Protein 3RD7 (pdb70)

Nearest PDB structures (foldseek):
  3rd7-assembly1_A  TM=1.004E+00  e=1.062E-60  Mycobacterium avium 104
  4r4u-assembly2_C  TM=9.262E-01  e=4.189E-31  Yersinia pestis
  4r9z-assembly1_B  TM=9.454E-01  e=1.439E-30  Mycobacterium avium subsp. paratuberculosis K-10
  4qfw-assembly3_C  TM=9.097E-01  e=1.084E-29  Yersinia pestis
  1c8u-assembly1_B  TM=8.919E-01  e=3.733E-30  Escherichia coli

Radius of gyration: 22.67 Å; Cα contacts (8 Å, |Δi|>4): 1359; chains: 2; bounding box: 50×52×74 Å

InterPro domains:
  IPR003703 Acyl-CoA thioesterase [PTHR11066] (6-282)
  IPR025652 Acyl-CoA thioesterase 2, C-terminal domain [PF02551] (177-278)
  IPR029069 HotDog domain superfamily [SSF54637] (4-111)
  IPR029069 HotDog domain superfamily [SSF54637] (115-279)
  IPR042171 Acyl-CoA thioesterase, double hotdog domain [G3DSA:2.40.160.210] (1-284)
  IPR049449 Acyl-CoA thioesterase-like, N-terminal HotDog domain [PF13622] (33-108)

Organism: Mycobacterium avium (strain 104) (NCBI:txid243243)

Secondary structure (DSSP, 8-state):
---SHHHHHHHT-PEEEETTEEEE-----TT-BPPHHHHHHHHHHHHHHTSTTPEEEEEEEEE-SPPBTTS-EEEEEEEEEE-SSEEEEEEEEEETTEEEEEEEEEEE-------EEPPPP----GGGS-BHHHHHGGGGGG---SEEEEESS--HHHHTTSSS---SEEEEEEEESS---S-HHHHHHHHHHHHHHSTTHHHHHHTT-BTTBSS-EEE-EEEEEE-S---TTS-EEEEEEEEEEETTEEEEEEEEEETTS-EEEEEEEEEEE--/---SHHHHHHHT-PEEEETTEEEE-----SS-BPPHHHHHHHHHHHHHHTSTT-EEEEEEEEE-S--BTTS-EEEEEEEEE-SSSEEEEEEEEEETTEEEEEEEEEEE-------EEPPPP----GGGS-BHHHHHGGGGGG---SEEEEESS--HHHHHTSSS---SEEEEEEEESS---S-HHHHHHHHHHHHHHSTTHHHHHHTT-BTTBSS-EEE-EEEEEE-S---TTS-EEEEEEEEEEETTEEEEEEEEEETTS-EEEEEEEEEEE---

B-factor: mean 23.35, std 9.63, range [7.41, 57.63]

CATH classification: 2.40.160.210

Solvent-accessible surface area: 21550 Å² total; per-residue (Å²): 106,49,30,42,5,128,41,0,40,67,5,7,114,7,130,92,89,99,135,35,9,2,33,2,88,23,48,63,39,133,91,62,63,10,82,14,1,9,8,0,0,0,0,0,14,0,0,3,95,30,7,111,80,56,67,9,0,0,0,0,0,6,30,8,96,122,6,50,1,149,61,64,0,66,0,49,8,63,77,25,85,98,11,64,37,18,0,6,10,37,0,24,0,16,12,99,74,70,45,8,2,8,0,4,1,0,0,8,71,83,23,112,48,56,94,81,43,52,215,43,45,147,35,57,32,3,101,80,19,122,21,48,83,112,41,40,60,105,29,68,112,109,143,178,53,16,6,43,23,59,9,41,32,34,3,5,42,32,0,48,92,80,111,106,55,35,100,12,127,3,31,0,8,2,94,10,69,47,88,23,71,155,57,83,34,22,26,16,0,0,2,0,8,2,0,9,56,4,0,10,22,2,0,16,10,18,10,78,1,6,76,114,6,115,56,103,26,35,36,8,0,0,0,0,1,15,18,38,81,6,60,15,126,49,10,1,0,0,35,0,84,2,4,0,0,21,9,44,11,0,0,0,22,0,11,1,2,7,103,90,17,73,1,2,0,15,0,5,0,0,0,30,0,58,99,109,51,24,44,6,66,44,0,39,74,6,9,114,7,110,96,93,84,126,32,12,2,20,0,72,22,49,65,53,133,82,61,49,18,87,13,2,9,8,0,0,0,0,0,14,0,0,3,98,32,6,113,77,51,65,10,0,0,0,0,0,4,37,14,88,93,10,46,2,138,90,67,0,63,0,51,8,53,78,25,79,89,38,60,44,7,1,4,10,50,0,25,0,15,18,118,70,79,44,8,1,10,1,7,1,0,0,8,60,117,21,142,49,56,95,78,45,53,92,53,44,153,36,57,27,2,109,79,15,123,16,45,82,102,43,42,62,106,25,64,113,106,129,176,53,18,7,41,22,60,11,42,29,32,2,5,47,36,0,47,94,85,107,78,60,41,91,12,101,5,35,0,12,2,86,11,75,45,92,22,70,154,57,80,37,22,26,17,0,0,2,0,9,3,0,8,56,5,0,10,19,4,0,14,12,21,8,92,0,5,73,113,7,114,26,112,42,64,35,14,0,0,0,0,1,15,20,32,81,7,58,14,114,44,23,1,0,1,32,0,85,3,3,0,0,22,7,50,11,0,0,0,24,0,14,1,2,7,111,94,16,73,0,2,0,12,0,4,0,0,0,35,0,56,80,120

Structure (mmCIF, N/CA/C/O backbone):
data_3RD7
#
_entry.id   3RD7
#
_cell.length_a   57.750
_cell.length_b   62.800
_cell.length_c   82.220
_cell.angle_alpha   90.00
_cell.angle_beta   99.92
_cell.angle_gamma   90.00
#
_symmetry.space_group_name_H-M   'P 1 21 1'
#
loop_
_entity.id
_entity.type
_entity.pdbx_description
1 polymer 'Acyl-CoA thioesterase'
2 non-polymer 'CHLORIDE ION'
3 water water
#
loop_
_atom_site.group_PDB
_atom_site.id
_atom_site.type_symbol
_atom_site.label_atom_id
_atom_site.label_alt_id
_atom_site.label_comp_id
_atom_site.label_asym_id
_atom_site.label_entity_id
_atom_site.label_seq_id
_atom_site.pdbx_PDB_ins_code
_atom_site.Cartn_x
_atom_site.Cartn_y
_atom_site.Cartn_z
_atom_site.occupancy
_atom_site.B_iso_or_equiv
_atom_site.auth_seq_id
_atom_site.auth_comp_id
_atom_site.auth_asym_id
_atom_site.auth_atom_id
_atom_site.pdbx_PDB_model_num
ATOM 1 N N . MET A 1 3 ? 40.202 28.209 30.853 1.00 38.88 1 MET A N 1
ATOM 2 C CA . MET A 1 3 ? 39.654 27.295 31.901 1.00 37.99 1 MET A CA 1
ATOM 3 C C . MET A 1 3 ? 40.796 26.871 32.804 1.00 36.99 1 MET A C 1
ATOM 4 O O . MET A 1 3 ? 41.945 26.837 32.345 1.00 38.28 1 MET A O 1
ATOM 6 N N . ILE A 1 4 ? 40.508 26.546 34.066 1.00 34.69 2 ILE A N 1
ATOM 7 C CA . ILE A 1 4 ? 41.561 26.054 34.985 1.00 33.35 2 ILE A CA 1
ATOM 8 C C . ILE A 1 4 ? 42.020 24.694 34.479 1.00 32.37 2 ILE A C 1
ATOM 9 O O . ILE A 1 4 ? 41.242 23.738 34.447 1.00 32.88 2 ILE A O 1
ATOM 14 N N . SER A 1 5 ? 43.261 24.608 34.057 1.00 30.52 3 SER A N 1
ATOM 15 C CA . SER A 1 5 ? 43.751 23.352 33.539 1.00 30.13 3 SER A CA 1
ATOM 16 C C . SER A 1 5 ? 45.086 22.929 34.137 1.00 27.89 3 SER A C 1
ATOM 17 O O . SER A 1 5 ? 45.379 21.739 34.130 1.00 27.97 3 SER A O 1
ATOM 20 N N . THR A 1 6 ? 45.905 23.880 34.600 1.00 24.81 4 THR A N 1
ATOM 21 C CA . THR A 1 6 ? 47.212 23.537 35.156 1.00 22.59 4 THR A CA 1
ATOM 22 C C . THR A 1 6 ? 47.260 23.786 36.646 1.00 19.96 4 THR A C 1
ATOM 23 O O . THR A 1 6 ? 46.441 24.509 37.226 1.00 18.39 4 THR A O 1
ATOM 27 N N . LEU A 1 7 ? 48.260 23.202 37.276 1.00 19.33 5 LEU A N 1
ATOM 28 C CA . LEU A 1 7 ? 48.454 23.422 38.711 1.00 17.76 5 LEU A CA 1
ATOM 29 C C . LEU A 1 7 ? 48.789 24.892 38.959 1.00 17.81 5 LEU A C 1
ATOM 30 O O . LEU A 1 7 ? 48.368 25.474 39.988 1.00 15.21 5 LEU A O 1
ATOM 35 N N . GLU A 1 8 ? 49.527 25.492 38.006 1.00 18.13 6 GLU A N 1
ATOM 36 C CA . GLU A 1 8 ? 49.859 26.903 38.094 1.00 18.89 6 GLU A CA 1
ATOM 37 C C . GLU A 1 8 ? 48.585 27.751 38.127 1.00 17.61 6 GLU A C 1
ATOM 38 O O . GLU A 1 8 ? 48.512 28.706 38.890 1.00 16.31 6 GLU A O 1
ATOM 44 N N . ASP A 1 9 ? 47.585 27.383 37.333 1.00 17.17 7 ASP A N 1
ATOM 45 C CA . ASP A 1 9 ? 46.274 28.065 37.364 1.00 17.45 7 ASP A CA 1
ATOM 46 C C . ASP A 1 9 ? 45.639 28.058 38.761 1.00 15.87 7 ASP A C 1
ATOM 47 O O . ASP A 1 9 ? 45.116 29.074 39.210 1.00 15.35 7 ASP A O 1
ATOM 52 N N . VAL A 1 10 ? 45.695 26.923 39.456 1.00 16.30 8 VAL A N 1
ATOM 53 C CA . VAL A 1 10 ? 45.249 26.839 40.854 1.00 15.21 8 VAL A CA 1
ATOM 54 C C . VAL A 1 10 ? 46.066 27.763 41.771 1.00 15.56 8 VAL A C 1
ATOM 55 O O . VAL A 1 10 ? 45.497 28.426 42.621 1.00 15.79 8 VAL A O 1
ATOM 59 N N . LEU A 1 11 ? 47.391 27.800 41.631 1.00 16.08 9 LEU A N 1
ATOM 60 C CA . LEU A 1 11 ? 48.236 28.712 42.421 1.00 16.17 9 LEU A CA 1
ATOM 61 C C . LEU A 1 11 ? 47.915 30.182 42.107 1.00 16.17 9 LEU A C 1
ATOM 62 O O . LEU A 1 11 ? 47.963 31.053 42.982 1.00 16.31 9 LEU A O 1
ATOM 67 N N . SER A 1 12 ? 47.553 30.463 40.868 1.00 15.56 10 SER A N 1
ATOM 68 C CA . SER A 1 12 ? 47.134 31.804 40.514 1.00 16.52 10 SER A CA 1
ATOM 69 C C . SER A 1 12 ? 45.859 32.208 41.247 1.00 15.97 10 SER A C 1
ATOM 70 O O . SER A 1 12 ? 45.686 33.383 41.604 1.00 16.06 10 SER A O 1
ATOM 73 N N . LEU A 1 13 ? 44.959 31.249 41.461 1.00 15.06 11 LEU A N 1
ATOM 74 C CA . LEU A 1 13 ? 43.732 31.540 42.186 1.00 15.62 11 LEU A CA 1
ATOM 75 C C . LEU A 1 13 ? 44.072 32.100 43.573 1.00 15.93 11 LEU A C 1
ATOM 76 O O . LEU A 1 13 ? 43.381 33.001 44.063 1.00 16.41 11 LEU A O 1
ATOM 81 N N . LEU A 1 14 ? 45.153 31.591 44.166 1.00 14.71 12 LEU A N 1
ATOM 82 C CA . LEU A 1 14 ? 45.530 31.950 45.517 1.00 15.60 12 LEU A CA 1
ATOM 83 C C . LEU A 1 14 ? 46.263 33.279 45.610 1.00 15.45 12 LEU A C 1
ATOM 84 O O . LEU A 1 14 ? 46.562 33.747 46.693 1.00 15.37 12 LEU A O 1
ATOM 89 N N . ASP A 1 15 ? 46.541 33.898 44.479 1.00 15.82 13 ASP A N 1
ATOM 90 C CA . ASP A 1 15 ? 47.363 35.089 44.457 1.00 16.11 13 ASP A CA 1
ATOM 91 C C . ASP A 1 15 ? 46.405 36.272 44.503 1.00 16.75 13 ASP A C 1
ATOM 92 O O . ASP A 1 15 ? 46.104 36.860 43.479 1.00 16.49 13 ASP A O 1
ATOM 97 N N . LEU A 1 16 ? 45.928 36.616 45.692 1.00 16.43 14 LEU A N 1
ATOM 98 C CA . LEU A 1 16 ? 44.927 37.648 45.825 1.00 16.13 14 LEU A CA 1
ATOM 99 C C . LEU A 1 16 ? 45.600 39.016 45.791 1.00 17.78 14 LEU A C 1
ATOM 100 O O . LEU A 1 16 ? 46.7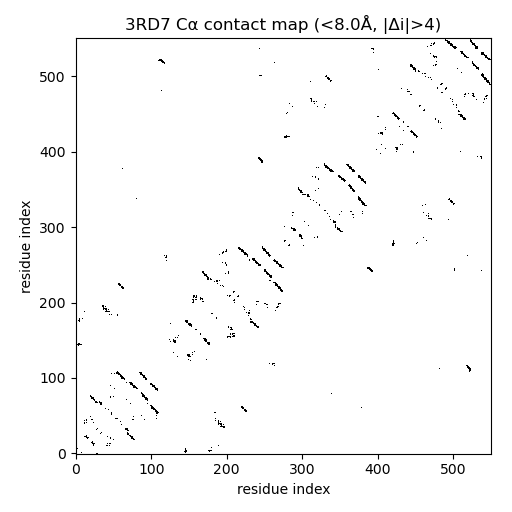29 39.171 46.232 1.00 16.57 14 LEU A O 1
ATOM 105 N N . GLN A 1 17 ? 44.854 39.999 45.311 1.00 19.93 15 GLN A N 1
ATOM 106 C CA . GLN A 1 17 ? 45.267 41.395 45.303 1.00 22.78 15 GLN A CA 1
ATOM 107 C C . GLN A 1 17 ? 44.727 42.076 46.523 1.00 23.76 15 GLN A C 1
ATOM 108 O O . GLN A 1 17 ? 43.509 42.144 46.697 1.00 23.34 15 GLN A O 1
ATOM 114 N N . GLN A 1 18 ? 45.591 42.606 47.381 1.00 25.34 16 GLN A N 1
ATOM 115 C CA . GLN A 1 18 ? 45.082 43.317 48.543 1.00 26.24 16 GLN A CA 1
ATOM 116 C C . GLN A 1 18 ? 44.585 44.691 48.088 1.00 27.88 16 GLN A C 1
ATOM 117 O O . GLN A 1 18 ? 45.307 45.407 47.389 1.00 27.87 16 GLN A O 1
ATOM 123 N N . ILE A 1 19 ? 43.358 45.053 48.457 1.00 28.12 17 ILE A N 1
ATOM 124 C CA . ILE A 1 19 ? 42.817 46.363 48.069 1.00 30.09 17 ILE A CA 1
ATOM 125 C C . ILE A 1 19 ? 42.549 47.327 49.236 1.00 31.31 17 ILE A C 1
ATOM 126 O O . ILE A 1 19 ? 42.182 48.493 49.006 1.00 32.03 17 ILE A O 1
ATOM 131 N N . ASP A 1 20 ? 42.738 46.850 50.469 1.00 31.48 18 ASP A N 1
ATOM 132 C CA . ASP A 1 20 ? 42.523 47.642 51.671 1.00 32.44 18 ASP A CA 1
ATOM 133 C C . ASP A 1 20 ? 43.144 46.802 52.794 1.00 31.84 18 ASP A C 1
ATOM 134 O O . ASP A 1 20 ? 43.509 45.645 52.572 1.00 30.39 18 ASP A O 1
ATOM 139 N N . ASP A 1 21 ? 43.245 47.347 53.998 1.00 32.26 19 ASP A N 1
ATOM 140 C CA . ASP A 1 21 ? 43.893 46.623 55.107 1.00 32.96 19 ASP A CA 1
ATOM 141 C C . ASP A 1 21 ? 43.413 45.198 55.349 1.00 31.08 19 ASP A C 1
ATOM 142 O O . ASP A 1 21 ? 44.217 44.325 55.683 1.00 31.67 19 ASP A O 1
ATOM 147 N N . ALA A 1 22 ? 42.113 44.966 55.171 1.00 28.69 20 ALA A N 1
ATOM 148 C CA . ALA A 1 22 ? 41.527 43.647 55.417 1.00 26.46 20 ALA A CA 1
ATOM 149 C C . ALA A 1 22 ? 40.554 43.220 54.276 1.00 24.73 20 ALA A C 1
ATOM 150 O O . ALA A 1 22 ? 39.593 42.449 54.491 1.00 23.90 20 ALA A O 1
ATOM 152 N N . ALA A 1 23 ? 40.848 43.690 53.064 1.00 22.70 21 ALA A N 1
ATOM 153 C CA . ALA A 1 23 ? 40.045 43.386 51.885 1.00 21.64 21 ALA A CA 1
ATOM 154 C C . ALA A 1 23 ? 40.970 42.971 50.756 1.00 20.54 21 ALA A C 1
ATOM 155 O O . ALA A 1 23 ? 41.990 43.649 50.482 1.00 20.19 21 ALA A O 1
ATOM 157 N N . PHE A 1 24 ? 40.580 41.889 50.086 1.00 18.60 22 PHE A N 1
ATOM 158 C CA . PHE A 1 24 ? 41.323 41.286 49.010 1.00 17.81 22 PHE A CA 1
ATOM 159 C C . PHE A 1 24 ? 40.410 40.920 47.851 1.00 17.89 22 PHE A C 1
ATOM 160 O O . PHE A 1 24 ? 39.216 40.668 48.043 1.00 17.58 22 PHE A O 1
ATOM 168 N N . VAL A 1 25 ? 40.961 40.895 46.648 1.00 17.01 23 VAL A N 1
ATOM 169 C CA . VAL A 1 25 ? 40.197 40.550 45.463 1.00 17.67 23 VAL A CA 1
ATOM 170 C C . VAL A 1 25 ? 40.844 39.360 44.785 1.00 17.80 23 VAL A C 1
ATOM 171 O O . VAL A 1 25 ? 42.069 39.312 44.615 1.00 17.62 23 VAL A O 1
ATOM 175 N N . GLY A 1 26 ? 40.004 38.404 44.419 1.00 16.85 24 GLY A N 1
ATOM 176 C CA . GLY A 1 26 ? 40.416 37.218 43.710 1.00 17.04 24 GLY A CA 1
ATOM 177 C C . GLY A 1 26 ? 39.763 37.219 42.363 1.00 18.32 24 GLY A C 1
ATOM 178 O O . GLY A 1 26 ? 38.713 37.829 42.174 1.00 17.99 24 GLY A O 1
ATOM 179 N N . THR A 1 27 ? 40.380 36.526 41.415 1.00 19.03 25 THR A N 1
ATOM 180 C CA . THR A 1 27 ? 39.747 36.309 40.143 1.00 19.83 25 THR A CA 1
ATOM 181 C C . THR A 1 27 ? 39.995 34.904 39.653 1.00 19.32 25 THR A C 1
ATOM 182 O O . THR A 1 27 ? 40.659 34.095 40.341 1.00 19.63 25 THR A O 1
ATOM 186 N N . GLN A 1 28 ? 39.461 34.608 38.472 1.00 20.26 26 GLN A N 1
ATOM 187 C CA . GLN A 1 28 ? 39.470 33.265 37.905 1.00 21.06 26 GLN A CA 1
ATOM 188 C C . GLN A 1 28 ? 39.038 33.287 36.437 1.00 23.53 26 GLN A C 1
ATOM 189 O O . GLN A 1 28 ? 38.387 34.208 35.995 1.00 23.64 26 GLN A O 1
ATOM 195 N N . PRO A 1 29 ? 39.343 32.232 35.693 1.00 25.99 27 PRO A N 1
ATOM 196 C CA . PRO A 1 29 ? 38.762 32.106 34.344 1.00 27.65 27 PRO A CA 1
ATOM 197 C C . PRO A 1 29 ? 37.280 31.736 34.368 1.00 28.39 27 PRO A C 1
ATOM 198 O O . PRO A 1 29 ? 36.797 31.169 35.350 1.00 25.83 27 PRO A O 1
ATOM 202 N N . ASP A 1 30 ? 36.566 32.058 33.286 1.00 30.50 28 ASP A N 1
ATOM 203 C CA . ASP A 1 30 ? 35.151 31.706 33.174 1.00 32.33 28 ASP A CA 1
ATOM 204 C C . ASP A 1 30 ? 34.989 30.172 33.058 1.00 33.47 28 ASP A C 1
ATOM 205 O O . ASP A 1 30 ? 35.938 29.458 32.740 1.00 34.83 28 ASP A O 1
ATOM 210 N N . THR A 1 31 ? 33.810 29.681 33.433 1.00 34.63 29 THR A N 1
ATOM 211 C CA . THR A 1 31 ? 33.469 28.258 33.461 1.00 34.74 29 THR A CA 1
ATOM 212 C C . THR A 1 31 ? 32.315 28.049 32.453 1.00 36.66 29 THR A C 1
ATOM 213 O O . THR A 1 31 ? 31.746 29.037 31.969 1.00 37.01 29 THR A O 1
ATOM 217 N N . PRO A 1 32 ? 31.958 26.786 32.128 1.00 38.07 30 PRO A N 1
ATOM 218 C CA . PRO A 1 32 ? 30.940 26.613 31.066 1.00 39.74 30 PRO A CA 1
ATOM 219 C C . PRO A 1 32 ? 29.544 27.060 31.477 1.00 39.56 30 PRO A C 1
ATOM 220 O O . PRO A 1 32 ? 28.831 27.645 30.671 1.00 41.68 30 PRO A O 1
ATOM 224 N N . ASN A 1 33 ? 29.159 26.778 32.718 1.00 38.30 31 ASN A N 1
ATOM 225 C CA . ASN A 1 33 ? 27.889 27.277 33.255 1.00 37.64 31 ASN A CA 1
ATOM 226 C C . ASN A 1 33 ? 28.041 28.642 33.968 1.00 36.28 31 ASN A C 1
ATOM 227 O O . ASN A 1 33 ? 27.079 29.128 34.558 1.00 36.09 31 ASN A O 1
ATOM 232 N N . HIS A 1 34 ? 29.245 29.231 33.929 1.00 33.90 32 HIS A N 1
ATOM 233 C CA . HIS A 1 34 ? 29.549 30.524 34.573 1.00 32.93 32 HIS A CA 1
ATOM 234 C C . HIS A 1 34 ? 29.508 30.530 36.108 1.00 29.53 32 HIS A C 1
ATOM 235 O O . HIS A 1 34 ? 29.526 31.589 36.739 1.00 27.69 32 HIS A O 1
ATOM 242 N N . HIS A 1 35 ? 29.474 29.340 36.697 1.00 27.58 33 HIS A N 1
ATOM 243 C CA . HIS A 1 35 ? 29.468 29.211 38.144 1.00 26.93 33 HIS A CA 1
ATOM 244 C C . HIS A 1 35 ? 30.895 29.110 38.691 1.00 24.58 33 HIS A C 1
ATOM 245 O O . HIS A 1 35 ? 31.788 28.546 38.067 1.00 25.19 33 HIS A O 1
ATOM 252 N N . ILE A 1 36 ? 31.096 29.693 39.858 1.00 22.60 34 ILE A N 1
ATOM 253 C CA . ILE A 1 36 ? 32.333 29.548 40.602 1.00 20.92 34 ILE A CA 1
ATOM 254 C C . ILE A 1 36 ? 32.151 28.294 41.411 1.00 19.75 34 ILE A C 1
ATOM 255 O O . ILE A 1 36 ? 31.081 28.089 42.007 1.00 19.61 34 ILE A O 1
ATOM 260 N N . ILE A 1 37 ? 33.160 27.431 41.435 1.00 17.71 35 ILE A N 1
ATOM 261 C CA . ILE A 1 37 ? 33.059 26.252 42.261 1.00 16.76 35 ILE A CA 1
ATOM 262 C C . ILE A 1 37 ? 33.514 26.504 43.702 1.00 16.96 35 ILE A C 1
ATOM 263 O O . ILE A 1 37 ? 34.374 27.369 43.992 1.00 15.17 35 ILE A O 1
ATOM 268 N N . GLY A 1 38 ? 32.959 25.700 44.596 1.00 17.14 36 GLY A N 1
ATOM 269 C CA . GLY A 1 38 ? 33.213 25.839 46.027 1.00 17.33 36 GLY A CA 1
ATOM 270 C C . GLY A 1 38 ? 34.669 25.744 46.377 1.00 17.10 36 GLY A C 1
ATOM 271 O O . GLY A 1 38 ? 35.147 26.500 47.221 1.00 18.50 36 GLY A O 1
ATOM 272 N N . SER A 1 39 ? 35.399 24.849 45.725 1.00 16.66 37 SER A N 1
ATOM 273 C CA . SER A 1 39 ? 36.821 24.726 45.979 1.00 16.22 37 SER A CA 1
ATOM 274 C C . SER A 1 39 ? 37.603 26.051 45.840 1.00 15.31 37 SER A C 1
ATOM 275 O O . SER A 1 39 ? 38.475 26.359 46.673 1.00 14.36 37 SER A O 1
ATOM 278 N N . GLN A 1 40 ? 37.302 26.824 44.804 1.00 12.70 38 GLN A N 1
ATOM 279 C CA . GLN A 1 40 ? 37.978 28.098 44.615 1.00 12.60 38 GLN A CA 1
ATOM 280 C C . GLN A 1 40 ? 37.707 29.043 45.781 1.00 12.91 38 GLN A C 1
ATOM 281 O O . GLN A 1 40 ? 38.622 29.646 46.303 1.00 14.11 38 GLN A O 1
ATOM 287 N N . VAL A 1 41 ? 36.456 29.179 46.194 1.00 13.46 39 VAL A N 1
ATOM 288 C CA . VAL A 1 41 ? 36.083 30.213 47.168 1.00 14.00 39 VAL A CA 1
ATOM 289 C C . VAL A 1 41 ? 36.623 29.782 48.529 1.00 13.63 39 VAL A C 1
ATOM 290 O O . VAL A 1 41 ? 37.101 30.612 49.293 1.00 12.61 39 VAL A O 1
ATOM 294 N N . ALA A 1 42 ? 36.620 28.485 48.807 1.00 13.55 40 ALA A N 1
ATOM 295 C CA . ALA A 1 42 ? 37.237 27.980 50.041 1.00 13.85 40 ALA A CA 1
ATOM 296 C C . ALA A 1 42 ? 38.705 28.354 50.110 1.00 14.72 40 ALA A C 1
ATOM 297 O O . ALA A 1 42 ? 39.155 28.953 51.109 1.00 14.12 40 ALA A O 1
ATOM 299 N N . ALA A 1 43 ? 39.447 28.001 49.063 1.00 14.06 41 ALA A N 1
ATOM 300 C CA . ALA A 1 43 ? 40.882 28.228 49.045 1.00 12.84 41 ALA A CA 1
ATOM 301 C C . ALA A 1 43 ? 41.224 29.723 49.091 1.00 11.74 41 ALA A C 1
ATOM 302 O O . ALA A 1 43 ? 42.161 30.130 49.783 1.00 10.95 41 ALA A O 1
ATOM 304 N N . GLN A 1 44 ? 40.522 30.525 48.302 1.00 10.96 42 GLN A N 1
ATOM 305 C CA . GLN A 1 44 ? 40.784 31.972 48.278 1.00 10.69 42 GLN A CA 1
ATOM 306 C C . GLN A 1 44 ? 40.402 32.600 49.640 1.00 10.91 42 GLN A C 1
ATOM 307 O O . GLN A 1 44 ? 41.127 33.488 50.173 1.00 10.45 42 GLN A O 1
ATOM 313 N N . ALA A 1 45 ? 39.257 32.204 50.196 1.00 10.09 43 ALA A N 1
ATOM 314 C CA . ALA A 1 45 ? 38.839 32.741 51.515 1.00 10.82 43 ALA A CA 1
ATOM 315 C C . ALA A 1 45 ? 39.882 32.445 52.605 1.00 11.26 43 ALA A C 1
ATOM 316 O O . ALA A 1 45 ? 40.142 33.283 53.475 1.00 11.17 43 ALA A O 1
ATOM 318 N N . LEU A 1 46 ? 40.432 31.237 52.566 1.00 10.41 44 LEU A N 1
ATOM 319 C CA . LEU A 1 46 ? 41.446 30.835 53.514 1.00 11.26 44 LEU A CA 1
ATOM 320 C C . LEU A 1 46 ? 42.704 31.634 53.347 1.00 12.18 44 LEU A C 1
ATOM 321 O O . LEU A 1 46 ? 43.305 32.035 54.341 1.00 12.68 44 LEU A O 1
ATOM 326 N N . MET A 1 47 ? 43.085 31.896 52.099 1.00 12.09 45 MET A N 1
ATOM 327 C CA . MET A 1 47 ? 44.258 32.743 51.843 1.00 12.45 45 MET A CA 1
ATOM 328 C C . MET A 1 47 ? 44.054 34.162 52.408 1.00 13.13 45 MET A C 1
ATOM 329 O O . MET A 1 47 ? 44.970 34.724 53.030 1.00 12.15 45 MET A O 1
ATOM 334 N N . ALA A 1 48 ? 42.876 34.745 52.159 1.00 12.30 46 ALA A N 1
ATOM 335 C CA . ALA A 1 48 ? 42.567 36.086 52.647 1.00 13.10 46 ALA A CA 1
ATOM 336 C C . ALA A 1 48 ? 42.673 36.142 54.186 1.00 12.69 46 ALA A C 1
ATOM 337 O O . ALA A 1 48 ? 43.333 37.023 54.734 1.00 13.67 46 ALA A O 1
ATOM 339 N N . ALA A 1 49 ? 42.077 35.165 54.859 1.00 12.78 47 ALA A N 1
ATOM 340 C CA . ALA A 1 49 ? 42.110 35.064 56.300 1.00 13.14 47 ALA A CA 1
ATOM 341 C C . ALA A 1 49 ? 43.530 34.905 56.770 1.00 13.65 47 ALA A C 1
ATOM 342 O O . ALA A 1 49 ? 43.965 35.584 57.708 1.00 13.75 47 ALA A O 1
ATOM 344 N N . GLY A 1 50 ? 44.275 34.022 56.106 1.00 13.86 48 GLY A N 1
ATOM 345 C CA . GLY A 1 50 ? 45.629 33.682 56.552 1.00 14.65 48 GLY A CA 1
ATOM 346 C C . GLY A 1 50 ? 46.564 34.867 56.461 1.00 16.63 48 GLY A C 1
ATOM 347 O O . GLY A 1 50 ? 47.439 35.046 57.327 1.00 16.98 48 GLY A O 1
ATOM 348 N N . ARG A 1 51 ? 46.345 35.710 55.446 1.00 16.45 49 ARG A N 1
ATOM 349 C CA . ARG A 1 51 ? 47.173 36.894 55.267 1.00 17.76 49 ARG A CA 1
ATOM 350 C C . ARG A 1 51 ? 46.950 37.937 56.362 1.00 18.27 49 ARG A C 1
ATOM 351 O O . ARG A 1 51 ? 47.816 38.770 56.598 1.00 17.70 49 ARG A O 1
ATOM 359 N N . THR A 1 52 ? 45.799 37.894 57.020 1.00 17.30 50 THR A N 1
ATOM 360 C CA . THR A 1 52 ? 45.541 38.788 58.144 1.00 17.51 50 THR A CA 1
ATOM 361 C C . THR A 1 52 ? 45.996 38.177 59.471 1.00 18.17 50 THR A C 1
ATOM 362 O O . THR A 1 52 ? 45.781 38.784 60.526 1.00 17.63 50 THR A O 1
ATOM 366 N N . THR A 1 53 ? 46.573 36.981 59.414 1.00 17.67 51 THR A N 1
ATOM 367 C CA . THR A 1 53 ? 47.098 36.268 60.590 1.00 20.04 51 THR A CA 1
ATOM 368 C C . THR A 1 53 ? 48.488 35.717 60.248 1.00 20.54 51 THR A C 1
ATOM 369 O O . THR A 1 53 ? 48.708 34.499 60.220 1.00 18.54 51 THR A O 1
ATOM 373 N N . PRO A 1 54 ? 49.440 36.624 59.976 1.00 22.82 52 PRO A N 1
ATOM 374 C CA . PRO A 1 54 ? 50.641 36.206 59.263 1.00 23.75 52 PRO A CA 1
ATOM 375 C C . PRO A 1 54 ? 51.515 35.209 60.042 1.00 24.68 52 PRO A C 1
ATOM 376 O O . PRO A 1 54 ? 51.742 35.385 61.224 1.00 23.24 52 PRO A O 1
ATOM 380 N N . GLY A 1 55 ? 51.940 34.134 59.374 1.00 25.67 53 GLY A N 1
ATOM 381 C CA . GLY A 1 55 ? 52.751 33.100 60.016 1.00 26.74 53 GLY A CA 1
ATOM 382 C C . GLY A 1 55 ? 52.004 32.004 60.785 1.00 26.29 53 GLY A C 1
ATOM 383 O O . GLY A 1 55 ? 52.605 30.981 61.113 1.00 27.63 53 GLY A O 1
ATOM 384 N N . ARG A 1 56 ? 50.729 32.218 61.120 1.00 24.24 54 ARG A N 1
ATOM 385 C CA . ARG A 1 56 ? 49.955 31.217 61.858 1.00 23.34 54 ARG A CA 1
ATOM 386 C C . ARG A 1 56 ? 49.446 30.155 60.897 1.00 21.58 54 ARG A C 1
ATOM 387 O O . ARG A 1 56 ? 49.232 30.423 59.707 1.00 20.57 54 ARG A O 1
ATOM 395 N N . LEU A 1 57 ? 49.263 28.948 61.404 1.00 20.19 55 LEU A N 1
ATOM 396 C CA . LEU A 1 57 ? 48.866 27.816 60.557 1.00 19.45 55 LEU A CA 1
ATOM 397 C C . LEU A 1 57 ? 47.361 27.592 60.605 1.00 16.44 55 LEU A C 1
ATOM 398 O O . LEU A 1 57 ? 46.770 27.544 61.678 1.00 14.64 55 LEU A O 1
ATOM 403 N N . ALA A 1 58 ? 46.764 27.382 59.433 1.00 14.87 56 ALA A N 1
ATOM 404 C CA . ALA A 1 58 ? 45.355 27.131 59.336 1.00 13.91 56 ALA A CA 1
ATOM 405 C C . ALA A 1 58 ? 45.081 25.856 60.081 1.00 12.96 56 ALA A C 1
ATOM 406 O O . ALA A 1 58 ? 45.797 24.882 59.896 1.00 12.77 56 ALA A O 1
ATOM 408 N N . HIS A 1 59 ? 44.044 25.852 60.909 1.00 12.08 57 HIS A N 1
ATOM 409 C CA . HIS A 1 59 ? 43.657 24.607 61.578 1.00 12.43 57 HIS A CA 1
ATOM 410 C C . HIS A 1 59 ? 42.189 24.238 61.345 1.00 11.75 57 HIS A C 1
ATOM 411 O O . HIS A 1 59 ? 41.866 23.071 61.355 1.00 12.27 57 HIS A O 1
ATOM 418 N N . SER A 1 60 ? 41.303 25.200 61.072 1.00 11.07 58 SER A N 1
ATOM 419 C CA . SER A 1 60 ? 39.941 24.863 60.685 1.00 10.43 58 SER A CA 1
ATOM 420 C C . SER A 1 60 ? 39.258 26.013 59.967 1.00 10.10 58 SER A C 1
ATOM 421 O O . SER A 1 60 ? 39.653 27.171 60.076 1.00 9.47 58 SER A O 1
ATOM 424 N N . MET A 1 61 ? 38.216 25.677 59.241 1.00 10.60 59 MET A N 1
ATOM 425 C CA . MET A 1 61 ? 37.390 26.680 58.592 1.00 11.18 59 MET A CA 1
ATOM 426 C C . MET A 1 61 ? 36.008 26.086 58.334 1.00 10.52 59 MET A C 1
ATOM 427 O O . MET A 1 61 ? 35.886 24.928 57.910 1.00 11.22 59 MET A O 1
ATOM 432 N N . HIS A 1 62 ? 34.988 26.889 58.614 1.00 10.79 60 HIS A N 1
ATOM 433 C CA . HIS A 1 62 ? 33.592 26.535 58.429 1.00 11.09 60 HIS A CA 1
ATOM 434 C C . HIS A 1 62 ? 32.986 27.555 57.472 1.00 13.02 60 HIS A C 1
ATOM 435 O O . HIS A 1 62 ? 33.221 28.769 57.590 1.00 13.57 60 HIS A O 1
ATOM 442 N N . MET A 1 63 ? 32.195 27.093 56.522 1.00 12.74 61 MET A N 1
ATOM 443 C CA . MET A 1 63 ? 31.600 28.051 55.599 1.00 13.17 61 MET A CA 1
ATOM 444 C C . MET A 1 63 ? 30.230 27.691 55.128 1.00 12.60 61 MET A C 1
ATOM 445 O O . MET A 1 63 ? 29.905 26.518 55.053 1.00 11.05 61 MET A O 1
ATOM 450 N N . TYR A 1 64 ? 29.437 28.718 54.792 1.00 13.49 62 TYR A N 1
ATOM 451 C CA . TYR A 1 64 ? 28.138 28.547 54.176 1.00 14.29 62 TYR A CA 1
ATOM 452 C C . TYR A 1 64 ? 28.122 29.271 52.850 1.00 14.50 62 TYR A C 1
ATOM 453 O O . TYR A 1 64 ? 28.527 30.429 52.784 1.00 15.13 62 TYR A O 1
ATOM 462 N N . PHE A 1 65 ? 27.657 28.595 51.827 1.00 13.94 63 PHE A N 1
ATOM 463 C CA . PHE A 1 65 ? 27.457 29.189 50.519 1.00 15.17 63 PHE A CA 1
ATOM 464 C C . PHE A 1 65 ? 26.017 29.682 50.427 1.00 16.32 63 PHE A C 1
ATOM 465 O O . PHE A 1 65 ? 25.080 28.882 50.530 1.00 17.18 63 PHE A O 1
ATOM 473 N N . LEU A 1 66 ? 25.846 30.987 50.225 1.00 15.89 64 LEU A N 1
ATOM 474 C CA . LEU A 1 66 ? 24.537 31.627 50.246 1.00 16.03 64 LEU A CA 1
ATOM 475 C C . LEU A 1 66 ? 24.042 31.845 48.845 1.00 15.92 64 LEU A C 1
ATOM 476 O O . LEU A 1 66 ? 22.879 31.562 48.553 1.00 16.03 64 LEU A O 1
ATOM 481 N N . ARG A 1 67 ? 24.914 32.399 48.013 1.00 15.44 65 ARG A N 1
ATOM 482 C CA . ARG A 1 67 ? 24.583 32.714 46.660 1.00 17.05 65 ARG A CA 1
ATOM 483 C C . ARG A 1 67 ? 25.793 32.362 45.792 1.00 17.77 65 ARG A C 1
ATOM 484 O O . ARG A 1 67 ? 26.937 32.579 46.175 1.00 18.03 65 ARG A O 1
ATOM 492 N N . ARG A 1 68 ? 25.534 31.814 44.624 1.00 18.76 66 ARG A N 1
ATOM 493 C CA . ARG A 1 68 ? 26.618 31.227 43.846 1.00 20.15 66 ARG A CA 1
ATOM 494 C C . ARG A 1 68 ? 27.327 32.293 43.010 1.00 19.50 66 ARG A C 1
ATOM 495 O O . ARG A 1 68 ? 26.694 33.120 42.380 1.00 19.20 66 ARG A O 1
ATOM 503 N N . GLY A 1 69 ? 28.655 32.293 43.044 1.00 19.32 67 GLY A N 1
ATOM 504 C CA . GLY A 1 69 ? 29.437 33.315 42.360 1.00 19.84 67 GLY A CA 1
ATOM 505 C C . GLY A 1 69 ? 29.400 33.182 40.850 1.00 21.57 67 GLY A C 1
ATOM 506 O O . GLY A 1 69 ? 29.245 32.062 40.323 1.00 22.12 67 GLY A O 1
ATOM 507 N N . ASP A 1 70 ? 29.520 34.325 40.173 1.00 21.94 68 ASP A N 1
ATOM 508 C CA . ASP A 1 70 ? 29.623 34.421 38.708 1.00 22.91 68 ASP A CA 1
ATOM 509 C C . ASP A 1 70 ? 31.111 34.489 38.281 1.00 21.93 68 ASP A C 1
ATOM 510 O O . ASP A 1 70 ? 31.832 35.436 38.579 1.00 20.32 68 ASP A O 1
ATOM 515 N N . ALA A 1 71 ? 31.522 33.466 37.543 1.00 22.45 69 ALA A N 1
ATOM 516 C CA . ALA A 1 71 ? 32.909 33.250 37.135 1.00 22.93 69 ALA A CA 1
ATOM 517 C C . ALA A 1 71 ? 33.405 34.270 36.140 1.00 24.25 69 ALA A C 1
ATOM 518 O O . ALA A 1 71 ? 34.561 34.233 35.780 1.00 24.61 69 ALA A O 1
ATOM 520 N N . ARG A 1 72 ? 32.542 35.180 35.701 1.00 25.41 70 ARG A N 1
ATOM 521 C CA . ARG A 1 72 ? 32.967 36.262 34.809 1.00 27.34 70 ARG A CA 1
ATOM 522 C C . ARG A 1 72 ? 33.413 37.527 35.522 1.00 27.03 70 ARG A C 1
ATOM 523 O O . ARG A 1 72 ? 33.979 38.396 34.860 1.00 27.86 70 ARG A O 1
ATOM 531 N N . GLN A 1 73 ? 33.175 37.636 36.838 1.00 24.50 71 GLN A N 1
ATOM 532 C CA A GLN A 1 73 ? 33.524 38.826 37.635 0.50 24.33 71 GLN A CA 1
ATOM 533 C CA B GLN A 1 73 ? 33.599 38.824 37.584 0.50 24.40 71 GLN A CA 1
ATOM 534 C C . GLN A 1 73 ? 34.504 38.438 38.764 1.00 22.88 71 GLN A C 1
ATOM 535 O O . GLN A 1 73 ? 34.470 37.319 39.249 1.00 21.77 71 GLN A O 1
ATOM 546 N N . PRO A 1 74 ? 35.333 39.378 39.226 1.00 22.39 72 PRO A N 1
ATOM 547 C CA . PRO A 1 74 ? 36.143 39.089 40.394 1.00 20.77 72 PRO A CA 1
ATOM 548 C C . PRO A 1 74 ? 35.320 38.890 41.669 1.00 19.12 72 PRO A C 1
ATOM 549 O O . PRO A 1 74 ? 34.141 39.157 41.684 1.00 17.88 72 PRO A O 1
ATOM 553 N N . ILE A 1 75 ? 35.973 38.430 42.729 1.00 17.53 73 ILE A N 1
ATOM 554 C CA . ILE A 1 75 ? 35.324 38.233 44.016 1.00 16.54 73 ILE A CA 1
ATOM 555 C C . ILE A 1 75 ? 36.102 39.003 45.102 1.00 16.15 73 ILE A C 1
ATOM 556 O O . ILE A 1 75 ? 37.319 38.919 45.176 1.00 16.63 73 ILE A O 1
ATOM 561 N N . GLN A 1 76 ? 35.400 39.758 45.933 1.00 15.38 74 GLN A N 1
ATOM 562 C CA . GLN A 1 76 ? 36.038 40.510 47.000 1.00 15.68 74 GLN A CA 1
ATOM 563 C C . GLN A 1 76 ? 35.862 39.755 48.290 1.00 14.51 74 GLN A C 1
ATOM 564 O O . GLN A 1 76 ? 34.754 39.270 48.605 1.00 13.90 74 GLN A O 1
ATOM 570 N N . TYR A 1 77 ? 36.958 39.645 49.025 1.00 14.03 75 TYR A N 1
ATOM 571 C CA . TYR A 1 77 ? 37.012 38.937 50.305 1.00 13.66 75 TYR A CA 1
ATOM 572 C C . TYR A 1 77 ? 37.300 39.957 51.381 1.00 14.98 75 TYR A C 1
ATOM 573 O O . TYR A 1 77 ? 38.356 40.609 51.345 1.00 15.98 75 TYR A O 1
ATOM 582 N N . ASP A 1 78 ? 36.360 40.122 52.312 1.00 15.32 76 ASP A N 1
ATOM 583 C CA . ASP A 1 78 ? 36.529 41.062 53.410 1.00 15.33 76 ASP A CA 1
ATOM 584 C C . ASP A 1 78 ? 36.689 40.264 54.686 1.00 14.37 76 ASP A C 1
ATOM 585 O O . ASP A 1 78 ? 35.819 39.442 55.007 1.00 13.68 76 ASP A O 1
ATOM 590 N N . VAL A 1 79 ? 37.774 40.539 55.422 1.00 13.99 77 VAL A N 1
ATOM 591 C CA . VAL A 1 79 ? 38.140 39.780 56.615 1.00 14.30 77 VAL A CA 1
ATOM 592 C C . VAL A 1 79 ? 37.903 40.613 57.869 1.00 16.14 77 VAL A C 1
ATOM 593 O O . VAL A 1 79 ? 38.286 41.789 57.916 1.00 16.34 77 VAL A O 1
ATOM 597 N N . THR A 1 80 ? 37.271 40.003 58.868 1.00 16.80 78 THR A N 1
ATOM 598 C CA . THR A 1 80 ? 37.099 40.617 60.183 1.00 18.75 78 THR A CA 1
ATOM 599 C C . THR A 1 80 ? 37.772 39.780 61.265 1.00 19.05 78 THR A C 1
ATOM 600 O O . THR A 1 80 ? 37.447 38.622 61.439 1.00 18.21 78 THR A O 1
ATOM 604 N N . PRO A 1 81 ? 38.706 40.376 62.016 1.00 21.57 79 PRO A N 1
A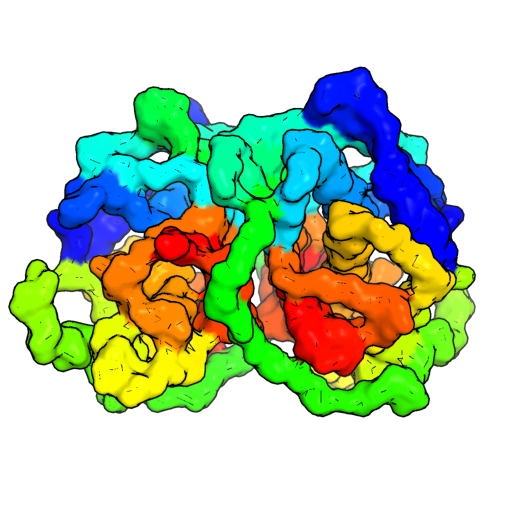TOM 605 C CA . PRO A 1 81 ? 39.300 39.714 63.175 1.00 22.10 79 PRO A CA 1
ATOM 606 C C . PRO A 1 81 ? 38.271 39.462 64.259 1.00 22.37 79 PRO A C 1
ATOM 607 O O . PRO A 1 81 ? 37.545 40.367 64.606 1.00 25.06 79 PRO A O 1
ATOM 611 N N . LEU A 1 82 ? 38.166 38.242 64.756 1.00 20.66 80 LEU A N 1
ATOM 612 C CA . LEU A 1 82 ? 37.246 37.946 65.834 1.00 20.34 80 LEU A CA 1
ATOM 613 C C . LEU A 1 82 ? 38.009 37.845 67.161 1.00 20.84 80 LEU A C 1
ATOM 614 O O . LEU A 1 82 ? 37.575 38.392 68.155 1.00 20.76 80 LEU A O 1
ATOM 619 N N . ARG A 1 83 ? 39.134 37.154 67.164 1.00 19.93 81 ARG A N 1
ATOM 620 C CA . ARG A 1 83 ? 39.973 37.069 68.337 1.00 21.46 81 ARG A CA 1
ATOM 621 C C . ARG A 1 83 ? 41.428 36.812 67.930 1.00 21.55 81 ARG A C 1
ATOM 622 O O . ARG A 1 83 ? 41.701 36.100 66.958 1.00 19.69 81 ARG A O 1
ATOM 630 N N . ASP A 1 84 ? 42.351 37.393 68.680 1.00 21.99 82 ASP A N 1
ATOM 631 C CA . ASP A 1 84 ? 43.781 37.196 68.510 1.00 23.19 82 ASP A CA 1
ATOM 632 C C . ASP A 1 84 ? 44.360 36.706 69.842 1.00 24.97 82 ASP A C 1
ATOM 633 O O . ASP A 1 84 ? 44.636 37.490 70.769 1.00 26.19 82 ASP A O 1
ATOM 638 N N . GLY A 1 85 ? 44.462 35.393 69.964 1.00 25.02 83 GLY A N 1
ATOM 639 C CA . GLY A 1 85 ? 45.051 34.761 71.130 1.00 27.25 83 GLY A CA 1
ATOM 640 C C . GLY A 1 85 ? 46.476 34.336 70.844 1.00 28.68 83 GLY A C 1
ATOM 641 O O . GLY A 1 85 ? 46.915 34.286 69.687 1.00 28.54 83 GLY A O 1
ATOM 642 N N . GLY A 1 86 ? 47.179 33.966 71.906 1.00 31.05 84 GLY A N 1
ATOM 643 C CA . GLY A 1 86 ? 48.562 33.521 71.809 1.00 32.10 84 GLY A CA 1
ATOM 644 C C . GLY A 1 86 ? 48.706 32.213 71.071 1.00 31.95 84 GLY A C 1
ATOM 645 O O . GLY A 1 86 ? 49.768 31.955 70.492 1.00 33.64 84 GLY A O 1
ATOM 646 N N . THR A 1 87 ? 47.674 31.365 71.109 1.00 30.08 85 THR A N 1
ATOM 647 C CA . THR A 1 87 ? 47.776 30.078 70.434 1.00 29.28 85 THR A CA 1
ATOM 648 C C . THR A 1 87 ? 46.785 29.996 69.276 1.00 26.48 85 THR A C 1
ATOM 649 O O . THR A 1 87 ? 47.179 29.590 68.206 1.00 26.28 85 THR A O 1
ATOM 653 N N . ILE A 1 88 ? 45.544 30.429 69.497 1.00 24.85 86 ILE A N 1
ATOM 654 C CA . ILE A 1 88 ? 44.506 30.440 68.461 1.00 23.32 86 ILE A CA 1
ATOM 655 C C . ILE A 1 88 ? 44.029 31.860 68.104 1.00 22.45 86 ILE A C 1
ATOM 656 O O . ILE A 1 88 ? 43.825 32.727 68.994 1.00 22.04 86 ILE A O 1
ATOM 661 N N . SER A 1 89 ? 43.864 32.083 66.798 1.00 20.49 87 SER A N 1
ATOM 662 C CA A SER A 1 89 ? 43.262 33.311 66.304 0.50 20.07 87 SER A CA 1
ATOM 663 C CA B SER A 1 89 ? 43.299 33.328 66.262 0.50 20.13 87 SER A CA 1
ATOM 664 C C . SER A 1 89 ? 42.171 32.995 65.292 1.00 19.11 87 SER A C 1
ATOM 665 O O . SER A 1 89 ? 42.230 31.971 64.613 1.00 17.64 87 SER A O 1
ATOM 670 N N . SER A 1 90 ? 41.177 33.875 65.228 1.00 18.58 88 SER A N 1
ATOM 671 C CA . SER A 1 90 ? 39.927 33.613 64.532 1.00 18.61 88 SER A CA 1
ATOM 672 C C . SER A 1 90 ? 39.555 34.786 63.636 1.00 17.93 88 SER A C 1
ATOM 673 O O . SER A 1 90 ? 39.752 35.963 64.004 1.00 17.87 88 SER A O 1
ATOM 676 N N . ARG A 1 91 ? 39.012 34.461 62.480 1.00 16.16 89 ARG A N 1
ATOM 677 C CA . ARG A 1 91 ? 38.692 35.434 61.441 1.00 16.15 89 ARG A CA 1
ATOM 678 C C . ARG A 1 91 ? 37.328 35.091 60.809 1.00 16.07 89 ARG A C 1
ATOM 679 O O . ARG A 1 91 ? 36.997 33.908 60.616 1.00 15.81 89 ARG A O 1
ATOM 687 N N . ARG A 1 92 ? 36.532 36.109 60.512 1.00 15.24 90 ARG A N 1
ATOM 688 C CA . ARG A 1 92 ? 35.376 35.940 59.621 1.00 15.34 90 ARG A CA 1
ATOM 689 C C . ARG A 1 92 ? 35.827 36.383 58.251 1.00 14.09 90 ARG A C 1
ATOM 690 O O . ARG A 1 92 ? 36.561 37.372 58.141 1.00 15.05 90 ARG A O 1
ATOM 698 N N . VAL A 1 93 ? 35.370 35.689 57.200 1.00 13.64 91 VAL A N 1
ATOM 699 C CA . VAL A 1 93 ? 35.595 36.116 55.823 1.00 13.06 91 VAL A CA 1
ATOM 700 C C . VAL A 1 93 ? 34.275 36.163 55.089 1.00 13.67 91 VAL A C 1
ATOM 701 O O . VAL A 1 93 ? 33.516 35.189 55.088 1.00 12.86 91 VAL A O 1
ATOM 705 N N . THR A 1 94 ? 33.971 37.313 54.521 1.00 13.84 92 THR A N 1
ATOM 706 C CA . THR A 1 94 ? 32.782 37.445 53.687 1.00 15.91 92 THR A CA 1
ATOM 707 C C . THR A 1 94 ? 33.202 37.604 52.246 1.00 14.89 92 THR A C 1
ATOM 708 O O . THR A 1 94 ? 34.033 38.464 51.950 1.00 16.76 92 THR A O 1
ATOM 712 N N . ALA A 1 95 ? 32.588 36.846 51.345 1.00 13.35 93 ALA A N 1
ATOM 713 C CA . ALA A 1 95 ? 32.893 36.931 49.911 1.00 12.73 93 ALA A CA 1
ATOM 714 C C . ALA A 1 95 ? 31.727 37.583 49.196 1.00 13.27 93 ALA A C 1
ATOM 715 O O . ALA A 1 95 ? 30.574 37.194 49.435 1.00 13.73 93 ALA A O 1
ATOM 717 N N A SER A 1 96 ? 32.020 38.557 48.335 0.50 13.41 94 SER A N 1
ATOM 718 N N B SER A 1 96 ? 32.012 38.583 48.361 0.50 12.74 94 SER A N 1
ATOM 719 C CA A SER A 1 96 ? 30.999 39.373 47.697 0.50 14.51 94 SER A CA 1
ATOM 720 C CA B SER A 1 96 ? 30.971 39.353 47.692 0.50 13.20 94 SER A CA 1
ATOM 721 C C A SER A 1 96 ? 31.306 39.624 46.223 0.50 14.51 94 SER A C 1
ATOM 722 C C B SER A 1 96 ? 31.302 39.645 46.232 0.50 13.86 94 SER A C 1
ATOM 723 O O A SER A 1 96 ? 32.470 39.583 45.818 0.50 14.65 94 SER A O 1
ATOM 724 O O B SER A 1 96 ? 32.474 39.658 45.846 0.50 14.01 94 SER A O 1
ATOM 729 N N . GLN A 1 97 ? 30.261 39.883 45.433 1.00 14.82 95 GLN A N 1
ATOM 730 C CA . GLN A 1 97 ? 30.405 40.382 44.039 1.00 16.55 95 GLN A CA 1
ATOM 731 C C . GLN A 1 97 ? 29.353 41.471 43.838 1.00 17.41 95 GLN A C 1
ATOM 732 O O . GLN A 1 97 ? 28.202 41.229 44.061 1.00 17.13 95 GLN A O 1
ATOM 738 N N . SER A 1 98 ? 29.801 42.667 43.490 1.00 19.51 96 SER A N 1
ATOM 739 C CA A SER A 1 98 ? 28.948 43.864 43.371 0.50 20.71 96 SER A CA 1
ATOM 740 C CA B SER A 1 98 ? 28.955 43.861 43.375 0.50 20.68 96 SER A CA 1
ATOM 741 C C . SER A 1 98 ? 27.945 44.013 44.528 1.00 20.66 96 SER A C 1
ATOM 742 O O . SER A 1 98 ? 26.762 44.275 44.326 1.00 20.25 96 SER A O 1
ATOM 747 N N . GLY A 1 99 ? 28.445 43.853 45.745 1.00 18.89 97 GLY A N 1
ATOM 748 C CA . GLY A 1 99 ? 27.680 44.120 46.935 1.00 19.59 97 GLY A CA 1
ATOM 749 C C . GLY A 1 99 ? 26.776 42.959 47.296 1.00 18.89 97 GLY A C 1
ATOM 750 O O . GLY A 1 99 ? 26.065 43.048 48.250 1.00 20.83 97 GLY A O 1
ATOM 751 N N . VAL A 1 100 ? 26.812 41.878 46.530 1.00 17.82 98 VAL A N 1
ATOM 752 C CA . VAL A 1 100 ? 26.022 40.705 46.816 1.00 17.93 98 VAL A CA 1
ATOM 753 C C . VAL A 1 100 ? 26.896 39.710 47.563 1.00 15.99 98 VAL A C 1
ATOM 754 O O . VAL A 1 100 ? 27.905 39.301 47.039 1.00 15.39 98 VAL A O 1
ATOM 758 N N . VAL A 1 101 ? 26.495 39.333 48.774 1.00 15.62 99 VAL A N 1
ATOM 759 C CA . VAL A 1 101 ? 27.267 38.380 49.567 1.00 15.28 99 VAL A CA 1
ATOM 760 C C . VAL A 1 101 ? 27.085 36.949 49.053 1.00 14.77 99 VAL A C 1
ATOM 761 O O . VAL A 1 101 ? 25.954 36.390 49.019 1.00 16.24 99 VAL A O 1
ATOM 765 N N . LEU A 1 102 ? 28.190 36.327 48.698 1.00 13.15 100 LEU A N 1
ATOM 766 C CA . LEU A 1 102 ? 28.162 34.984 48.180 1.00 13.18 100 LEU A CA 1
ATOM 767 C C . LEU A 1 102 ? 28.281 33.943 49.303 1.00 13.40 100 LEU A C 1
ATOM 768 O O . LEU A 1 102 ? 27.690 32.871 49.201 1.00 13.73 100 LEU A O 1
ATOM 773 N N . PHE A 1 103 ? 29.046 34.245 50.353 1.00 11.67 101 PHE A N 1
ATOM 774 C CA . PHE A 1 103 ? 29.585 33.188 51.206 1.00 11.75 101 PHE A CA 1
ATOM 775 C C . PHE A 1 103 ? 30.026 33.877 52.480 1.00 11.62 101 PHE A C 1
ATOM 776 O O . PHE A 1 103 ? 30.482 35.021 52.424 1.00 10.60 101 PHE A O 1
ATOM 784 N N . GLU A 1 104 ? 29.871 33.190 53.615 1.00 11.84 102 GLU A N 1
ATOM 785 C CA . GLU A 1 104 ? 30.455 33.607 54.877 1.00 13.39 102 GLU A CA 1
ATOM 786 C C . GLU A 1 104 ? 31.186 32.444 55.464 1.00 11.42 102 GLU A C 1
ATOM 787 O O . GLU A 1 104 ? 30.677 31.304 55.470 1.00 10.97 102 GLU A O 1
ATOM 793 N N . ALA A 1 105 ? 32.356 32.730 55.992 1.00 10.77 103 ALA A N 1
ATOM 794 C CA . ALA A 1 105 ? 33.177 31.710 56.599 1.00 10.03 103 ALA A CA 1
ATOM 795 C C . ALA A 1 105 ? 33.734 32.175 57.922 1.00 11.66 103 ALA A C 1
ATOM 796 O O . ALA A 1 105 ? 33.859 33.395 58.175 1.00 12.23 103 ALA A O 1
ATOM 798 N N . LEU A 1 106 ? 34.107 31.191 58.737 1.00 12.34 104 LEU A N 1
ATOM 799 C CA . LEU A 1 106 ? 34.803 31.407 59.997 1.00 13.05 104 LEU A CA 1
ATOM 800 C C . LEU A 1 106 ? 36.002 30.486 59.921 1.00 12.53 104 LEU A C 1
ATOM 801 O O . LEU A 1 106 ? 35.857 29.324 59.581 1.00 12.81 104 LEU A O 1
ATOM 806 N N . ALA A 1 107 ? 37.193 31.028 60.168 1.00 13.52 105 ALA A N 1
ATOM 807 C CA . ALA A 1 107 ? 38.464 30.316 60.022 1.00 13.85 105 ALA A CA 1
ATOM 808 C C . ALA A 1 107 ? 39.274 30.531 61.282 1.00 13.71 105 ALA A C 1
ATOM 809 O O . ALA A 1 107 ? 39.183 31.602 61.916 1.00 15.60 105 ALA A O 1
ATOM 811 N N . SER A 1 108 ? 40.058 29.531 61.637 1.00 12.88 106 SER A N 1
ATOM 812 C CA . SER A 1 108 ? 40.830 29.550 62.890 1.00 13.70 106 SER A CA 1
ATOM 813 C C . SER A 1 108 ? 42.241 29.079 62.594 1.00 14.10 106 SER A C 1
ATOM 814 O O . SER A 1 108 ? 42.432 28.162 61.785 1.00 12.93 106 SER A O 1
ATOM 817 N N . PHE A 1 109 ? 43.209 29.718 63.252 1.00 14.34 107 PHE A N 1
ATOM 818 C CA . PHE A 1 109 ? 44.627 29.536 62.960 1.00 15.82 107 PHE A CA 1
ATOM 819 C C . PHE A 1 109 ? 45.333 29.315 64.262 1.00 16.59 107 PHE A C 1
ATOM 820 O O . PHE A 1 109 ? 44.924 29.839 65.280 1.00 16.06 107 PHE A O 1
ATOM 828 N N . THR A 1 110 ? 46.406 28.545 64.230 1.00 18.69 108 THR A N 1
ATOM 829 C CA . THR A 1 110 ? 47.136 28.241 65.451 1.00 20.58 108 THR A CA 1
ATOM 830 C C . THR A 1 110 ? 48.660 28.391 65.291 1.00 22.94 108 THR A C 1
ATOM 831 O O . THR A 1 110 ? 49.180 28.597 64.202 1.00 22.55 108 THR A O 1
ATOM 835 N N . ILE A 1 111 ? 49.369 28.309 66.408 1.00 26.21 109 ILE A N 1
ATOM 836 C CA . ILE A 1 111 ? 50.834 28.217 66.381 1.00 28.45 109 ILE A CA 1
ATOM 837 C C . ILE A 1 111 ? 51.129 26.721 66.420 1.00 28.74 109 ILE A C 1
ATOM 838 O O . ILE A 1 111 ? 50.303 25.940 66.878 1.00 28.94 109 ILE A O 1
ATOM 843 N N . ILE A 1 112 ? 52.274 26.301 65.890 1.00 30.26 110 ILE A N 1
ATOM 844 C CA . ILE A 1 112 ? 52.666 24.896 65.969 1.00 30.32 110 ILE A CA 1
ATOM 845 C C . ILE A 1 112 ? 52.976 24.567 67.434 1.00 31.72 110 ILE A C 1
ATOM 846 O O . ILE A 1 112 ? 53.472 25.423 68.184 1.00 30.70 110 ILE A O 1
ATOM 848 N N . ALA A 1 113 ? 52.662 23.336 67.821 1.00 31.77 111 ALA A N 1
ATOM 849 C CA . ALA A 1 113 ? 52.830 22.874 69.185 1.00 33.51 111 ALA A CA 1
ATOM 850 C C . ALA A 1 113 ? 53.130 21.373 69.162 1.00 34.12 111 ALA A C 1
ATOM 851 O O . ALA A 1 113 ? 52.429 20.621 68.498 1.00 33.75 111 ALA A O 1
ATOM 853 N N . ASP A 1 114 ? 54.182 20.939 69.855 1.00 35.10 112 ASP A N 1
ATOM 854 C CA . ASP A 1 114 ? 54.495 19.502 69.945 1.00 35.46 112 ASP A CA 1
ATOM 855 C C . ASP A 1 114 ? 53.722 18.940 71.127 1.00 35.73 112 ASP A C 1
ATOM 856 O O . ASP A 1 114 ? 53.916 19.365 72.263 1.00 36.14 112 ASP A O 1
ATOM 858 N N . ASP A 1 115 ? 52.848 17.978 70.853 1.00 34.62 113 ASP A N 1
ATOM 859 C CA . ASP A 1 115 ? 52.027 17.366 71.883 1.00 35.01 113 ASP A CA 1
ATOM 860 C C . ASP A 1 115 ? 51.621 15.966 71.398 1.00 33.69 113 ASP A C 1
ATOM 861 O O . ASP A 1 115 ? 52.301 15.381 70.563 1.00 33.30 113 ASP A O 1
ATOM 866 N N . VAL A 1 116 ? 50.526 15.431 71.926 1.00 32.42 114 VAL A N 1
ATOM 867 C CA . VAL A 1 116 ? 50.082 14.109 71.546 1.00 31.40 114 VAL A CA 1
ATOM 868 C C . VAL A 1 116 ? 49.726 14.171 70.059 1.00 29.40 114 VAL A C 1
ATOM 869 O O . VAL A 1 116 ? 49.007 15.083 69.619 1.00 26.98 114 VAL A O 1
ATOM 873 N N . ASP A 1 117 ? 50.301 13.244 69.292 1.00 28.55 115 ASP A N 1
ATOM 874 C CA . ASP A 1 117 ? 50.125 13.187 67.859 1.00 27.36 115 ASP A CA 1
ATOM 875 C C . ASP A 1 117 ? 49.667 11.779 67.514 1.00 26.31 115 ASP A C 1
ATOM 876 O O . ASP A 1 117 ? 50.493 10.868 67.431 1.00 26.55 115 ASP A O 1
ATOM 881 N N . TRP A 1 118 ? 48.357 11.619 67.321 1.00 23.04 116 TRP A N 1
ATOM 882 C CA . TRP A 1 118 ? 47.747 10.334 67.077 1.00 21.55 116 TRP A CA 1
ATOM 883 C C . TRP A 1 118 ? 46.755 10.416 65.918 1.00 18.76 116 TRP A C 1
ATOM 884 O O . TRP A 1 118 ? 46.123 11.436 65.710 1.00 15.22 116 TRP A O 1
ATOM 895 N N . GLN A 1 119 ? 46.640 9.332 65.168 1.00 16.93 117 GLN A N 1
ATOM 896 C CA . GLN A 1 119 ? 45.624 9.234 64.128 1.00 16.17 117 GLN A CA 1
ATOM 897 C C . GLN A 1 119 ? 45.196 7.811 63.872 1.00 16.58 117 GLN A C 1
ATOM 898 O O . GLN A 1 119 ? 45.967 6.876 64.072 1.00 18.05 117 GLN A O 1
ATOM 904 N N . GLN A 1 120 ? 43.985 7.665 63.362 1.00 16.82 118 GLN A N 1
ATOM 905 C CA . GLN A 1 120 ? 43.576 6.416 62.742 1.00 18.33 118 GLN A CA 1
ATOM 906 C C . GLN A 1 120 ? 44.510 6.065 61.583 1.00 19.17 118 GLN A C 1
ATOM 907 O O . GLN A 1 120 ? 45.149 6.936 60.944 1.00 18.20 118 GLN A O 1
ATOM 913 N N . ARG A 1 121 ? 44.577 4.783 61.301 1.00 20.13 119 ARG A N 1
ATOM 914 C CA . ARG A 1 121 ? 45.444 4.300 60.238 1.00 21.91 119 ARG A CA 1
ATOM 915 C C . ARG A 1 121 ? 44.708 4.498 58.911 1.00 20.62 119 ARG A C 1
ATOM 916 O O . ARG A 1 121 ? 43.510 4.302 58.839 1.00 20.41 119 ARG A O 1
ATOM 924 N N . MET A 1 122 ? 45.427 4.890 57.871 1.00 20.57 120 MET A N 1
ATOM 925 C CA . MET A 1 122 ? 44.875 4.964 56.522 1.00 20.84 120 MET A CA 1
ATOM 926 C C . MET A 1 122 ? 44.300 3.610 56.094 1.00 21.27 120 MET A C 1
ATOM 927 O O . MET A 1 122 ? 44.877 2.559 56.395 1.00 20.49 120 MET A O 1
ATOM 932 N N . PRO A 1 123 ? 43.164 3.619 55.388 1.00 21.16 121 PRO A N 1
ATOM 933 C CA . PRO A 1 123 ? 42.653 2.325 54.960 1.00 22.00 121 PRO A CA 1
ATOM 934 C C . PRO A 1 123 ? 43.584 1.593 53.999 1.00 22.32 121 PRO A C 1
ATOM 935 O O . PRO A 1 123 ? 44.333 2.211 53.215 1.00 19.63 121 PRO A O 1
ATOM 939 N N . ASP A 1 124 ? 43.502 0.283 54.086 1.00 23.06 122 ASP A N 1
ATOM 940 C CA A ASP A 1 124 ? 44.267 -0.620 53.240 0.50 24.29 122 ASP A CA 1
ATOM 941 C CA B ASP A 1 124 ? 44.286 -0.590 53.235 0.50 24.44 122 ASP A CA 1
ATOM 942 C C . ASP A 1 124 ? 43.568 -0.677 51.894 1.00 23.68 122 ASP A C 1
ATOM 943 O O . ASP A 1 124 ? 42.555 -1.345 51.771 1.00 25.51 122 ASP A O 1
ATOM 952 N N . VAL A 1 125 ? 44.048 0.087 50.907 1.00 21.73 123 VAL A N 1
ATOM 953 C CA . VAL A 1 125 ? 43.457 0.078 49.552 1.00 20.52 123 VAL A CA 1
ATOM 954 C C . VAL A 1 125 ? 44.524 -0.174 48.482 1.00 20.00 123 VAL A C 1
ATOM 955 O O . VAL A 1 125 ? 45.701 0.020 48.757 1.00 19.42 123 VAL A O 1
ATOM 959 N N . ALA A 1 126 ? 44.093 -0.574 47.279 1.00 19.78 124 ALA A N 1
ATOM 960 C CA . ALA A 1 126 ? 44.962 -0.697 46.097 1.00 20.79 124 ALA A CA 1
ATOM 961 C C . ALA A 1 126 ? 45.679 0.639 45.863 1.00 20.53 124 ALA A C 1
ATOM 962 O O . ALA A 1 126 ? 45.068 1.679 46.059 1.00 20.11 124 ALA A O 1
ATOM 964 N N . GLY A 1 127 ? 46.947 0.567 45.434 1.00 21.71 125 GLY A N 1
ATOM 965 C CA . GLY A 1 127 ? 47.906 1.707 45.466 1.00 22.89 125 GLY A CA 1
ATOM 966 C C . GLY A 1 127 ? 47.600 2.423 44.197 1.00 22.85 125 GLY A C 1
ATOM 967 O O . GLY A 1 127 ? 46.846 1.893 43.382 1.00 24.96 125 GLY A O 1
ATOM 968 N N . PRO A 1 128 ? 48.168 3.610 44.002 1.00 21.94 126 PRO A N 1
ATOM 969 C CA . PRO A 1 128 ? 47.746 4.379 42.841 1.00 21.31 126 PRO A CA 1
ATOM 970 C C . PRO A 1 128 ? 48.037 3.714 41.513 1.00 21.28 126 PRO A C 1
ATOM 971 O O . PRO A 1 128 ? 47.271 3.878 40.549 1.00 20.64 126 PRO A O 1
ATOM 975 N N . SER A 1 129 ? 49.114 2.923 41.468 1.00 22.33 127 SER A N 1
ATOM 976 C CA . SER A 1 129 ? 49.513 2.268 40.252 1.00 23.52 127 SER A CA 1
ATOM 977 C C . SER A 1 129 ? 48.487 1.244 39.803 1.00 25.39 127 SER A C 1
ATOM 978 O O . SER A 1 129 ? 48.403 0.937 38.614 1.00 26.24 127 SER A O 1
ATOM 981 N N . ALA A 1 130 ? 47.691 0.700 40.722 1.00 26.27 128 ALA A N 1
ATOM 982 C CA . ALA A 1 130 ? 46.718 -0.353 40.319 1.00 28.76 128 ALA A CA 1
ATOM 983 C C . ALA A 1 130 ? 45.484 0.217 39.570 1.00 29.03 128 ALA A C 1
ATOM 984 O O . ALA A 1 130 ? 44.732 -0.514 38.906 1.00 30.26 128 ALA A O 1
ATOM 986 N N . VAL A 1 131 ? 45.355 1.538 39.584 1.00 27.78 129 VAL A N 1
ATOM 987 C CA . VAL A 1 131 ? 44.052 2.185 39.479 1.00 26.59 129 VAL A CA 1
ATOM 988 C C . VAL A 1 131 ? 43.905 3.008 38.204 1.00 26.08 129 VAL A C 1
ATOM 989 O O . VAL A 1 131 ? 44.827 3.707 37.770 1.00 25.27 129 VAL A O 1
ATOM 993 N N . HIS A 1 132 ? 42.704 2.934 37.632 1.00 25.50 130 HIS A N 1
ATOM 994 C CA . HIS A 1 132 ? 42.372 3.630 36.404 1.00 25.46 130 HIS A CA 1
ATOM 995 C C . HIS A 1 132 ? 42.270 5.142 36.616 1.00 23.61 130 HIS A C 1
ATOM 996 O O . HIS A 1 132 ? 41.749 5.589 37.654 1.00 22.34 130 HIS A O 1
ATOM 1003 N N . GLY A 1 133 ? 42.724 5.891 35.615 1.00 22.84 131 GLY A N 1
ATOM 1004 C CA . GLY A 1 133 ? 42.628 7.340 35.575 1.00 22.91 131 GLY A CA 1
ATOM 1005 C C . GLY A 1 133 ? 41.240 7.814 35.178 1.00 23.28 131 GLY A C 1
ATOM 1006 O O . GLY A 1 133 ? 40.527 7.126 34.428 1.00 24.11 131 GLY A O 1
ATOM 1007 N N . LEU A 1 134 ? 40.869 8.997 35.657 1.00 22.51 132 LEU A N 1
ATOM 1008 C CA . LEU A 1 134 ? 39.545 9.564 35.411 1.00 22.28 132 LEU A CA 1
ATOM 1009 C C . LEU A 1 134 ? 39.229 9.735 33.915 1.00 23.77 132 LEU A C 1
ATOM 1010 O O . LEU A 1 134 ? 38.099 9.399 33.459 1.00 24.40 132 LEU A O 1
ATOM 1015 N N . GLU A 1 135 ? 40.200 10.267 33.166 1.00 23.71 133 GLU A N 1
ATOM 1016 C CA . GLU A 1 135 ? 40.063 10.505 31.731 1.00 25.01 133 GLU A CA 1
ATOM 1017 C C . GLU A 1 135 ? 39.732 9.243 30.946 1.00 26.36 133 GLU A C 1
ATOM 1018 O O . GLU A 1 135 ? 38.872 9.277 30.078 1.00 27.98 133 GLU A O 1
ATOM 1020 N N . ASP A 1 136 ? 40.406 8.131 31.252 1.00 26.55 134 ASP A N 1
ATOM 1021 C CA . ASP A 1 136 ? 40.153 6.866 30.569 1.00 27.03 134 ASP A CA 1
ATOM 1022 C C . ASP A 1 136 ? 38.780 6.334 30.988 1.00 25.40 134 ASP A C 1
ATOM 1023 O O . ASP A 1 136 ? 38.058 5.763 30.174 1.00 25.06 134 ASP A O 1
ATOM 1028 N N . LEU A 1 137 ? 38.446 6.491 32.262 1.00 22.72 135 LEU A N 1
ATOM 1029 C CA . LEU A 1 137 ? 37.112 6.110 32.737 1.00 22.69 135 LEU A CA 1
ATOM 1030 C C . LEU A 1 137 ? 35.951 6.895 32.068 1.00 22.31 135 LEU A C 1
ATOM 1031 O O . LEU A 1 137 ? 34.893 6.318 31.830 1.00 22.81 135 LEU A O 1
ATOM 1036 N N . LEU A 1 138 ? 36.148 8.168 31.767 1.00 21.88 136 LEU A N 1
ATOM 1037 C CA . LEU A 1 138 ? 35.094 8.980 31.149 1.00 22.47 136 LEU A CA 1
ATOM 1038 C C . LEU A 1 138 ? 35.071 8.918 29.613 1.00 24.37 136 LEU A C 1
ATOM 1039 O O . LEU A 1 138 ? 34.139 9.431 28.988 1.00 24.11 136 LEU A O 1
ATOM 1044 N N . ALA A 1 139 ? 36.069 8.253 29.012 1.00 25.47 137 ALA A N 1
ATOM 1045 C CA . ALA A 1 139 ? 36.246 8.218 27.553 1.00 26.94 137 ALA A CA 1
ATOM 1046 C C . ALA A 1 139 ? 34.985 7.918 26.754 1.00 27.59 137 ALA A C 1
ATOM 1047 O O . ALA A 1 139 ? 34.728 8.572 25.730 1.00 28.21 137 ALA A O 1
ATOM 1049 N N . PRO A 1 140 ? 34.205 6.917 27.187 1.00 27.54 138 PRO A N 1
ATOM 1050 C CA . PRO A 1 140 ? 32.978 6.655 26.438 1.00 28.55 138 PRO A CA 1
ATOM 1051 C C . PRO A 1 140 ? 32.014 7.853 26.368 1.00 28.59 138 PRO A C 1
ATOM 1052 O O . PRO A 1 140 ? 31.155 7.884 25.505 1.00 30.14 138 PRO A O 1
ATOM 1056 N N . TYR A 1 141 ? 32.153 8.831 27.250 1.00 27.70 139 TYR A N 1
ATOM 1057 C CA . TYR A 1 141 ? 31.177 9.896 27.324 1.00 28.18 139 TYR A CA 1
ATOM 1058 C C . TYR A 1 141 ? 31.725 11.188 26.741 1.00 30.33 139 TYR A C 1
ATOM 1059 O O . TYR A 1 141 ? 31.162 12.260 26.960 1.00 30.11 139 TYR A O 1
ATOM 1068 N N . ALA A 1 142 ? 32.809 11.073 25.975 1.00 32.68 140 ALA A N 1
ATOM 1069 C CA . ALA A 1 142 ? 33.556 12.255 25.530 1.00 35.04 140 ALA A CA 1
ATOM 1070 C C . ALA A 1 142 ? 32.648 13.223 24.777 1.00 36.29 140 ALA A C 1
ATOM 1071 O O . ALA A 1 142 ? 32.684 14.417 25.047 1.00 36.53 140 ALA A O 1
ATOM 1073 N N . GLU A 1 143 ? 31.780 12.693 23.916 1.00 38.46 141 GLU A N 1
ATOM 1074 C CA . GLU A 1 143 ? 30.890 13.524 23.112 1.00 40.00 141 GLU A CA 1
ATOM 1075 C C . GLU A 1 143 ? 29.965 14.404 23.954 1.00 40.34 141 GLU A C 1
ATOM 1076 O O . GLU A 1 143 ? 29.583 15.479 23.497 1.00 41.79 141 GLU A O 1
ATOM 1078 N N . GLU A 1 144 ? 29.652 13.994 25.187 1.00 39.09 142 GLU A N 1
ATOM 1079 C CA . GLU A 1 144 ? 28.769 14.767 26.070 1.00 38.75 142 GLU A CA 1
ATOM 1080 C C . GLU A 1 144 ? 29.430 16.030 26.625 1.00 39.44 142 GLU A C 1
ATOM 1081 O O . GLU A 1 144 ? 28.754 16.939 27.105 1.00 38.66 142 GLU A O 1
ATOM 1087 N N . PHE A 1 145 ? 30.753 16.067 26.592 1.00 40.56 143 PHE A N 1
ATOM 1088 C CA . PHE A 1 145 ? 31.482 17.213 27.091 1.00 41.61 143 PHE A CA 1
ATOM 1089 C C . PHE A 1 145 ? 31.892 18.127 25.931 1.00 42.90 143 PHE A C 1
ATOM 1090 O O . PHE A 1 145 ? 32.534 19.159 26.161 1.00 44.67 143 PHE A O 1
ATOM 1098 N N . GLN A 1 152 ? 43.550 18.942 29.869 1.00 31.30 150 GLN A N 1
ATOM 1099 C CA . GLN A 1 152 ? 44.526 19.122 30.933 1.00 30.25 150 GLN A CA 1
ATOM 1100 C C . GLN A 1 152 ? 43.820 19.513 32.256 1.00 28.19 150 GLN A C 1
ATOM 1101 O O . GLN A 1 152 ? 42.873 20.304 32.254 1.00 28.21 150 GLN A O 1
ATOM 1107 N N . ARG A 1 153 ? 44.261 18.924 33.375 1.00 25.18 151 ARG A N 1
ATOM 1108 C CA . ARG A 1 153 ? 43.685 19.179 34.694 1.00 22.88 151 ARG A CA 1
ATOM 1109 C C . ARG A 1 153 ? 44.850 19.469 35.673 1.00 20.44 151 ARG A C 1
ATOM 1110 O O . ARG A 1 153 ? 45.989 19.111 35.398 1.00 19.11 151 ARG A O 1
ATOM 1112 N N . PRO A 1 154 ? 44.574 20.167 36.775 1.00 18.44 152 PRO A N 1
ATOM 1113 C CA . PRO A 1 154 ? 45.660 20.478 37.738 1.00 17.83 152 PRO A CA 1
ATOM 1114 C C . PRO A 1 154 ? 46.163 19.271 38.559 1.00 16.32 152 PRO A C 1
ATOM 1115 O O . PRO A 1 154 ? 47.315 19.255 38.984 1.00 17.39 152 PRO A O 1
ATOM 1119 N N . PHE A 1 155 ? 45.303 18.280 38.757 1.00 15.28 153 PHE A N 1
ATOM 1120 C CA . PHE A 1 155 ? 45.638 17.040 39.462 1.00 14.26 153 PHE A CA 1
ATOM 1121 C C . PHE A 1 155 ? 45.302 15.819 38.589 1.00 14.48 153 PHE A C 1
ATOM 1122 O O . PHE A 1 155 ? 44.243 15.750 37.992 1.00 14.51 153 PHE A O 1
ATOM 1130 N N . THR A 1 156 ? 46.191 14.851 38.575 1.00 13.89 154 THR A N 1
ATOM 1131 C CA . THR A 1 156 ? 45.862 13.554 38.080 1.00 13.64 154 THR A CA 1
ATOM 1132 C C . THR A 1 156 ? 44.954 12.911 39.111 1.00 13.31 154 THR A C 1
ATOM 1133 O O . THR A 1 156 ? 45.214 13.027 40.320 1.00 12.69 154 THR A O 1
ATOM 1137 N N . MET A 1 157 ? 43.913 12.225 38.660 1.00 12.84 155 MET A N 1
ATOM 1138 C CA . MET A 1 157 ? 43.007 11.526 39.545 1.00 13.96 155 MET A CA 1
ATOM 1139 C C . MET A 1 157 ? 42.755 10.100 39.079 1.00 13.66 155 MET A C 1
ATOM 1140 O O . MET A 1 157 ? 42.427 9.881 37.899 1.00 14.60 155 MET A O 1
ATOM 1145 N N . ARG A 1 158 ? 42.961 9.142 39.990 1.00 12.75 156 ARG A N 1
ATOM 1146 C CA . ARG A 1 158 ? 42.721 7.720 39.739 1.00 12.90 156 ARG A CA 1
ATOM 1147 C C . ARG A 1 158 ? 41.669 7.228 40.689 1.00 12.39 156 ARG A C 1
ATOM 1148 O O . ARG A 1 158 ? 41.870 7.284 41.892 1.00 12.00 156 ARG A O 1
ATOM 1156 N N . TYR A 1 159 ? 40.562 6.752 40.131 1.00 13.45 157 TYR A N 1
ATOM 1157 C CA . TYR A 1 159 ? 39.371 6.422 40.910 1.00 13.40 157 TYR A CA 1
ATOM 1158 C C . TYR A 1 159 ? 39.310 4.950 41.222 1.00 13.65 157 TYR A C 1
ATOM 1159 O O . TYR A 1 159 ? 39.269 4.117 40.304 1.00 13.14 157 TYR A O 1
ATOM 1168 N N . LEU A 1 160 ? 39.252 4.611 42.502 1.00 12.96 158 LEU A N 1
ATOM 1169 C CA . LEU A 1 160 ? 39.101 3.205 42.913 1.00 15.08 158 LEU A CA 1
ATOM 1170 C C . LEU A 1 160 ? 37.634 2.759 42.738 1.00 15.64 158 LEU A C 1
ATOM 1171 O O . LEU A 1 160 ? 37.334 1.569 42.689 1.00 14.74 158 LEU A O 1
ATOM 1176 N N . ASP A 1 161 ? 36.728 3.729 42.719 1.00 15.54 159 ASP A N 1
ATOM 1177 C CA . ASP A 1 161 ? 35.291 3.462 42.554 1.00 17.34 159 ASP A CA 1
ATOM 1178 C C . ASP A 1 161 ? 34.797 4.249 41.339 1.00 17.05 159 ASP A C 1
ATOM 1179 O O . ASP A 1 161 ? 35.366 5.284 40.987 1.00 15.80 159 ASP A O 1
ATOM 1184 N N . ALA A 1 162 ? 33.743 3.762 40.701 1.00 16.09 160 ALA A N 1
ATOM 1185 C CA . ALA A 1 162 ? 33.238 4.433 39.521 1.00 17.00 160 ALA A CA 1
ATOM 1186 C C . ALA A 1 162 ? 32.887 5.898 39.746 1.00 16.14 160 ALA A C 1
ATOM 1187 O O . ALA A 1 162 ? 32.196 6.240 40.716 1.00 17.53 160 ALA A O 1
ATOM 1189 N N . PRO A 1 163 ? 33.371 6.783 38.875 1.00 15.61 161 PRO A N 1
ATOM 1190 C CA . PRO A 1 163 ? 32.920 8.156 38.951 1.00 16.15 161 PRO A CA 1
ATOM 1191 C C . PRO A 1 163 ? 31.430 8.275 38.633 1.00 15.81 161 PRO A C 1
ATOM 1192 O O . PRO A 1 163 ? 30.875 7.372 38.009 1.00 15.60 161 PRO A O 1
ATOM 1196 N N . PRO A 1 164 ? 30.804 9.390 39.030 1.00 15.43 162 PRO A N 1
ATOM 1197 C CA . PRO A 1 164 ? 29.346 9.513 38.834 1.00 15.45 162 PRO A CA 1
ATOM 1198 C C . PRO A 1 164 ? 28.816 9.205 37.435 1.00 15.88 162 PRO A C 1
ATOM 1199 O O . PRO A 1 164 ? 27.839 8.494 37.327 1.00 15.09 162 PRO A O 1
ATOM 1203 N N . ARG A 1 165 ? 29.468 9.672 36.378 1.00 17.23 163 ARG A N 1
ATOM 1204 C CA . ARG A 1 165 ? 28.953 9.387 35.023 1.00 17.11 163 ARG A CA 1
ATOM 1205 C C . ARG A 1 165 ? 29.019 7.908 34.676 1.00 17.41 163 ARG A C 1
ATOM 1206 O O . ARG A 1 165 ? 28.161 7.390 33.978 1.00 17.31 163 ARG A O 1
ATOM 1214 N N . VAL A 1 166 ? 30.043 7.223 35.177 1.00 17.20 164 VAL A N 1
ATOM 1215 C CA . VAL A 1 166 ? 30.206 5.812 34.917 1.00 16.35 164 VAL A CA 1
ATOM 1216 C C . VAL A 1 166 ? 29.171 5.052 35.751 1.00 15.45 164 VAL A C 1
ATOM 1217 O O . VAL A 1 166 ? 28.505 4.148 35.250 1.00 15.02 164 VAL A O 1
ATOM 1221 N N . ALA A 1 167 ? 29.052 5.440 37.020 1.00 14.42 165 ALA A N 1
ATOM 1222 C CA . ALA A 1 167 ? 28.090 4.852 37.937 1.00 14.59 165 ALA A CA 1
ATOM 1223 C C . ALA A 1 167 ? 26.634 4.932 37.374 1.00 15.64 165 ALA A C 1
ATOM 1224 O O . ALA A 1 167 ? 25.808 4.069 37.637 1.00 16.20 165 ALA A O 1
ATOM 1226 N N . LEU A 1 168 ? 26.315 6.026 36.684 1.00 15.93 166 LEU A N 1
ATOM 1227 C CA . LEU A 1 168 ? 24.956 6.222 36.115 1.00 16.64 166 LEU A CA 1
ATOM 1228 C C . LEU A 1 168 ? 24.551 5.122 35.125 1.00 17.54 166 LEU A C 1
ATOM 1229 O O . LEU A 1 168 ? 23.365 4.827 34.976 1.00 18.01 166 LEU A O 1
ATOM 1234 N N . ASP A 1 169 ? 25.525 4.438 34.514 1.00 17.19 167 ASP A N 1
ATOM 1235 C CA . ASP A 1 169 ? 25.231 3.342 33.603 1.00 17.77 167 ASP A CA 1
ATOM 1236 C C . ASP A 1 169 ? 25.320 1.962 34.240 1.00 19.28 167 ASP A C 1
ATOM 1237 O O . ASP A 1 169 ? 25.104 0.937 33.570 1.00 17.80 167 ASP A O 1
ATOM 1242 N N . LEU A 1 170 ? 25.611 1.921 35.530 1.00 20.10 168 LEU A N 1
ATOM 1243 C CA . LEU A 1 170 ? 25.489 0.673 36.268 1.00 22.75 168 LEU A CA 1
ATOM 1244 C C . LEU A 1 170 ? 23.988 0.427 36.512 1.00 24.53 168 LEU A C 1
ATOM 1245 O O . LEU A 1 170 ? 23.183 1.368 36.610 1.00 25.00 168 LEU A O 1
ATOM 1250 N N . SER A 1 171 ? 23.587 -0.824 36.560 1.00 26.63 169 SER A N 1
ATOM 1251 C CA . SER A 1 171 ? 22.167 -1.122 36.755 1.00 28.86 169 SER A CA 1
ATOM 1252 C C . SER A 1 171 ? 21.550 -0.326 37.951 1.00 29.52 169 SER A C 1
ATOM 1253 O O . SER A 1 171 ? 20.489 0.305 37.808 1.00 29.91 169 SER A O 1
ATOM 1256 N N . ASP A 1 172 ? 22.247 -0.329 39.095 1.00 28.77 170 ASP A N 1
ATOM 1257 C CA . ASP A 1 172 ? 21.789 0.301 40.333 1.00 29.37 170 ASP A CA 1
ATOM 1258 C C . ASP A 1 172 ? 22.888 1.238 40.852 1.00 29.28 170 ASP A C 1
ATOM 1259 O O . ASP A 1 172 ? 24.078 0.983 40.620 1.00 28.37 170 ASP A O 1
ATOM 1264 N N . PRO A 1 173 ? 22.499 2.299 41.574 1.00 29.68 171 PRO A N 1
ATOM 1265 C CA . PRO A 1 173 ? 23.519 3.192 42.121 1.00 30.13 171 PRO A CA 1
ATOM 1266 C C . PRO A 1 173 ? 24.416 2.451 43.147 1.00 30.82 171 PRO A C 1
ATOM 1267 O O . PRO A 1 173 ? 23.910 1.701 43.974 1.00 32.32 171 PRO A O 1
ATOM 1271 N N . PRO A 1 174 ? 25.748 2.616 43.071 1.00 31.11 172 PRO A N 1
ATOM 1272 C CA . PRO A 1 174 ? 26.624 1.855 44.004 1.00 31.38 172 PRO A CA 1
ATOM 1273 C C . PRO A 1 174 ? 26.541 2.394 45.425 1.00 30.38 172 PRO A C 1
ATOM 1274 O O . PRO A 1 174 ? 25.896 3.424 45.635 1.00 29.98 172 PRO A O 1
ATOM 1278 N N . PRO A 1 175 ? 27.208 1.725 46.390 1.00 30.85 173 PRO A N 1
ATOM 1279 C CA . PRO A 1 175 ? 27.245 2.316 47.741 1.00 30.21 173 PRO A CA 1
ATOM 1280 C C . PRO A 1 175 ? 27.980 3.692 47.728 1.00 27.11 173 PRO A C 1
ATOM 1281 O O . PRO A 1 175 ? 28.945 3.835 47.003 1.00 26.29 173 PRO A O 1
ATOM 1285 N N . PRO A 1 176 ? 27.513 4.686 48.507 1.00 25.51 174 PRO A N 1
ATOM 1286 C CA . PRO A 1 176 ? 28.103 6.021 48.563 1.00 23.03 174 PRO A CA 1
ATOM 1287 C C . PRO A 1 176 ? 29.477 6.091 49.256 1.00 20.66 174 PRO A C 1
ATOM 1288 O O . PRO A 1 176 ? 29.607 6.663 50.341 1.00 17.37 174 PRO A O 1
ATOM 1292 N N . ARG A 1 177 ? 30.463 5.496 48.595 1.00 18.90 175 ARG A N 1
ATOM 1293 C CA . ARG A 1 177 ? 31.864 5.508 49.017 1.00 18.98 175 ARG A CA 1
ATOM 1294 C C . ARG A 1 177 ? 32.670 5.768 47.742 1.00 16.77 175 ARG A C 1
ATOM 1295 O O . ARG A 1 177 ? 32.355 5.242 46.667 1.00 16.31 175 ARG A O 1
ATOM 1303 N N . LEU A 1 178 ? 33.679 6.616 47.849 1.00 13.88 176 LEU A N 1
ATOM 1304 C CA . LEU A 1 178 ? 34.501 6.941 46.704 1.00 11.98 176 LEU A CA 1
ATOM 1305 C C . LEU A 1 178 ? 35.907 7.195 47.195 1.00 11.43 176 LEU A C 1
ATOM 1306 O O . LEU A 1 178 ? 36.126 8.081 48.032 1.00 10.23 176 LEU A O 1
ATOM 1311 N N . ARG A 1 179 ? 36.853 6.419 46.684 1.00 12.02 177 ARG A N 1
ATOM 1312 C CA . ARG A 1 179 ? 38.271 6.573 47.033 1.00 12.03 177 ARG A CA 1
ATOM 1313 C C . ARG A 1 179 ? 38.993 7.012 45.780 1.00 11.80 177 ARG A C 1
ATOM 1314 O O . ARG A 1 179 ? 38.857 6.366 44.703 1.00 12.80 177 ARG A O 1
ATOM 1322 N N . ILE A 1 180 ? 39.752 8.105 45.901 1.00 11.50 178 ILE A N 1
ATOM 1323 C CA . ILE A 1 180 ? 40.502 8.654 44.791 1.00 10.85 178 ILE A CA 1
ATOM 1324 C C . ILE A 1 180 ? 41.949 8.921 45.193 1.00 10.91 178 ILE A C 1
ATOM 1325 O O . ILE A 1 180 ? 42.231 9.578 46.218 1.00 9.68 178 ILE A O 1
ATOM 1330 N N . TRP A 1 181 ? 42.864 8.436 44.356 1.00 11.50 179 TRP A N 1
ATOM 1331 C CA . TRP A 1 181 ? 44.278 8.802 44.437 1.00 11.53 179 TRP A CA 1
ATOM 1332 C C . TRP A 1 181 ? 44.503 10.060 43.603 1.00 12.28 179 TRP A C 1
ATOM 1333 O O . TRP A 1 181 ? 44.145 10.097 42.423 1.00 13.31 179 TRP A O 1
ATOM 1344 N N . LEU A 1 182 ? 45.159 11.043 44.192 1.00 11.56 180 LEU A N 1
ATOM 1345 C CA . LEU A 1 182 ? 45.316 12.384 43.606 1.00 13.02 180 LEU A CA 1
ATOM 1346 C C . LEU A 1 182 ? 46.786 12.767 43.580 1.00 12.40 180 LEU A C 1
ATOM 1347 O O . LEU A 1 182 ? 47.506 12.520 44.540 1.00 12.74 180 LEU A O 1
ATOM 1352 N N . ARG A 1 183 ? 47.257 13.349 42.483 1.00 13.12 181 ARG A N 1
ATOM 1353 C CA . ARG A 1 183 ? 48.620 13.871 42.433 1.00 13.50 181 ARG A CA 1
ATOM 1354 C C . ARG A 1 183 ? 48.688 15.195 41.709 1.00 13.55 181 ARG A C 1
ATOM 1355 O O . ARG A 1 183 ? 48.147 15.326 40.600 1.00 13.49 181 ARG A O 1
ATOM 1363 N N . ALA A 1 184 ? 49.348 16.174 42.329 1.00 13.57 182 ALA A N 1
ATOM 1364 C CA . ALA A 1 184 ? 49.511 17.498 41.720 1.00 14.17 182 ALA A CA 1
ATOM 1365 C C . ALA A 1 184 ? 50.341 17.399 40.452 1.00 15.81 182 ALA A C 1
ATOM 1366 O O . ALA A 1 184 ? 51.403 16.758 40.470 1.00 14.96 182 ALA A O 1
ATOM 1368 N N . ASN A 1 185 ? 49.855 18.010 39.351 1.00 16.45 183 ASN A N 1
ATOM 1369 C CA . ASN A 1 185 ? 50.575 18.041 38.068 1.00 17.51 183 ASN A CA 1
ATOM 1370 C C . ASN A 1 185 ? 51.575 19.225 37.985 1.00 19.03 183 ASN A C 1
ATOM 1371 O O . ASN A 1 185 ? 51.532 20.072 37.080 1.00 19.50 183 ASN A O 1
ATOM 1376 N N . GLY A 1 186 ? 52.509 19.231 38.911 1.00 19.68 184 GLY A N 1
ATOM 1377 C CA . GLY A 1 186 ? 53.468 20.321 39.027 1.00 21.17 184 GLY A CA 1
ATOM 1378 C C . GLY A 1 186 ? 53.864 20.461 40.478 1.00 20.79 184 GLY A C 1
ATOM 1379 O O . GLY A 1 186 ? 53.548 19.583 41.270 1.00 20.49 184 GLY A O 1
ATOM 1380 N N . GLU A 1 187 ? 54.528 21.569 40.816 1.00 20.48 185 GLU A N 1
ATOM 1381 C CA . GLU A 1 187 ? 55.113 21.784 42.145 1.00 20.77 185 GLU A CA 1
ATOM 1382 C C . GLU A 1 187 ? 54.264 22.776 42.905 1.00 20.53 185 GLU A C 1
ATOM 1383 O O . GLU A 1 187 ? 54.001 23.866 42.419 1.00 20.82 185 GLU A O 1
ATOM 1385 N N . VAL A 1 188 ? 53.808 22.400 44.086 1.00 20.03 186 VAL A N 1
ATOM 1386 C CA . VAL A 1 188 ? 53.115 23.340 44.946 1.00 19.51 186 VAL A CA 1
ATOM 1387 C C . VAL A 1 188 ? 54.171 24.122 45.714 1.00 20.55 186 VAL A C 1
ATOM 1388 O O . VAL A 1 188 ? 55.122 23.552 46.265 1.00 21.73 186 VAL A O 1
ATOM 1392 N N . THR A 1 189 ? 54.023 25.438 45.714 1.00 20.76 187 THR A N 1
ATOM 1393 C CA . THR A 1 189 ? 54.916 26.341 46.436 1.00 21.46 187 THR A CA 1
ATOM 1394 C C . THR A 1 189 ? 55.201 25.882 47.865 1.00 22.68 187 THR A C 1
ATOM 1395 O O . THR A 1 189 ? 54.293 25.461 48.586 1.00 21.74 187 THR A O 1
ATOM 1399 N N . ASP A 1 190 ? 56.458 26.001 48.291 1.00 24.03 188 ASP A N 1
ATOM 1400 C CA . ASP A 1 190 ? 56.854 25.582 49.630 1.00 25.17 188 ASP A CA 1
ATOM 1401 C C . ASP A 1 190 ? 56.527 26.714 50.620 1.00 24.92 188 ASP A C 1
ATOM 1402 O O . ASP A 1 190 ? 57.423 27.457 51.054 1.00 24.66 188 ASP A O 1
ATOM 1407 N N . ASP A 1 191 ? 55.238 26.853 50.943 1.00 22.91 189 ASP A N 1
ATOM 1408 C CA . ASP A 1 191 ? 54.732 27.900 51.838 1.00 22.93 189 ASP A CA 1
ATOM 1409 C C . ASP A 1 191 ? 53.537 27.308 52.576 1.00 21.75 189 ASP A C 1
ATOM 1410 O O . ASP A 1 191 ? 52.652 26.762 51.919 1.00 19.61 189 ASP A O 1
ATOM 1415 N N . PRO A 1 192 ? 53.530 27.366 53.931 1.00 21.50 190 PRO A N 1
ATOM 1416 C CA . PRO A 1 192 ? 52.517 26.661 54.692 1.00 20.27 190 PRO A CA 1
ATOM 1417 C C . PRO A 1 192 ? 51.085 27.080 54.387 1.00 18.72 190 PRO A C 1
ATOM 1418 O O . PRO A 1 192 ? 50.189 26.234 54.394 1.00 17.19 190 PRO A O 1
ATOM 1422 N N . LEU A 1 193 ? 50.872 28.371 54.135 1.00 18.04 191 LEU A N 1
ATOM 1423 C CA . LEU A 1 193 ? 49.519 28.861 53.857 1.00 16.66 191 LEU A CA 1
ATOM 1424 C C . LEU A 1 193 ? 49.092 28.410 52.459 1.00 15.77 191 LEU A C 1
ATOM 1425 O O . LEU A 1 193 ? 47.971 27.992 52.274 1.00 14.54 191 LEU A O 1
ATOM 1430 N N . VAL A 1 194 ? 49.983 28.491 51.476 1.00 16.29 192 VAL A N 1
ATOM 1431 C CA . VAL A 1 194 ? 49.653 27.974 50.151 1.00 15.58 192 VAL A CA 1
ATOM 1432 C C . VAL A 1 194 ? 49.334 26.467 50.267 1.00 15.30 192 VAL A C 1
ATOM 1433 O O . VAL A 1 194 ? 48.362 25.983 49.686 1.00 14.31 192 VAL A O 1
ATOM 1437 N N . ASN A 1 195 ? 50.136 25.727 51.027 1.00 15.65 193 ASN A N 1
ATOM 1438 C CA . ASN A 1 195 ? 49.883 24.300 51.206 1.00 15.99 193 ASN A CA 1
ATOM 1439 C C . ASN A 1 195 ? 48.448 24.050 51.702 1.00 14.83 193 ASN A C 1
ATOM 1440 O O . ASN A 1 195 ? 47.682 23.264 51.105 1.00 13.49 193 ASN A O 1
ATOM 1445 N N . SER A 1 196 ? 48.051 24.767 52.743 1.00 13.85 194 SER A N 1
ATOM 1446 C CA . SER A 1 196 ? 46.739 24.591 53.317 1.00 12.80 194 SER A CA 1
ATOM 1447 C C . SER A 1 196 ? 45.663 25.030 52.343 1.00 11.56 194 SER A C 1
ATOM 1448 O O . SER A 1 196 ? 44.591 24.449 52.318 1.00 11.66 194 SER A O 1
ATOM 1451 N N . CYS A 1 197 ? 45.914 26.076 51.569 1.00 11.47 195 CYS A N 1
ATOM 1452 C CA . CYS A 1 197 ? 44.893 26.534 50.617 1.00 11.74 195 CYS A CA 1
ATOM 1453 C C . CYS A 1 197 ? 44.654 25.524 49.485 1.00 11.10 195 CYS A C 1
ATOM 1454 O O . CYS A 1 197 ? 43.527 25.334 49.045 1.00 11.91 195 CYS A O 1
ATOM 1457 N N . VAL A 1 198 ? 45.725 24.869 49.031 1.00 11.21 196 VAL A N 1
ATOM 1458 C CA . VAL A 1 198 ? 45.609 23.790 48.053 1.00 10.73 196 VAL A CA 1
ATOM 1459 C C . VAL A 1 198 ? 44.873 22.580 48.652 1.00 10.51 196 VAL A C 1
ATOM 1460 O O . VAL A 1 198 ? 44.005 22.009 47.989 1.00 9.27 196 VAL A O 1
ATOM 1464 N N . VAL A 1 199 ? 45.197 22.206 49.892 1.00 10.14 197 VAL A N 1
ATOM 1465 C CA . VAL A 1 199 ? 44.402 21.219 50.607 1.00 10.34 197 VAL A CA 1
ATOM 1466 C C . VAL A 1 199 ? 42.930 21.632 50.633 1.00 10.03 197 VAL A C 1
ATOM 1467 O O . VAL A 1 199 ? 42.034 20.810 50.322 1.00 8.56 197 VAL A O 1
ATOM 1471 N N . ALA A 1 200 ? 42.659 22.894 50.971 1.00 9.83 198 ALA A N 1
ATOM 1472 C CA . ALA A 1 200 ? 41.270 23.375 50.981 1.00 9.50 198 ALA A CA 1
ATOM 1473 C C . ALA A 1 200 ? 40.568 23.177 49.625 1.00 9.20 198 ALA A C 1
ATOM 1474 O O . ALA A 1 200 ? 39.433 22.666 49.558 1.00 9.24 198 ALA A O 1
ATOM 1476 N N . TYR A 1 201 ? 41.265 23.521 48.560 1.00 10.83 199 TYR A N 1
ATOM 1477 C CA . TYR A 1 201 ? 40.772 23.370 47.190 1.00 10.82 199 TYR A CA 1
ATOM 1478 C C . TYR A 1 201 ? 40.411 21.902 46.910 1.00 11.15 199 TYR A C 1
ATOM 1479 O O . TYR A 1 201 ? 39.288 21.585 46.524 1.00 10.27 199 TYR A O 1
ATOM 1488 N N . LEU A 1 202 ? 41.359 21.004 47.179 1.00 11.67 200 LEU A N 1
ATOM 1489 C CA . LEU A 1 202 ? 41.104 19.577 46.998 1.00 11.96 200 LEU A CA 1
ATOM 1490 C C . LEU A 1 202 ? 39.975 19.050 47.893 1.00 11.39 200 LEU A C 1
ATOM 1491 O O . LEU A 1 202 ? 39.184 18.200 47.464 1.00 11.23 200 LEU A O 1
ATOM 1496 N N . SER A 1 203 ? 39.860 19.571 49.107 1.00 10.44 201 SER A N 1
ATOM 1497 C CA . SER A 1 203 ? 38.879 19.028 50.066 1.00 10.94 201 SER A CA 1
ATOM 1498 C C . SER A 1 203 ? 37.452 19.151 49.593 1.00 11.49 201 SER A C 1
ATOM 1499 O O . SER A 1 203 ? 36.607 18.345 50.016 1.00 11.01 201 SER A O 1
ATOM 1502 N N . ALA A 1 204 ? 37.166 20.159 48.765 1.00 10.94 202 ALA A N 1
ATOM 1503 C CA . ALA A 1 204 ? 35.828 20.370 48.260 1.00 11.55 202 ALA A CA 1
ATOM 1504 C C . ALA A 1 204 ? 35.644 20.032 46.805 1.00 11.64 202 ALA A C 1
ATOM 1505 O O . ALA A 1 204 ? 34.535 20.194 46.289 1.00 12.92 202 ALA A O 1
ATOM 1507 N N . LEU A 1 205 ? 36.667 19.499 46.139 1.00 11.24 203 LEU A N 1
ATOM 1508 C CA . LEU A 1 205 ? 36.609 19.361 44.708 1.00 11.43 203 LEU A CA 1
ATOM 1509 C C . LEU A 1 205 ? 35.741 18.180 44.240 1.00 11.87 203 LEU A C 1
ATOM 1510 O O . LEU A 1 205 ? 34.807 18.380 43.495 1.00 12.04 203 LEU A O 1
ATOM 1515 N N . THR A 1 206 ? 36.039 16.973 44.709 1.00 10.49 204 THR A N 1
ATOM 1516 C CA . THR A 1 206 ? 35.277 15.770 44.363 1.00 9.79 204 THR A CA 1
ATOM 1517 C C . THR A 1 206 ? 34.345 15.288 45.462 1.00 9.57 204 THR A C 1
ATOM 1518 O O . THR A 1 206 ? 33.681 14.247 45.305 1.00 9.39 204 THR A O 1
ATOM 1522 N N . LEU A 1 207 ? 34.301 15.996 46.591 1.00 9.22 205 LEU A N 1
ATOM 1523 C CA . LEU A 1 207 ? 33.716 15.448 47.820 1.00 9.01 205 LEU A CA 1
ATOM 1524 C C . LEU A 1 207 ? 32.229 15.081 47.691 1.00 9.28 205 LEU A C 1
ATOM 1525 O O . LEU A 1 207 ? 31.799 14.073 48.245 1.00 9.70 205 LEU A O 1
ATOM 1530 N N . LEU A 1 208 ? 31.447 15.836 46.915 1.00 9.71 206 LEU A N 1
ATOM 1531 C CA . LEU A 1 208 ? 30.026 15.505 46.752 1.00 10.33 206 LEU A CA 1
ATOM 1532 C C . LEU A 1 208 ? 29.775 14.367 45.743 1.00 10.49 206 LEU A C 1
ATOM 1533 O O . LEU A 1 208 ? 28.649 13.889 45.625 1.00 11.21 206 LEU A O 1
ATOM 1538 N N . GLU A 1 209 ? 30.807 13.902 45.058 1.00 9.84 207 GLU A N 1
ATOM 1539 C CA . GLU A 1 209 ? 30.580 12.911 44.029 1.00 10.36 207 GLU A CA 1
ATOM 1540 C C . GLU A 1 209 ? 29.958 11.598 44.550 1.00 10.69 207 GLU A C 1
ATOM 1541 O O . GLU A 1 209 ? 29.099 11.059 43.875 1.00 10.87 207 GLU A O 1
ATOM 1547 N N . CYS A 1 210 ? 30.368 11.114 45.732 1.00 11.09 208 CYS A N 1
ATOM 1548 C CA . CYS A 1 210 ? 29.795 9.864 46.279 1.00 12.09 208 CYS A CA 1
ATOM 1549 C C . CYS A 1 210 ? 28.304 10.051 46.537 1.00 12.96 208 CYS A C 1
ATOM 1550 O O . CYS A 1 210 ? 27.543 9.109 46.351 1.00 15.37 208 CYS A O 1
ATOM 1553 N N . VAL A 1 211 ? 27.869 11.267 46.869 1.00 12.04 209 VAL A N 1
ATOM 1554 C CA . VAL A 1 211 ? 26.415 11.535 47.045 1.00 12.07 209 VAL A CA 1
ATOM 1555 C C . VAL A 1 211 ? 25.696 11.570 45.694 1.00 13.13 209 VAL A C 1
ATOM 1556 O O . VAL A 1 211 ? 24.623 10.976 45.524 1.00 14.02 209 VAL A O 1
ATOM 1560 N N . MET A 1 212 ? 26.310 12.226 44.718 1.00 14.07 210 MET A N 1
ATOM 1561 C CA . MET A 1 212 ? 25.737 12.307 43.374 1.00 15.17 210 MET A CA 1
ATOM 1562 C C . MET A 1 212 ? 25.414 10.921 42.816 1.00 16.17 210 MET A C 1
ATOM 1563 O O . MET A 1 212 ? 24.342 10.652 42.239 1.00 17.14 210 MET A O 1
ATOM 1568 N N . THR A 1 213 ? 26.354 10.016 42.986 1.00 17.11 211 THR A N 1
ATOM 1569 C CA . THR A 1 213 ? 26.167 8.650 42.559 1.00 17.64 211 THR A CA 1
ATOM 1570 C C . THR A 1 213 ? 24.948 7.985 43.188 1.00 18.27 211 THR A C 1
ATOM 1571 O O . THR A 1 213 ? 24.153 7.367 42.494 1.00 17.75 211 THR A O 1
ATOM 1575 N N . THR A 1 214 ? 24.747 8.157 44.491 1.00 19.04 212 THR A N 1
ATOM 1576 C CA . THR A 1 214 ? 23.554 7.627 45.159 1.00 19.75 212 THR A CA 1
ATOM 1577 C C . THR A 1 214 ? 22.290 8.346 44.696 1.00 19.33 212 THR A C 1
ATOM 1578 O O . THR A 1 214 ? 21.248 7.729 44.562 1.00 19.65 212 THR A O 1
ATOM 1582 N N . MET A 1 215 ? 22.414 9.629 44.373 1.00 17.61 213 MET A N 1
ATOM 1583 C CA . MET A 1 215 ? 21.305 10.429 43.839 1.00 17.93 213 MET A CA 1
ATOM 1584 C C . MET A 1 215 ? 21.088 10.217 42.341 1.00 18.23 213 MET A C 1
ATOM 1585 O O . MET A 1 215 ? 20.261 10.905 41.757 1.00 17.65 213 MET A O 1
ATOM 1590 N N . ARG A 1 216 ? 21.839 9.309 41.713 1.00 17.61 214 ARG A N 1
ATOM 1591 C CA . ARG A 1 216 ? 21.733 9.060 40.253 1.00 18.87 214 ARG A CA 1
ATOM 1592 C C . ARG A 1 216 ? 21.907 10.337 39.392 1.00 17.53 214 ARG A C 1
ATOM 1593 O O . ARG A 1 216 ? 21.098 10.656 38.506 1.00 16.89 214 ARG A O 1
ATOM 1601 N N . THR A 1 217 ? 22.974 11.068 39.670 1.00 16.28 215 THR A N 1
ATOM 1602 C CA . THR A 1 217 ? 23.288 12.258 38.908 1.00 15.90 215 THR A CA 1
ATOM 1603 C C . THR A 1 217 ? 24.811 12.421 38.866 1.00 14.66 215 THR A C 1
ATOM 1604 O O . THR A 1 217 ? 25.540 11.591 39.391 1.00 14.25 215 THR A O 1
ATOM 1608 N N . THR A 1 218 ? 25.258 13.488 38.228 1.00 14.76 216 THR A N 1
ATOM 1609 C CA . THR A 1 218 ? 26.646 13.778 38.011 1.00 16.09 216 THR A CA 1
ATOM 1610 C C . THR A 1 218 ? 26.845 15.272 38.213 1.00 16.95 216 THR A C 1
ATOM 1611 O O . THR A 1 218 ? 25.888 16.020 38.333 1.00 16.90 216 THR A O 1
ATOM 1615 N N . PRO A 1 219 ? 28.100 15.728 38.179 1.00 18.98 217 PRO A N 1
ATOM 1616 C CA . PRO A 1 219 ? 28.297 17.185 38.332 1.00 19.68 217 PRO A CA 1
ATOM 1617 C C . PRO A 1 219 ? 27.561 18.058 37.301 1.00 21.02 217 PRO A C 1
ATOM 1618 O O . PRO A 1 219 ? 27.158 19.185 37.629 1.00 22.38 217 PRO A O 1
ATOM 1622 N N . VAL A 1 220 ? 27.282 17.530 36.100 1.00 21.34 218 VAL A N 1
ATOM 1623 C CA . VAL A 1 220 ? 26.575 18.303 35.085 1.00 22.42 218 VAL A CA 1
ATOM 1624 C C . VAL A 1 220 ? 25.135 17.827 34.853 1.00 22.82 218 VAL A C 1
ATOM 1625 O O . VAL A 1 220 ? 24.497 18.214 33.889 1.00 24.28 218 VAL A O 1
ATOM 1629 N N . GLY A 1 221 ? 24.615 16.979 35.742 1.00 21.72 219 GLY A N 1
ATOM 1630 C CA . GLY A 1 221 ? 23.216 16.618 35.693 1.00 21.40 219 GLY A CA 1
ATOM 1631 C C . GLY A 1 221 ? 22.988 15.123 35.507 1.00 21.06 219 GLY A C 1
ATOM 1632 O O . GLY A 1 221 ? 23.931 14.345 35.526 1.00 19.29 219 GLY A O 1
ATOM 1633 N N . PRO A 1 222 ? 21.734 14.727 35.319 1.00 22.47 220 PRO A N 1
ATOM 1634 C CA . PRO A 1 222 ? 20.635 15.636 35.011 1.00 23.81 220 PRO A CA 1
ATOM 1635 C C . PRO A 1 222 ? 20.095 16.439 36.174 1.00 24.55 220 PRO A C 1
ATOM 1636 O O . PRO A 1 222 ? 19.474 17.475 35.967 1.00 26.16 220 PRO A O 1
ATOM 1640 N N . ARG A 1 223 ? 20.292 15.967 37.391 1.00 22.67 221 ARG A N 1
ATOM 1641 C CA . ARG A 1 223 ? 19.846 16.698 38.532 1.00 22.68 221 ARG A CA 1
ATOM 1642 C C . ARG A 1 223 ? 21.018 17.539 39.033 1.00 20.82 221 ARG A C 1
ATOM 1643 O O . ARG A 1 223 ? 22.093 17.010 39.359 1.00 20.00 221 ARG A O 1
ATOM 1651 N N . LEU A 1 224 ? 20.814 18.844 39.095 1.00 20.05 222 LEU A N 1
ATOM 1652 C CA . LEU A 1 224 ? 21.888 19.754 39.480 1.00 21.21 222 LEU A CA 1
ATOM 1653 C C . LEU A 1 224 ? 21.886 19.962 41.007 1.00 19.71 222 LEU A C 1
ATOM 1654 O O . LEU A 1 224 ? 20.873 19.729 41.661 1.00 20.30 222 LEU A O 1
ATOM 1659 N N . SER A 1 225 ? 23.039 20.333 41.537 1.00 18.93 223 SER A N 1
ATOM 1660 C CA . SER A 1 225 ? 23.235 20.528 42.961 1.00 17.96 223 SER A CA 1
ATOM 1661 C C . SER A 1 225 ? 23.980 21.811 43.239 1.00 16.73 223 SER A C 1
ATOM 1662 O O . SER A 1 225 ? 24.598 22.382 42.355 1.00 15.45 223 SER A O 1
ATOM 1665 N N . ALA A 1 226 ? 23.913 22.242 44.493 1.00 16.03 224 ALA A N 1
ATOM 1666 C CA . ALA A 1 226 ? 24.709 23.370 44.993 1.00 15.13 224 ALA A CA 1
ATOM 1667 C C . ALA A 1 226 ? 25.150 23.032 46.401 1.00 14.48 224 ALA A C 1
ATOM 1668 O O . ALA A 1 226 ? 24.366 22.466 47.186 1.00 14.64 224 ALA A O 1
ATOM 1670 N N . LEU A 1 227 ? 26.380 23.383 46.742 1.00 13.33 225 LEU A N 1
ATOM 1671 C CA . LEU A 1 227 ? 26.860 23.180 48.096 1.00 12.13 225 LEU A CA 1
ATOM 1672 C C . LEU A 1 227 ? 26.145 24.133 49.018 1.00 10.70 225 LEU A C 1
ATOM 1673 O O . LEU A 1 227 ? 25.870 25.269 48.666 1.00 11.68 225 LEU A O 1
ATOM 1678 N N . VAL A 1 228 ? 25.824 23.679 50.212 1.00 10.35 226 VAL A N 1
ATOM 1679 C CA . VAL A 1 228 ? 25.241 24.544 51.200 1.00 10.42 226 VAL A CA 1
ATOM 1680 C C . VAL A 1 228 ? 26.328 24.979 52.174 1.00 11.01 226 VAL A C 1
ATOM 1681 O O . VAL A 1 228 ? 26.397 26.135 52.549 1.00 10.55 226 VAL A O 1
ATOM 1685 N N . ASP A 1 229 ? 27.198 24.054 52.555 1.00 11.39 227 ASP A N 1
ATOM 1686 C CA . ASP A 1 229 ? 28.280 24.392 53.429 1.00 11.77 227 ASP A CA 1
ATOM 1687 C C . ASP A 1 229 ? 29.529 23.601 53.058 1.00 12.02 227 ASP A C 1
ATOM 1688 O O . ASP A 1 229 ? 29.505 22.836 52.105 1.00 12.11 227 ASP A O 1
ATOM 1693 N N . HIS A 1 230 ? 30.615 23.881 53.759 1.00 11.14 228 HIS A N 1
ATOM 1694 C CA . HIS A 1 230 ? 31.831 23.078 53.676 1.00 10.62 228 HIS A CA 1
ATOM 1695 C C . HIS A 1 230 ? 32.618 23.322 54.975 1.00 10.96 228 HIS A C 1
ATOM 1696 O O . HIS A 1 230 ? 32.562 24.407 55.516 1.00 12.28 228 HIS A O 1
ATOM 1703 N N . THR A 1 231 ? 33.299 22.302 55.490 1.00 9.89 229 THR A N 1
ATOM 1704 C CA . THR A 1 231 ? 34.048 22.416 56.727 1.00 11.18 229 THR A CA 1
ATOM 1705 C C . THR A 1 231 ? 35.332 21.634 56.582 1.00 9.80 229 THR A C 1
ATOM 1706 O O . THR A 1 231 ? 35.328 20.589 55.946 1.00 8.60 229 THR A O 1
ATOM 1710 N N . ILE A 1 232 ? 36.425 22.132 57.151 1.00 9.83 230 ILE A N 1
ATOM 1711 C CA . ILE A 1 232 ? 37.703 21.470 57.030 1.00 9.36 230 ILE A CA 1
ATOM 1712 C C . ILE A 1 232 ? 38.441 21.596 58.340 1.00 9.47 230 ILE A C 1
ATOM 1713 O O . ILE A 1 232 ? 38.437 22.671 58.945 1.00 10.41 230 ILE A O 1
ATOM 1718 N N . TRP A 1 233 ? 39.096 20.523 58.761 1.00 9.08 231 TRP A N 1
ATOM 1719 C CA . TRP A 1 233 ? 40.011 20.546 59.910 1.00 10.20 231 TRP A CA 1
ATOM 1720 C C . TRP A 1 233 ? 41.334 20.065 59.373 1.00 10.38 231 TRP A C 1
ATOM 1721 O O . TRP A 1 233 ? 41.391 18.958 58.855 1.00 10.05 231 TRP A O 1
ATOM 1732 N N . PHE A 1 234 ? 42.366 20.918 59.485 1.00 10.23 232 PHE A N 1
ATOM 1733 C CA . PHE A 1 234 ? 43.723 20.661 58.969 1.00 10.63 232 PHE A CA 1
ATOM 1734 C C . PHE A 1 234 ? 44.611 20.192 60.103 1.00 10.98 232 PHE A C 1
ATOM 1735 O O . PHE A 1 234 ? 44.814 20.911 61.098 1.00 11.57 232 PHE A O 1
ATOM 1743 N N . HIS A 1 235 ? 45.138 18.984 59.992 1.00 10.82 233 HIS A N 1
ATOM 1744 C CA . HIS A 1 235 ? 45.994 18.468 61.053 1.00 11.88 233 HIS A CA 1
ATOM 1745 C C . HIS A 1 235 ? 47.457 18.323 60.718 1.00 12.48 233 HIS A C 1
ATOM 1746 O O . HIS A 1 235 ? 48.302 18.518 61.596 1.00 13.36 233 HIS A O 1
ATOM 1753 N N . ARG A 1 236 ? 47.752 17.870 59.511 1.00 12.58 234 ARG A N 1
ATOM 1754 C CA . ARG A 1 236 ? 49.150 17.645 59.098 1.00 12.84 234 ARG A CA 1
ATOM 1755 C C . ARG A 1 236 ? 49.356 18.114 57.665 1.00 12.87 234 ARG A C 1
ATOM 1756 O O . ARG A 1 236 ? 48.443 18.054 56.846 1.00 13.37 234 ARG A O 1
ATOM 1764 N N . ALA A 1 237 ? 50.569 18.574 57.375 1.00 13.65 235 ALA A N 1
ATOM 1765 C CA . ALA A 1 237 ? 50.908 19.116 56.082 1.00 14.01 235 ALA A CA 1
ATOM 1766 C C . ALA A 1 237 ? 50.761 18.083 54.965 1.00 13.68 235 ALA A C 1
ATOM 1767 O O . ALA A 1 237 ? 51.162 16.950 55.092 1.00 15.17 235 ALA A O 1
ATOM 1769 N N . ALA A 1 238 ? 50.159 18.489 53.857 1.00 12.28 236 ALA A N 1
ATOM 1770 C CA . ALA A 1 238 ? 50.108 17.676 52.664 1.00 12.43 236 ALA A CA 1
ATOM 1771 C C . ALA A 1 238 ? 51.495 17.635 52.045 1.00 12.98 236 ALA A C 1
ATOM 1772 O O . ALA A 1 238 ? 52.161 18.670 51.970 1.00 12.90 236 ALA A O 1
ATOM 1774 N N . ASP A 1 239 ? 51.908 16.451 51.587 1.00 14.36 237 ASP A N 1
ATOM 1775 C CA . ASP A 1 239 ? 53.129 16.285 50.796 1.00 15.43 237 ASP A CA 1
ATOM 1776 C C . ASP A 1 239 ? 52.768 16.199 49.307 1.00 14.88 237 ASP A C 1
ATOM 1777 O O . ASP A 1 239 ? 52.491 15.132 48.773 1.00 15.22 237 ASP A O 1
ATOM 1782 N N . PHE A 1 240 ? 52.811 17.336 48.625 1.00 14.33 238 PHE A N 1
ATOM 1783 C CA . PHE A 1 240 ? 52.395 17.351 47.216 1.00 14.70 238 PHE A CA 1
ATOM 1784 C C . PHE A 1 240 ? 53.426 16.800 46.237 1.00 16.06 238 PHE A C 1
ATOM 1785 O O . PHE A 1 240 ? 53.169 16.787 45.056 1.00 16.75 238 PHE A O 1
ATOM 1793 N N . THR A 1 241 ? 54.558 16.316 46.742 1.00 17.38 239 THR A N 1
ATOM 1794 C CA . THR A 1 241 ? 55.561 15.646 45.901 1.00 18.32 239 THR A CA 1
ATOM 1795 C C . THR A 1 241 ? 55.193 14.199 45.640 1.00 18.28 239 THR A C 1
ATOM 1796 O O . THR A 1 241 ? 55.863 13.532 44.870 1.00 17.96 239 THR A O 1
ATOM 1800 N N . ASP A 1 242 ? 54.104 13.704 46.242 1.00 17.44 240 ASP A N 1
ATOM 1801 C CA . ASP A 1 242 ? 53.668 12.330 45.973 1.00 16.64 240 ASP A CA 1
ATOM 1802 C C . ASP A 1 242 ? 52.143 12.277 45.976 1.00 15.61 240 ASP A C 1
ATOM 1803 O O . ASP A 1 242 ? 51.485 13.315 46.168 1.00 14.81 240 ASP A O 1
ATOM 1808 N N . TRP A 1 243 ? 51.592 11.097 45.701 1.00 14.28 241 TRP A N 1
ATOM 1809 C CA . TRP A 1 243 ? 50.152 10.886 45.724 1.00 13.58 241 TRP A CA 1
ATOM 1810 C C . TRP A 1 243 ? 49.530 11.128 47.097 1.00 13.29 241 TRP A C 1
ATOM 1811 O O . TRP A 1 243 ? 50.193 10.984 48.132 1.00 13.55 241 TRP A O 1
ATOM 1822 N N . LEU A 1 244 ? 48.237 11.482 47.076 1.00 11.54 242 LEU A N 1
ATOM 1823 C CA . LEU A 1 244 ? 47.423 11.556 48.256 1.00 10.79 242 LEU A CA 1
ATOM 1824 C C . LEU A 1 244 ? 46.189 10.724 48.006 1.00 10.09 242 LEU A C 1
ATOM 1825 O O . LEU A 1 244 ? 45.701 10.635 46.868 1.00 10.78 242 LEU A O 1
ATOM 1830 N N . LEU A 1 245 ? 45.657 10.152 49.061 1.00 9.70 243 LEU A N 1
ATOM 1831 C CA . LEU A 1 245 ? 44.412 9.391 49.009 1.00 9.62 243 LEU A CA 1
ATOM 1832 C C . LEU A 1 245 ? 43.293 10.201 49.653 1.00 10.11 243 LEU A C 1
ATOM 1833 O O . LEU A 1 245 ? 43.421 10.662 50.768 1.00 9.52 243 LEU A O 1
ATOM 1838 N N . PHE A 1 246 ? 42.175 10.327 48.948 1.00 10.53 244 PHE A N 1
ATOM 1839 C CA . PHE A 1 246 ? 40.996 11.010 49.456 1.00 10.13 244 PHE A CA 1
ATOM 1840 C C . PHE A 1 246 ? 39.904 9.963 49.606 1.00 10.25 244 PHE A C 1
ATOM 1841 O O . PHE A 1 246 ? 39.417 9.435 48.605 1.00 10.63 244 PHE A O 1
ATOM 1849 N N . ASP A 1 247 ? 39.597 9.646 50.868 1.00 9.69 245 ASP A N 1
ATOM 1850 C CA . ASP A 1 247 ? 38.647 8.596 51.264 1.00 9.52 245 ASP A CA 1
ATOM 1851 C C . ASP A 1 247 ? 37.327 9.272 51.652 1.00 9.09 245 ASP A C 1
ATOM 1852 O O . ASP A 1 247 ? 37.258 9.951 52.662 1.00 10.64 245 ASP A O 1
ATOM 1857 N N . GLN A 1 248 ? 36.318 9.138 50.792 1.00 8.47 246 GLN A N 1
ATOM 1858 C CA . GLN A 1 248 ? 35.071 9.900 50.876 1.00 8.83 246 GLN A CA 1
ATOM 1859 C C . GLN A 1 248 ? 33.908 8.968 51.020 1.00 8.62 246 GLN A C 1
ATOM 1860 O O . GLN A 1 248 ? 33.896 7.902 50.403 1.00 8.08 246 GLN A O 1
ATOM 1866 N N . PHE A 1 249 ? 32.930 9.367 51.820 1.00 9.30 247 PHE A N 1
ATOM 1867 C CA . PHE A 1 249 ? 31.711 8.608 51.948 1.00 10.41 247 PHE A CA 1
ATOM 1868 C C . PHE A 1 249 ? 30.539 9.497 52.369 1.00 11.09 247 PHE A C 1
ATOM 1869 O O . PHE A 1 249 ? 30.735 10.597 52.906 1.00 10.78 247 PHE A O 1
ATOM 1877 N N . SER A 1 250 ? 29.327 8.980 52.181 1.00 10.90 248 SER A N 1
ATOM 1878 C CA . SER A 1 250 ? 28.119 9.636 52.709 1.00 12.00 248 SER A CA 1
ATOM 1879 C C . SER A 1 250 ? 27.470 8.832 53.830 1.00 12.83 248 SER A C 1
ATOM 1880 O O . SER A 1 250 ? 27.047 7.707 53.570 1.00 13.35 248 SER A O 1
ATOM 1883 N N . PRO A 1 251 ? 27.314 9.422 55.021 1.00 13.66 249 PRO A N 1
ATOM 1884 C CA . PRO A 1 251 ? 26.545 8.707 56.057 1.00 15.36 249 PRO A CA 1
ATOM 1885 C C . PRO A 1 251 ? 25.040 8.828 55.954 1.00 14.82 249 PRO A C 1
ATOM 1886 O O . PRO A 1 251 ? 24.323 8.028 56.559 1.00 16.71 249 PRO A O 1
ATOM 1890 N N . SER A 1 252 ? 24.557 9.832 55.233 1.00 14.32 250 SER A N 1
ATOM 1891 C CA . SER A 1 252 ? 23.134 10.118 55.194 1.00 1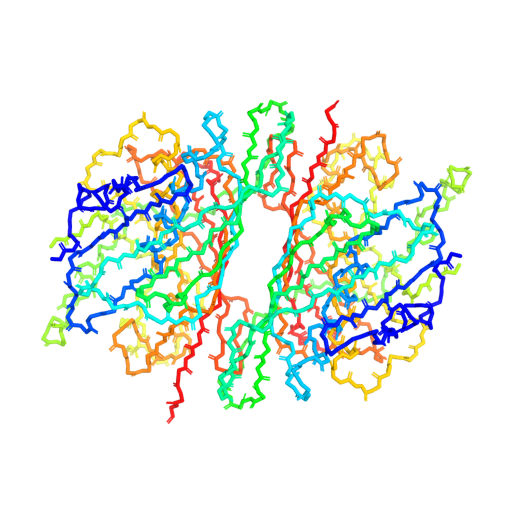3.67 250 SER A CA 1
ATOM 1892 C C . SER A 1 252 ? 22.796 11.146 54.129 1.00 13.11 250 SER A C 1
ATOM 1893 O O . SER A 1 252 ? 23.544 12.109 53.923 1.00 11.54 250 SER A O 1
ATOM 1896 N N . ILE A 1 253 ? 21.648 10.905 53.493 1.00 13.63 251 ILE A N 1
ATOM 1897 C CA . ILE A 1 253 ? 21.033 11.716 52.461 1.00 14.08 251 ILE A CA 1
ATOM 1898 C C . ILE A 1 253 ? 19.551 11.753 52.809 1.00 15.19 251 ILE A C 1
ATOM 1899 O O . ILE A 1 253 ? 18.940 10.709 53.059 1.00 15.06 251 ILE A O 1
ATOM 1904 N N . VAL A 1 254 ? 18.981 12.949 52.899 1.00 15.09 252 VAL A N 1
ATOM 1905 C CA . VAL A 1 254 ? 17.576 13.084 53.184 1.00 16.72 252 VAL A CA 1
ATOM 1906 C C . VAL A 1 254 ? 17.092 14.448 52.734 1.00 16.98 252 VAL A C 1
ATOM 1907 O O . VAL A 1 254 ? 17.834 15.421 52.737 1.00 17.53 252 VAL A O 1
ATOM 1911 N N . GLY A 1 255 ? 15.837 14.530 52.341 1.00 18.80 253 GLY A N 1
ATOM 1912 C CA . GLY A 1 255 ? 15.204 15.844 52.160 1.00 19.75 253 GLY A CA 1
ATOM 1913 C C . GLY A 1 255 ? 15.865 16.790 51.158 1.00 19.04 253 GLY A C 1
ATOM 1914 O O . GLY A 1 255 ? 15.827 18.008 51.365 1.00 19.61 253 GLY A O 1
ATOM 1915 N N . ARG A 1 256 ? 16.411 16.212 50.082 1.00 17.55 254 ARG A N 1
ATOM 1916 C CA . ARG A 1 256 ? 17.165 16.890 49.004 1.00 17.78 254 ARG A CA 1
ATOM 1917 C C . ARG A 1 256 ? 18.610 17.192 49.329 1.00 15.86 254 ARG A C 1
ATOM 1918 O O . ARG A 1 256 ? 19.313 17.692 48.471 1.00 15.27 254 ARG A O 1
ATOM 1926 N N . ARG A 1 257 ? 19.045 16.866 50.540 1.00 16.20 255 ARG A N 1
ATOM 1927 C CA . ARG A 1 257 ? 20.389 17.166 51.025 1.00 15.52 255 ARG A CA 1
ATOM 1928 C C . ARG A 1 257 ? 21.180 15.885 51.131 1.00 15.04 255 ARG A C 1
ATOM 1929 O O . ARG A 1 257 ? 20.633 14.851 51.501 1.00 17.08 255 ARG A O 1
ATOM 1937 N N . GLY A 1 258 ? 22.451 15.933 50.778 1.00 12.79 256 GLY A N 1
ATOM 1938 C CA . GLY A 1 258 ? 23.320 14.805 50.949 1.00 12.65 256 GLY A CA 1
ATOM 1939 C C . GLY A 1 258 ? 24.571 15.249 51.691 1.00 11.81 256 GLY A C 1
ATOM 1940 O O . GLY A 1 258 ? 25.194 16.248 51.294 1.00 12.70 256 GLY A O 1
ATOM 1941 N N . LEU A 1 259 ? 24.927 14.540 52.767 1.00 11.07 257 LEU A N 1
ATOM 1942 C CA . LEU A 1 259 ? 26.145 14.860 53.530 1.00 10.83 257 LEU A CA 1
ATOM 1943 C C . LEU A 1 259 ? 27.336 13.993 53.062 1.00 10.38 257 LEU A C 1
ATOM 1944 O O . LEU A 1 259 ? 27.235 12.773 52.955 1.00 10.87 257 LEU A O 1
ATOM 1949 N N . ALA A 1 260 ? 28.476 14.618 52.798 1.00 9.87 258 ALA A N 1
ATOM 1950 C CA . ALA A 1 260 ? 29.647 13.862 52.394 1.00 10.13 258 ALA A CA 1
ATOM 1951 C C . ALA A 1 260 ? 30.804 14.254 53.282 1.00 10.41 258 ALA A C 1
ATOM 1952 O O . ALA A 1 260 ? 30.977 15.437 53.550 1.00 9.67 258 ALA A O 1
ATOM 1954 N N . THR A 1 261 ? 31.591 13.248 53.685 1.00 10.22 259 THR A N 1
ATOM 1955 C CA A THR A 1 261 ? 32.760 13.423 54.513 0.50 10.59 259 THR A CA 1
ATOM 1956 C CA B THR A 1 261 ? 32.769 13.478 54.497 0.50 10.73 259 THR A CA 1
ATOM 1957 C C . THR A 1 261 ? 33.968 12.788 53.821 1.00 11.13 259 THR A C 1
ATOM 1958 O O . THR A 1 261 ? 33.839 11.728 53.165 1.00 10.95 259 THR A O 1
ATOM 1965 N N . GLY A 1 262 ? 35.114 13.433 53.919 1.00 9.74 260 GLY A N 1
ATOM 1966 C CA . GLY A 1 262 ? 36.307 12.922 53.286 1.00 11.16 260 GLY A CA 1
ATOM 1967 C C . GLY A 1 262 ? 37.505 13.059 54.184 1.00 11.50 260 GLY A C 1
ATOM 1968 O O . GLY A 1 262 ? 37.610 14.039 54.945 1.00 12.50 260 GLY A O 1
ATOM 1969 N N . THR A 1 263 ? 38.421 12.088 54.089 1.00 11.82 261 THR A N 1
ATOM 1970 C CA . THR A 1 263 ? 39.671 12.125 54.846 1.00 11.23 261 THR A CA 1
ATOM 1971 C C . THR A 1 263 ? 40.792 12.042 53.822 1.00 11.59 261 THR A C 1
ATOM 1972 O O . THR A 1 263 ? 40.773 11.162 52.951 1.00 10.94 261 THR A O 1
ATOM 1976 N N . LEU A 1 264 ? 41.717 12.989 53.890 1.00 10.93 262 LEU A N 1
ATOM 1977 C CA . LEU A 1 264 ? 42.811 13.101 52.935 1.00 11.08 262 LEU A CA 1
ATOM 1978 C C . LEU A 1 264 ? 44.080 12.634 53.614 1.00 11.41 262 LEU A C 1
ATOM 1979 O O . LEU A 1 264 ? 44.422 13.107 54.719 1.00 10.50 262 LEU A O 1
ATOM 1984 N N . TYR A 1 265 ? 44.774 11.704 52.966 1.00 11.06 263 TYR A N 1
ATOM 1985 C CA . TYR A 1 265 ? 46.045 11.209 53.482 1.00 11.54 263 TYR A CA 1
ATOM 1986 C C . TYR A 1 265 ? 47.177 11.369 52.487 1.00 12.14 263 TYR A C 1
ATOM 1987 O O . TYR A 1 265 ? 46.985 11.224 51.278 1.00 12.73 263 TYR A O 1
ATOM 1996 N N . ASN A 1 266 ? 48.369 11.612 53.008 1.00 12.89 264 ASN A N 1
ATOM 1997 C CA . ASN A 1 266 ? 49.580 11.482 52.214 1.00 13.54 264 ASN A CA 1
ATOM 1998 C C . ASN A 1 266 ? 49.766 9.994 51.945 1.00 14.28 264 ASN A C 1
ATOM 1999 O O . ASN A 1 266 ? 49.357 9.152 52.762 1.00 12.82 264 ASN A O 1
ATOM 2004 N N . ARG A 1 267 ? 50.372 9.656 50.816 1.00 15.26 265 ARG A N 1
ATOM 2005 C CA . ARG A 1 267 ? 50.641 8.237 50.499 1.00 16.64 265 ARG A CA 1
ATOM 2006 C C . ARG A 1 267 ? 51.444 7.550 51.613 1.00 17.99 265 ARG A C 1
ATOM 2007 O O . ARG A 1 267 ? 51.275 6.366 51.843 1.00 18.58 265 ARG A O 1
ATOM 2015 N N . SER A 1 268 ? 52.332 8.292 52.263 1.00 18.68 266 SER A N 1
ATOM 2016 C CA . SER A 1 268 ? 53.129 7.786 53.357 1.00 21.37 266 SER A CA 1
ATOM 2017 C C . SER A 1 268 ? 52.303 7.500 54.615 1.00 21.31 266 SER A C 1
ATOM 2018 O O . SER A 1 268 ? 52.817 6.923 55.560 1.00 21.26 266 SER A O 1
ATOM 2021 N N . GLY A 1 269 ? 51.016 7.882 54.625 1.00 19.05 267 GLY A N 1
ATOM 2022 C CA . GLY A 1 269 ? 50.096 7.452 55.675 1.00 18.64 267 GLY A CA 1
ATOM 2023 C C . GLY A 1 269 ? 49.551 8.530 56.606 1.00 17.65 267 GLY A C 1
ATOM 2024 O O . GLY A 1 269 ? 48.585 8.278 57.338 1.00 16.69 267 GLY A O 1
ATOM 2025 N N . GLU A 1 270 ? 50.144 9.711 56.585 1.00 17.03 268 GLU A N 1
ATOM 2026 C CA . GLU A 1 270 ? 49.749 10.780 57.480 1.00 17.46 268 GLU A CA 1
ATOM 2027 C C . GLU A 1 270 ? 48.356 11.296 57.120 1.00 14.90 268 GLU A C 1
ATOM 2028 O O . GLU A 1 270 ? 48.043 11.527 55.955 1.00 15.18 268 GLU A O 1
ATOM 2034 N N . LEU A 1 271 ? 47.545 11.505 58.137 1.00 14.12 269 LEU A N 1
ATOM 2035 C CA . LEU A 1 271 ? 46.227 12.082 57.932 1.00 13.29 269 LEU A CA 1
ATOM 2036 C C . LEU A 1 271 ? 46.380 13.577 57.849 1.00 12.73 269 LEU A C 1
ATOM 2037 O O . LEU A 1 271 ? 46.756 14.217 58.830 1.00 14.06 269 LEU A O 1
ATOM 2042 N N . VAL A 1 272 ? 46.071 14.131 56.683 1.00 12.09 270 VAL A N 1
ATOM 2043 C CA . VAL A 1 272 ? 46.266 15.559 56.379 1.00 11.32 270 VAL A CA 1
ATOM 2044 C C . VAL A 1 272 ? 45.089 16.410 56.870 1.00 12.04 270 VAL A C 1
ATOM 2045 O O . VAL A 1 272 ? 45.274 17.349 57.642 1.00 11.99 270 VAL A O 1
ATOM 2049 N N . CYS A 1 273 ? 43.881 16.075 56.421 1.00 11.38 271 CYS A N 1
ATOM 2050 C CA . CYS A 1 273 ? 42.712 16.806 56.815 1.00 11.38 271 CYS A CA 1
ATOM 2051 C C . CYS A 1 273 ? 41.476 15.921 56.778 1.00 11.39 271 CYS A C 1
ATOM 2052 O O . CYS A 1 273 ? 41.505 14.800 56.232 1.00 9.73 271 CYS A O 1
ATOM 2055 N N . ILE A 1 274 ? 40.454 16.391 57.496 1.00 11.47 272 ILE A N 1
ATOM 2056 C CA . ILE A 1 274 ? 39.109 15.881 57.398 1.00 12.63 272 ILE A CA 1
ATOM 2057 C C . ILE A 1 274 ? 38.236 16.985 56.886 1.00 11.08 272 ILE A C 1
ATOM 2058 O O . ILE A 1 274 ? 38.418 18.113 57.279 1.00 11.68 272 ILE A O 1
ATOM 2063 N N . ALA A 1 275 ? 37.311 16.677 55.990 1.00 10.67 273 ALA A N 1
ATOM 2064 C CA . ALA A 1 275 ? 36.326 17.668 55.535 1.00 10.54 273 ALA A CA 1
ATOM 2065 C C . ALA A 1 275 ? 34.937 17.080 55.418 1.00 10.07 273 ALA A C 1
ATOM 2066 O O . ALA A 1 275 ? 34.760 15.890 55.120 1.00 10.43 273 ALA A O 1
ATOM 2068 N N . THR A 1 276 ? 33.944 17.930 55.590 1.00 10.25 274 THR A N 1
ATOM 2069 C CA . THR A 1 276 ? 32.545 17.510 55.532 1.00 10.32 274 THR A CA 1
ATOM 2070 C C . THR A 1 276 ? 31.754 18.637 54.845 1.00 10.39 274 THR A C 1
ATOM 2071 O O . THR A 1 276 ? 31.994 19.804 55.088 1.00 10.34 274 THR A O 1
ATOM 2075 N N . GLN A 1 277 ? 30.823 18.265 53.982 1.00 10.09 275 GLN A N 1
ATOM 2076 C CA . GLN A 1 277 ? 29.999 19.269 53.281 1.00 10.17 275 GLN A CA 1
ATOM 2077 C C . GLN A 1 277 ? 28.635 18.690 53.014 1.00 10.16 275 GLN A C 1
ATOM 2078 O O . GLN A 1 277 ? 28.494 17.467 52.845 1.00 9.70 275 GLN A O 1
ATOM 2084 N N . GLU A 1 278 ? 27.641 19.565 52.964 1.00 10.01 276 GLU A N 1
ATOM 2085 C CA . GLU A 1 278 ? 26.305 19.207 52.598 1.00 11.45 276 GLU A CA 1
ATOM 2086 C C . GLU A 1 278 ? 25.927 19.877 51.291 1.00 10.49 276 GLU A C 1
ATOM 2087 O O . GLU A 1 278 ? 26.115 21.071 51.127 1.00 9.44 276 GLU A O 1
ATOM 2093 N N . GLY A 1 279 ? 25.416 19.076 50.369 1.00 11.11 277 GLY A N 1
ATOM 2094 C CA . GLY A 1 279 ? 24.960 19.534 49.068 1.00 11.61 277 GLY A CA 1
ATOM 2095 C C . GLY A 1 279 ? 23.449 19.440 49.003 1.00 13.41 277 GLY A C 1
ATOM 2096 O O . GLY A 1 279 ? 22.860 18.576 49.641 1.00 12.74 277 GLY A O 1
ATOM 2097 N N . TYR A 1 280 ? 22.839 20.352 48.246 1.00 13.91 278 TYR A N 1
ATOM 2098 C CA . TYR A 1 280 ? 21.399 20.425 48.057 1.00 16.02 278 TYR A CA 1
ATOM 2099 C C . TYR A 1 280 ? 21.113 20.136 46.597 1.00 16.01 278 TYR A C 1
ATOM 2100 O O . TYR A 1 280 ? 21.721 20.748 45.733 1.00 15.49 278 TYR A O 1
ATOM 2109 N N . PHE A 1 281 ? 20.208 19.196 46.342 1.00 16.28 279 PHE A N 1
ATOM 2110 C CA . PHE A 1 281 ? 19.879 18.728 44.991 1.00 17.94 279 PHE A CA 1
ATOM 2111 C C . PHE A 1 281 ? 18.514 19.290 44.531 1.00 19.95 279 PHE A C 1
ATOM 2112 O O . PHE A 1 281 ? 17.497 19.088 45.165 1.00 19.66 279 PHE A O 1
ATOM 2120 N N . ALA A 1 282 ? 18.519 20.066 43.461 1.00 23.43 280 ALA A N 1
ATOM 2121 C CA . ALA A 1 282 ? 17.300 20.741 43.004 1.00 26.63 280 ALA A CA 1
ATOM 2122 C C . ALA A 1 282 ? 16.234 19.715 42.622 1.00 29.93 280 ALA A C 1
ATOM 2123 O O . ALA A 1 282 ? 16.546 18.748 41.957 1.00 31.45 280 ALA A O 1
ATOM 2125 N N . GLU A 1 283 ? 14.993 19.985 43.033 1.00 32.98 281 GLU A N 1
ATOM 2126 C CA . GLU A 1 283 ? 13.842 19.041 43.032 1.00 35.52 281 GLU A CA 1
ATOM 2127 C C . GLU A 1 283 ? 13.488 18.448 41.679 1.00 36.67 281 GLU A C 1
ATOM 2128 O O . GLU A 1 283 ? 12.860 19.124 40.882 1.00 38.62 281 GLU A O 1
ATOM 2130 N N . MET B 1 3 ? 22.067 24.091 90.004 1.00 48.36 1 MET B N 1
ATOM 2131 C CA . MET B 1 3 ? 22.645 23.210 88.947 1.00 47.56 1 MET B CA 1
ATOM 2132 C C . MET B 1 3 ? 21.581 22.821 87.910 1.00 46.47 1 MET B C 1
ATOM 2133 O O . MET B 1 3 ? 20.373 22.875 88.195 1.00 47.75 1 MET B O 1
ATOM 2135 N N . ILE B 1 4 ? 22.034 22.469 86.706 1.00 44.51 2 ILE B N 1
ATOM 2136 C CA . ILE B 1 4 ? 21.184 21.816 85.690 1.00 43.09 2 ILE B CA 1
ATOM 2137 C C . ILE B 1 4 ? 21.248 20.318 85.967 1.00 42.15 2 ILE B C 1
ATOM 2138 O O . ILE B 1 4 ? 22.273 19.685 85.730 1.00 41.42 2 ILE B O 1
ATOM 2143 N N . SER B 1 5 ? 20.161 19.755 86.473 1.00 41.25 3 SER B N 1
ATOM 2144 C CA . SER B 1 5 ? 20.177 18.364 86.909 1.00 40.68 3 SER B CA 1
ATOM 2145 C C . SER B 1 5 ? 18.969 17.550 86.448 1.00 39.59 3 SER B C 1
ATOM 2146 O O . SER B 1 5 ? 19.045 16.331 86.400 1.00 39.55 3 SER B O 1
ATOM 2149 N N . THR B 1 6 ? 17.862 18.205 86.109 1.00 37.95 4 THR B N 1
ATOM 2150 C CA . THR B 1 6 ? 16.708 17.503 85.571 1.00 36.65 4 THR B CA 1
ATOM 2151 C C . THR B 1 6 ? 16.527 17.820 84.086 1.00 34.65 4 THR B C 1
ATOM 2152 O O . THR B 1 6 ? 17.146 18.743 83.546 1.00 33.13 4 THR B O 1
ATOM 2156 N N . LEU B 1 7 ? 15.666 17.052 83.430 1.00 33.12 5 LEU B N 1
ATOM 2157 C CA . LEU B 1 7 ? 15.351 17.288 82.032 1.00 31.28 5 LEU B CA 1
ATOM 2158 C C . LEU B 1 7 ? 14.554 18.587 81.891 1.00 30.72 5 LEU B C 1
ATOM 2159 O O . LEU B 1 7 ? 14.744 19.340 80.936 1.00 28.65 5 LEU B O 1
ATOM 2164 N N . GLU B 1 8 ? 13.656 18.851 82.838 1.00 30.57 6 GLU B N 1
ATOM 2165 C CA . GLU B 1 8 ? 12.949 20.130 82.853 1.00 30.66 6 GLU B CA 1
ATOM 2166 C C . GLU B 1 8 ? 13.934 21.322 82.905 1.00 29.78 6 GLU B C 1
ATOM 2167 O O . GLU B 1 8 ? 13.695 22.342 82.229 1.00 28.77 6 GLU B O 1
ATOM 2169 N N . ASP B 1 9 ? 15.025 21.192 83.674 1.00 29.49 7 ASP B N 1
ATOM 2170 C CA . ASP B 1 9 ? 16.081 22.235 83.715 1.00 29.93 7 ASP B CA 1
ATOM 2171 C C . ASP B 1 9 ? 16.742 22.471 82.345 1.00 28.82 7 ASP B C 1
ATOM 2172 O O . ASP B 1 9 ? 17.066 23.610 81.979 1.00 28.36 7 ASP B O 1
ATOM 2177 N N . VAL B 1 10 ? 16.982 21.397 81.594 1.00 28.78 8 VAL B N 1
ATOM 2178 C CA . VAL B 1 10 ? 17.510 21.546 80.226 1.00 27.14 8 VAL B CA 1
ATOM 2179 C C . VAL B 1 10 ? 16.481 22.227 79.327 1.00 27.16 8 VAL B C 1
ATOM 2180 O O . VAL B 1 10 ? 16.827 23.134 78.562 1.00 27.06 8 VAL B O 1
ATOM 2184 N N . LEU B 1 11 ? 15.218 21.812 79.388 1.00 27.35 9 LEU B N 1
ATOM 2185 C CA . LEU B 1 11 ? 14.184 22.491 78.601 1.00 27.29 9 LEU B CA 1
ATOM 2186 C C . LEU B 1 11 ? 14.065 23.964 78.971 1.00 27.02 9 LEU B C 1
ATOM 2187 O O . LEU B 1 11 ? 13.804 24.805 78.130 1.00 26.55 9 LEU B O 1
ATOM 2192 N N . SER B 1 12 ? 14.289 24.279 80.233 1.00 27.82 10 SER B N 1
ATOM 2193 C CA . SER B 1 12 ? 14.225 25.670 80.703 1.00 28.29 10 SER B CA 1
ATOM 2194 C C . SER B 1 12 ? 15.343 26.564 80.144 1.00 27.07 10 SER B C 1
ATOM 2195 O O . SER B 1 12 ? 15.123 27.744 79.953 1.00 26.95 10 SER B O 1
ATOM 2198 N N . LEU B 1 13 ? 16.522 25.999 79.871 1.00 26.85 11 LEU B N 1
ATOM 2199 C CA . LEU B 1 13 ? 17.590 26.712 79.143 1.00 26.46 11 LEU B CA 1
ATOM 2200 C C . LEU B 1 13 ? 17.129 27.309 77.818 1.00 26.16 11 LEU B C 1
ATOM 2201 O O . LEU B 1 13 ? 17.642 28.351 77.381 1.00 26.37 11 LEU B O 1
ATOM 2206 N N . LEU B 1 14 ? 16.159 26.645 77.194 1.00 26.08 12 LEU B N 1
ATOM 2207 C CA . LEU B 1 14 ? 15.664 27.005 75.861 1.00 25.74 12 LEU B CA 1
ATOM 2208 C C . LEU B 1 14 ? 14.579 28.067 75.868 1.00 26.73 12 LEU B C 1
ATOM 2209 O O . LEU B 1 14 ? 14.176 28.567 74.822 1.00 25.34 12 LEU B O 1
ATOM 2214 N N . ASP B 1 15 ? 14.082 28.397 77.051 1.00 27.50 13 ASP B N 1
ATOM 2215 C CA . ASP B 1 15 ? 13.113 29.456 77.179 1.00 29.51 13 ASP B CA 1
ATOM 2216 C C . ASP B 1 15 ? 13.910 30.771 77.211 1.00 29.14 13 ASP B C 1
ATOM 2217 O O . ASP B 1 15 ? 14.554 31.096 78.209 1.00 29.86 13 ASP B O 1
ATOM 2222 N N . LEU B 1 16 ? 13.924 31.470 76.079 1.00 27.97 14 LEU B N 1
ATOM 2223 C CA . LEU B 1 16 ? 14.680 32.709 75.918 1.00 27.31 14 LEU B CA 1
ATOM 2224 C C . LEU B 1 16 ? 13.728 33.901 76.053 1.00 28.57 14 LEU B C 1
ATOM 2225 O O . LEU B 1 16 ? 12.596 33.833 75.595 1.00 28.56 14 LEU B O 1
ATOM 2230 N N . GLN B 1 17 ? 14.191 34.981 76.687 1.00 29.35 15 GLN B N 1
ATOM 2231 C CA . GLN B 1 17 ? 13.455 36.255 76.733 1.00 30.22 15 GLN B CA 1
ATOM 2232 C C . GLN B 1 17 ? 13.690 36.965 75.397 1.00 30.24 15 GLN B C 1
ATOM 2233 O O . GLN B 1 17 ? 14.809 37.065 74.950 1.00 28.61 15 GLN B O 1
ATOM 2239 N N . GLN B 1 18 ? 12.666 37.466 74.735 1.00 31.99 16 GLN B N 1
ATOM 2240 C CA . GLN B 1 18 ? 12.934 38.229 73.516 1.00 32.15 16 GLN B CA 1
ATOM 2241 C C . GLN B 1 18 ? 12.967 39.685 73.899 1.00 32.99 16 GLN B C 1
ATOM 2242 O O . GLN B 1 18 ? 12.033 40.180 74.493 1.00 33.71 16 GLN B O 1
ATOM 2248 N N . ILE B 1 19 ? 14.047 40.371 73.565 1.00 32.39 17 ILE B N 1
ATOM 2249 C CA . ILE B 1 19 ? 14.166 41.749 73.972 1.00 34.20 17 ILE B CA 1
ATOM 2250 C C . ILE B 1 19 ? 14.051 42.697 72.799 1.00 35.14 17 ILE B C 1
ATOM 2251 O O . ILE B 1 19 ? 13.860 43.883 73.000 1.00 36.41 17 ILE B O 1
ATOM 2256 N N . ASP B 1 20 ? 14.094 42.163 71.583 1.00 35.25 18 ASP B N 1
ATOM 2257 C CA . ASP B 1 20 ? 13.921 42.952 70.382 1.00 36.97 18 ASP B CA 1
ATOM 2258 C C . ASP B 1 20 ? 13.545 42.006 69.236 1.00 36.39 18 ASP B C 1
ATOM 2259 O O . ASP B 1 20 ? 13.477 40.795 69.426 1.00 35.33 18 ASP B O 1
ATOM 2264 N N . ASP B 1 21 ? 13.316 42.553 68.048 1.00 37.16 19 ASP B N 1
ATOM 2265 C CA . ASP B 1 21 ? 12.905 41.754 66.899 1.00 37.45 19 ASP B CA 1
ATOM 2266 C C . ASP B 1 21 ? 13.842 40.561 66.680 1.00 35.22 19 ASP B C 1
ATOM 2267 O O . ASP B 1 21 ? 13.395 39.425 66.568 1.00 36.01 19 ASP B O 1
ATOM 2272 N N . ALA B 1 22 ? 15.144 40.799 66.692 1.00 32.70 20 ALA B N 1
ATOM 2273 C CA . ALA B 1 22 ? 16.080 39.702 66.469 1.00 29.86 20 ALA B CA 1
ATOM 2274 C C . ALA B 1 22 ? 17.126 39.610 67.586 1.00 28.14 20 ALA B C 1
ATOM 2275 O O . ALA B 1 22 ? 18.307 39.280 67.355 1.00 27.71 20 ALA B O 1
ATOM 2277 N N . ALA B 1 23 ? 16.678 39.851 68.815 1.00 26.59 21 ALA B N 1
ATOM 2278 C CA . ALA B 1 23 ? 17.573 39.866 69.965 1.00 25.23 21 ALA B CA 1
ATOM 2279 C C . ALA B 1 23 ? 16.903 39.138 71.132 1.00 24.51 21 ALA B C 1
ATOM 2280 O O . ALA B 1 23 ? 15.764 39.439 71.511 1.00 24.93 21 ALA B O 1
ATOM 2282 N N . PHE B 1 24 ? 17.618 38.179 71.691 1.00 22.98 22 PHE B N 1
ATOM 2283 C CA . PHE B 1 24 ? 17.083 37.295 72.720 1.00 23.14 22 PHE B CA 1
ATOM 2284 C C . PHE B 1 24 ? 18.073 37.184 73.869 1.00 23.27 22 PHE B C 1
ATOM 2285 O O . PHE B 1 24 ? 19.290 37.347 73.665 1.00 23.05 22 PHE B O 1
ATOM 2293 N N . VAL B 1 25 ? 17.566 36.867 75.059 1.00 22.79 23 VAL B N 1
ATOM 2294 C CA . VAL B 1 25 ? 18.423 36.680 76.214 1.00 23.57 23 VAL B CA 1
ATOM 2295 C C . VAL B 1 25 ? 18.185 35.280 76.807 1.00 23.56 23 VAL B C 1
ATOM 2296 O O . VAL B 1 25 ? 17.032 34.882 77.081 1.00 23.70 23 VAL B O 1
ATOM 2300 N N . GLY B 1 26 ? 19.287 34.559 77.019 1.00 23.16 24 GLY B N 1
ATOM 2301 C CA . GLY B 1 26 ? 19.276 33.247 77.632 1.00 22.85 24 GLY B CA 1
ATOM 2302 C C . GLY B 1 26 ? 19.942 33.368 78.975 1.00 24.53 24 GLY B C 1
ATOM 2303 O O . GLY B 1 26 ? 20.724 34.283 79.229 1.00 24.32 24 GLY B O 1
ATOM 2304 N N . THR B 1 27 ? 19.606 32.450 79.854 1.00 26.06 25 THR B N 1
ATOM 2305 C CA . THR B 1 27 ? 20.206 32.438 81.161 1.00 28.21 25 THR B CA 1
ATOM 2306 C C . THR B 1 27 ? 20.315 31.006 81.656 1.00 28.50 25 THR B C 1
ATOM 2307 O O . THR B 1 27 ? 19.867 30.074 80.983 1.00 27.88 25 THR B O 1
ATOM 2311 N N . GLN B 1 28 ? 20.932 30.859 82.826 1.00 30.67 26 GLN B N 1
ATOM 2312 C CA . GLN B 1 28 ? 21.342 29.574 83.378 1.00 31.09 26 GLN B CA 1
ATOM 2313 C C . GLN B 1 28 ? 21.731 29.738 84.862 1.00 33.82 26 GLN B C 1
ATOM 2314 O O . GLN B 1 28 ? 22.107 30.828 85.287 1.00 34.66 26 GLN B O 1
ATOM 2320 N N . PRO B 1 29 ? 21.677 28.645 85.643 1.00 36.08 27 PRO B N 1
ATOM 2321 C CA . PRO B 1 29 ? 22.238 28.739 86.994 1.00 38.47 27 PRO B CA 1
ATOM 2322 C C . PRO B 1 29 ? 23.758 28.889 86.951 1.00 39.37 27 PRO B C 1
ATOM 2323 O O . PRO B 1 29 ? 24.393 28.410 86.022 1.00 38.22 27 PRO B O 1
ATOM 2327 N N . ASP B 1 30 ? 24.317 29.571 87.944 1.00 42.42 28 ASP B N 1
ATOM 2328 C CA . ASP B 1 30 ? 25.766 29.596 88.161 1.00 44.09 28 ASP B CA 1
ATOM 2329 C C . ASP B 1 30 ? 26.275 28.178 88.385 1.00 45.43 28 ASP B C 1
ATOM 2330 O O . ASP B 1 30 ? 25.583 27.371 88.999 1.00 46.57 28 ASP B O 1
ATOM 2335 N N . THR B 1 31 ? 27.465 27.878 87.856 1.00 46.86 29 THR B N 1
ATOM 2336 C CA . THR B 1 31 ? 28.122 26.576 88.016 1.00 47.87 29 THR B CA 1
ATOM 2337 C C . THR B 1 31 ? 29.199 26.718 89.116 1.00 49.67 29 THR B C 1
ATOM 2338 O O . THR B 1 31 ? 29.228 27.756 89.800 1.00 50.96 29 THR B O 1
ATOM 2342 N N . PRO B 1 32 ? 30.072 25.690 89.323 1.00 50.14 30 PRO B N 1
ATOM 2343 C CA . PRO B 1 32 ? 31.022 25.875 90.450 1.00 50.84 30 PRO B CA 1
ATOM 2344 C C . PRO B 1 32 ? 32.203 26.785 90.079 1.00 50.01 30 PRO B C 1
ATOM 2345 O O . PRO B 1 32 ? 32.562 27.681 90.856 1.00 51.08 30 PRO B O 1
ATOM 2349 N N . ASN B 1 33 ? 32.775 26.538 88.898 1.00 47.50 31 ASN B N 1
ATOM 2350 C CA . ASN B 1 33 ? 33.835 27.354 88.315 1.00 46.23 31 ASN B CA 1
ATOM 2351 C C . ASN B 1 33 ? 33.309 28.482 87.393 1.00 44.37 31 ASN B C 1
ATOM 2352 O O . ASN B 1 33 ? 34.079 29.073 86.641 1.00 43.58 31 ASN B O 1
ATOM 2354 N N . HIS B 1 34 ? 32.005 28.764 87.466 1.00 43.12 32 HIS B N 1
ATOM 2355 C CA . HIS B 1 34 ? 31.333 29.839 86.699 1.00 41.82 32 HIS B CA 1
ATOM 2356 C C . HIS B 1 34 ? 31.430 29.722 85.169 1.00 39.11 32 HIS B C 1
ATOM 2357 O O . HIS B 1 34 ? 31.214 30.699 84.453 1.00 38.03 32 HIS B O 1
ATOM 2364 N N . HIS B 1 35 ? 31.747 28.526 84.684 1.00 37.75 33 HIS B N 1
ATOM 2365 C CA . HIS B 1 35 ? 31.910 28.271 83.262 1.00 36.33 33 HIS B CA 1
ATOM 2366 C C . HIS B 1 35 ? 30.555 27.870 82.665 1.00 34.40 33 HIS B C 1
ATOM 2367 O O . HIS B 1 35 ? 29.779 27.170 83.314 1.00 35.27 33 HIS B O 1
ATOM 2369 N N . ILE B 1 36 ? 30.255 28.358 81.467 1.00 32.34 34 ILE B N 1
ATOM 2370 C CA . ILE B 1 36 ? 29.055 27.940 80.729 1.00 30.40 34 ILE B CA 1
ATOM 2371 C C . ILE B 1 36 ? 29.518 26.927 79.694 1.00 28.74 34 ILE B C 1
ATOM 2372 O O . ILE B 1 36 ? 30.492 27.179 78.985 1.00 26.53 34 ILE B O 1
ATOM 2377 N N . ILE B 1 37 ? 28.815 25.798 79.605 1.00 27.07 35 ILE B N 1
ATOM 2378 C CA . ILE B 1 37 ? 29.232 24.735 78.722 1.00 25.71 35 ILE B CA 1
ATOM 2379 C C . ILE B 1 37 ? 28.711 24.974 77.318 1.00 23.31 35 ILE B C 1
ATOM 2380 O O . ILE B 1 37 ? 27.643 25.562 77.111 1.00 23.56 35 ILE B O 1
ATOM 2385 N N . GLY B 1 38 ? 29.481 24.507 76.346 1.00 21.12 36 GLY B N 1
ATOM 2386 C CA . GLY B 1 38 ? 29.131 24.669 74.943 1.00 19.76 36 GLY B CA 1
ATOM 2387 C C . GLY B 1 38 ? 27.802 24.107 74.530 1.00 18.80 36 GLY B C 1
ATOM 2388 O O . GLY B 1 38 ? 27.140 24.686 73.657 1.00 18.68 36 GLY B O 1
ATOM 2389 N N . SER B 1 39 ? 27.388 22.991 75.136 1.00 18.21 37 SER B N 1
ATOM 2390 C CA . SER B 1 39 ? 26.059 22.404 74.861 1.00 18.30 37 SER B CA 1
ATOM 2391 C C . SER B 1 39 ? 24.929 23.427 75.078 1.00 19.17 37 SER B C 1
ATOM 2392 O O . SER B 1 39 ? 23.982 23.486 74.299 1.00 19.12 37 SER B O 1
ATOM 2395 N N . GLN B 1 40 ? 25.050 24.233 76.131 1.00 19.76 38 GLN B N 1
ATOM 2396 C CA . GLN B 1 40 ? 24.021 25.235 76.458 1.00 20.00 38 GLN B CA 1
ATOM 2397 C C . GLN B 1 40 ? 23.977 26.316 75.412 1.00 19.17 38 GLN B C 1
ATOM 2398 O O . GLN B 1 40 ? 22.914 26.701 74.969 1.00 19.97 38 GLN B O 1
ATOM 2404 N N . VAL B 1 41 ? 25.139 26.831 75.053 1.00 19.65 39 VAL B N 1
ATOM 2405 C CA . VAL B 1 41 ? 25.229 27.947 74.097 1.00 19.25 39 VAL B CA 1
ATOM 2406 C C . VAL B 1 41 ? 24.782 27.505 72.702 1.00 18.20 39 VAL B C 1
ATOM 2407 O O . VAL B 1 41 ? 24.096 28.248 72.023 1.00 18.64 39 VAL B O 1
ATOM 2411 N N . ALA B 1 42 ? 25.164 26.304 72.273 1.00 17.45 40 ALA B N 1
ATOM 2412 C CA . ALA B 1 42 ? 24.689 25.762 70.993 1.00 16.65 40 ALA B CA 1
ATOM 2413 C C . ALA B 1 42 ? 23.172 25.641 70.966 1.00 16.89 40 ALA B C 1
ATOM 2414 O O . ALA B 1 42 ? 22.529 26.041 69.992 1.00 16.92 40 ALA B O 1
ATOM 2416 N N . ALA B 1 43 ? 22.593 25.084 72.018 1.00 17.00 41 ALA B N 1
ATOM 2417 C CA . ALA B 1 43 ? 21.149 24.858 72.068 1.00 16.72 41 ALA B CA 1
ATOM 2418 C C . ALA B 1 43 ? 20.353 26.167 72.135 1.00 17.31 41 ALA B C 1
ATOM 2419 O O . ALA B 1 43 ? 19.313 26.330 71.474 1.00 17.78 41 ALA B O 1
ATOM 2421 N N . GLN B 1 44 ? 20.856 27.130 72.900 1.00 17.37 42 GLN B N 1
ATOM 2422 C CA . GLN B 1 44 ? 20.171 28.414 73.021 1.00 18.06 42 GLN B CA 1
ATOM 2423 C C . GLN B 1 44 ? 20.333 29.214 71.710 1.00 17.71 42 GLN B C 1
ATOM 2424 O O . GLN B 1 44 ? 19.404 29.860 71.280 1.00 17.45 42 GLN B O 1
ATOM 2430 N N . ALA B 1 45 ? 21.527 29.180 71.092 1.00 16.81 43 ALA B N 1
ATOM 2431 C CA . ALA B 1 45 ? 21.715 29.884 69.821 1.00 15.93 43 ALA B CA 1
ATOM 2432 C C . ALA B 1 45 ? 20.776 29.349 68.767 1.00 16.36 43 ALA B C 1
ATOM 2433 O O . ALA B 1 45 ? 20.257 30.132 67.972 1.00 16.16 43 ALA B O 1
ATOM 2435 N N . LEU B 1 46 ? 20.587 28.027 68.726 1.00 16.42 44 LEU B N 1
ATOM 2436 C CA . LEU B 1 46 ? 19.717 27.413 67.712 1.00 17.07 44 LEU B CA 1
ATOM 2437 C C . LEU B 1 46 ? 18.283 27.835 67.911 1.00 17.56 44 LEU B C 1
ATOM 2438 O O . LEU B 1 46 ? 17.583 28.184 66.967 1.00 17.90 44 LEU B O 1
ATOM 2443 N N . MET B 1 47 ? 17.832 27.843 69.154 1.00 18.23 45 MET B N 1
ATOM 2444 C CA . MET B 1 47 ? 16.495 28.342 69.478 1.00 18.47 45 MET B CA 1
ATOM 2445 C C . MET B 1 47 ? 16.307 29.805 69.027 1.00 18.70 45 MET B C 1
ATOM 2446 O O . MET B 1 47 ? 15.311 30.151 68.366 1.00 19.70 45 MET B O 1
ATOM 2451 N N . ALA B 1 48 ? 17.282 30.646 69.339 1.00 18.16 46 ALA B N 1
ATOM 2452 C CA . ALA B 1 48 ? 17.229 32.043 68.888 1.00 18.65 46 ALA B CA 1
ATOM 2453 C C . ALA B 1 48 ? 17.039 32.079 67.385 1.00 18.44 46 ALA B C 1
ATOM 2454 O O . ALA B 1 48 ? 16.164 32.799 66.882 1.00 19.18 46 ALA B O 1
ATOM 2456 N N . ALA B 1 49 ? 17.874 31.329 66.661 1.00 17.94 47 ALA B N 1
ATOM 2457 C CA . ALA B 1 49 ? 17.833 31.369 65.201 1.00 17.80 47 ALA B CA 1
ATOM 2458 C C . ALA B 1 49 ? 16.515 30.870 64.686 1.00 18.15 47 ALA B C 1
ATOM 2459 O O . ALA B 1 49 ? 15.869 31.510 63.861 1.00 19.54 47 ALA B O 1
ATOM 2461 N N . GLY B 1 50 ? 16.100 29.730 65.207 1.00 19.19 48 GLY B N 1
ATOM 2462 C CA . GLY B 1 50 ? 14.833 29.103 64.828 1.00 19.50 48 GLY B CA 1
ATOM 2463 C C . GLY B 1 50 ? 13.632 29.991 65.008 1.00 20.93 48 GLY B C 1
ATOM 2464 O O . GLY B 1 50 ? 12.740 29.987 64.165 1.00 21.83 48 GLY B O 1
ATOM 2465 N N . ARG B 1 51 ? 13.602 30.778 66.087 1.00 22.01 49 ARG B N 1
ATOM 2466 C CA . ARG B 1 51 ? 12.474 31.685 66.309 1.00 23.83 49 ARG B CA 1
ATOM 2467 C C . ARG B 1 51 ? 12.374 32.779 65.236 1.00 24.32 49 ARG B C 1
ATOM 2468 O O . ARG B 1 51 ? 11.294 33.333 65.020 1.00 25.46 49 ARG B O 1
ATOM 2476 N N . THR B 1 52 ? 13.479 33.090 64.555 1.00 24.05 50 THR B N 1
ATOM 2477 C CA . THR B 1 52 ? 13.442 34.071 63.467 1.00 24.79 50 THR B CA 1
ATOM 2478 C C . THR B 1 52 ? 13.138 33.413 62.115 1.00 25.32 50 THR B C 1
ATOM 2479 O O . THR B 1 52 ? 13.025 34.102 61.119 1.00 26.05 50 THR B O 1
ATOM 2483 N N . THR B 1 53 ? 13.008 32.088 62.086 1.00 26.24 51 THR B N 1
ATOM 2484 C CA . THR B 1 53 ? 12.688 31.357 60.855 1.00 26.37 51 THR B CA 1
ATOM 2485 C C . THR B 1 53 ? 11.514 30.428 61.124 1.00 27.44 51 THR B C 1
ATOM 2486 O O . THR B 1 53 ? 11.641 29.198 61.014 1.00 26.06 51 THR B O 1
ATOM 2490 N N . PRO B 1 54 ? 10.368 30.997 61.528 1.00 29.45 52 PRO B N 1
ATOM 2491 C CA . PRO B 1 54 ? 9.305 30.146 62.051 1.00 30.19 52 PRO B CA 1
ATOM 2492 C C . PRO B 1 54 ? 8.790 29.124 61.024 1.00 30.63 52 PRO B C 1
ATOM 2493 O O . PRO B 1 54 ? 8.616 29.431 59.854 1.00 29.94 52 PRO B O 1
ATOM 2497 N N . GLY B 1 55 ? 8.577 27.896 61.480 1.00 31.74 53 GLY B N 1
ATOM 2498 C CA . GLY B 1 55 ? 8.037 26.851 60.620 1.00 32.75 53 GLY B CA 1
ATOM 2499 C C . GLY B 1 55 ? 9.027 26.228 59.635 1.00 32.21 53 GLY B C 1
ATOM 2500 O O . GLY B 1 55 ? 8.619 25.458 58.759 1.00 33.84 53 GLY B O 1
ATOM 2501 N N . ARG B 1 56 ? 10.306 26.602 59.714 1.00 30.04 54 ARG B N 1
ATOM 2502 C CA . ARG B 1 56 ? 11.346 25.889 58.964 1.00 27.75 54 ARG B CA 1
ATOM 2503 C C . ARG B 1 56 ? 12.100 25.048 59.941 1.00 24.72 54 ARG B C 1
ATOM 2504 O O . ARG B 1 56 ? 12.181 25.383 61.109 1.00 25.48 54 ARG B O 1
ATOM 2512 N N . LEU B 1 57 ? 12.639 23.941 59.453 1.00 22.67 55 LEU B N 1
ATOM 2513 C CA . LEU B 1 57 ? 13.323 22.965 60.309 1.00 21.60 55 LEU B CA 1
ATOM 2514 C C . LEU B 1 57 ? 14.837 23.159 60.256 1.00 18.71 55 LEU B C 1
ATOM 2515 O O . LEU B 1 57 ? 15.408 23.271 59.177 1.00 16.99 55 LEU B O 1
ATOM 2520 N N . ALA B 1 58 ? 15.476 23.144 61.415 1.00 16.85 56 ALA B N 1
ATOM 2521 C CA . ALA B 1 58 ? 16.923 23.197 61.496 1.00 15.83 56 ALA B CA 1
ATOM 2522 C C . ALA B 1 58 ? 17.527 22.053 60.674 1.00 14.93 56 ALA B C 1
ATOM 2523 O O . ALA B 1 58 ? 17.095 20.895 60.811 1.00 14.36 56 ALA B O 1
ATOM 2525 N N . HIS B 1 59 ? 18.528 22.354 59.841 1.00 13.77 57 HIS B N 1
ATOM 2526 C CA . HIS B 1 59 ? 19.290 21.307 59.164 1.00 12.71 57 HIS B CA 1
ATOM 2527 C C . HIS B 1 59 ? 20.799 21.302 59.421 1.00 12.77 57 HIS B C 1
ATOM 2528 O O . HIS B 1 59 ? 21.449 20.220 59.364 1.00 11.98 57 HIS B O 1
ATOM 2535 N N . SER B 1 60 ? 21.363 22.467 59.750 1.00 12.33 58 SER B N 1
ATOM 2536 C CA . SER B 1 60 ? 22.764 22.510 60.122 1.00 11.41 58 SER B CA 1
ATOM 2537 C C . SER B 1 60 ? 23.141 23.737 60.953 1.00 11.76 58 SER B C 1
ATOM 2538 O O . SER B 1 60 ? 22.492 24.804 60.926 1.00 11.25 58 SER B O 1
ATOM 2541 N N . MET B 1 61 ? 24.244 23.588 61.665 1.00 12.23 59 MET B N 1
ATOM 2542 C CA . MET B 1 61 ? 24.783 24.688 62.422 1.00 12.60 59 MET B CA 1
ATOM 2543 C C . MET B 1 61 ? 26.273 24.542 62.641 1.00 12.12 59 MET B C 1
ATOM 2544 O O . MET B 1 61 ? 26.777 23.461 62.953 1.00 11.69 59 MET B O 1
ATOM 2549 N N . HIS B 1 62 ? 26.980 25.652 62.449 1.00 11.70 60 HIS B N 1
ATOM 2550 C CA . HIS B 1 62 ? 28.434 25.713 62.614 1.00 11.62 60 HIS B CA 1
ATOM 2551 C C . HIS B 1 62 ? 28.724 26.802 63.625 1.00 12.79 60 HIS B C 1
ATOM 2552 O O . HIS B 1 62 ? 28.135 27.886 63.552 1.00 13.04 60 HIS B O 1
ATOM 2559 N N . MET B 1 63 ? 29.665 26.567 64.528 1.00 12.65 61 MET B N 1
ATOM 2560 C CA . MET B 1 63 ? 29.988 27.600 65.503 1.00 13.19 61 MET B CA 1
ATOM 2561 C C . MET B 1 63 ? 31.419 27.525 66.001 1.00 12.91 61 MET B C 1
ATOM 2562 O O . MET B 1 63 ? 32.011 26.454 65.975 1.00 11.43 61 MET B O 1
ATOM 2567 N N . TYR B 1 64 ? 31.935 28.682 66.419 1.00 13.59 62 TYR B N 1
ATOM 2568 C CA . TYR B 1 64 ? 33.189 28.839 67.118 1.00 15.43 62 TYR B CA 1
ATOM 2569 C C . TYR B 1 64 ? 32.977 29.455 68.507 1.00 16.97 62 TYR B C 1
ATOM 2570 O O . TYR B 1 64 ? 32.261 30.459 68.646 1.00 16.04 62 TYR B O 1
ATOM 2579 N N . PHE B 1 65 ? 33.620 28.870 69.502 1.00 17.68 63 PHE B N 1
ATOM 2580 C CA . PHE B 1 65 ? 33.574 29.345 70.883 1.00 20.08 63 PHE B CA 1
ATOM 2581 C C . PHE B 1 65 ? 34.776 30.234 71.083 1.00 21.25 63 PHE B C 1
ATOM 2582 O O . PHE B 1 65 ? 35.895 29.730 71.244 1.00 22.89 63 PHE B O 1
ATOM 2590 N N . LEU B 1 66 ? 34.563 31.545 71.027 1.00 20.64 64 LEU B N 1
ATOM 2591 C CA . LEU B 1 66 ? 35.685 32.475 71.067 1.00 21.40 64 LEU B CA 1
ATOM 2592 C C . LEU B 1 66 ? 36.183 32.733 72.479 1.00 22.99 64 LEU B C 1
ATOM 2593 O O . LEU B 1 66 ? 37.379 32.855 72.684 1.00 23.14 64 LEU B O 1
ATOM 2598 N N . ARG B 1 67 ? 35.259 32.864 73.426 1.00 23.64 65 ARG B N 1
ATOM 2599 C CA . ARG B 1 67 ? 35.581 33.179 74.826 1.00 25.13 65 ARG B CA 1
ATOM 2600 C C . ARG B 1 67 ? 34.627 32.408 75.745 1.00 25.92 65 ARG B C 1
ATOM 2601 O O . ARG B 1 67 ? 33.488 32.180 75.384 1.00 25.42 65 ARG B O 1
ATOM 2609 N N . ARG B 1 68 ? 35.106 31.977 76.912 1.00 26.75 66 ARG B N 1
ATOM 2610 C CA . ARG B 1 68 ? 34.305 31.175 77.836 1.00 27.45 66 ARG B CA 1
ATOM 2611 C C . ARG B 1 68 ? 33.291 32.104 78.518 1.00 28.25 66 ARG B C 1
ATOM 2612 O O . ARG B 1 68 ? 33.591 33.250 78.818 1.00 29.90 66 ARG B O 1
ATOM 2614 N N . GLY B 1 69 ? 32.074 31.629 78.705 1.00 28.47 67 GLY B N 1
ATOM 2615 C CA . GLY B 1 69 ? 31.024 32.494 79.266 1.00 29.24 67 GLY B CA 1
ATOM 2616 C C . GLY B 1 69 ? 31.107 32.520 80.773 1.00 29.74 67 GLY B C 1
ATOM 2617 O O . GLY B 1 69 ? 31.637 31.569 81.374 1.00 31.03 67 GLY B O 1
ATOM 2618 N N . ASP B 1 70 ? 30.628 33.611 81.375 1.00 29.73 68 ASP B N 1
ATOM 2619 C CA . ASP B 1 70 ? 30.480 33.726 82.826 1.00 30.09 68 ASP B CA 1
ATOM 2620 C C . ASP B 1 70 ? 29.061 33.279 83.215 1.00 29.37 68 ASP B C 1
ATOM 2621 O O . ASP B 1 70 ? 28.084 33.977 82.945 1.00 28.42 68 ASP B O 1
ATOM 2626 N N . ALA B 1 71 ? 28.961 32.123 83.855 1.00 29.08 69 ALA B N 1
ATOM 2627 C CA . ALA B 1 71 ? 27.668 31.549 84.283 1.00 29.71 69 ALA B CA 1
ATOM 2628 C C . ALA B 1 71 ? 26.832 32.442 85.216 1.00 30.19 69 ALA B C 1
ATOM 2629 O O . ALA B 1 71 ? 25.654 32.166 85.452 1.00 30.99 69 ALA B O 1
ATOM 2631 N N . ARG B 1 72 ? 27.447 33.475 85.787 1.00 31.01 70 ARG B N 1
ATOM 2632 C CA . ARG B 1 72 ? 26.756 34.368 86.704 1.00 31.57 70 ARG B CA 1
ATOM 2633 C C . ARG B 1 72 ? 25.979 35.448 85.966 1.00 30.95 70 ARG B C 1
ATOM 2634 O O . ARG B 1 72 ? 25.215 36.171 86.591 1.00 30.12 70 ARG B O 1
ATOM 2642 N N . GLN B 1 73 ? 26.165 35.553 84.643 1.00 29.02 71 GLN B N 1
ATOM 2643 C CA . GLN B 1 73 ? 25.491 36.582 83.849 1.00 29.13 71 GLN B CA 1
ATOM 2644 C C . GLN B 1 73 ? 24.657 35.948 82.740 1.00 27.09 71 GLN B C 1
ATOM 2645 O O . GLN B 1 73 ? 24.947 34.847 82.312 1.00 24.61 71 GLN B O 1
ATOM 2651 N N . PRO B 1 74 ? 23.625 36.656 82.260 1.00 26.59 72 PRO B N 1
ATOM 2652 C CA . PRO B 1 74 ?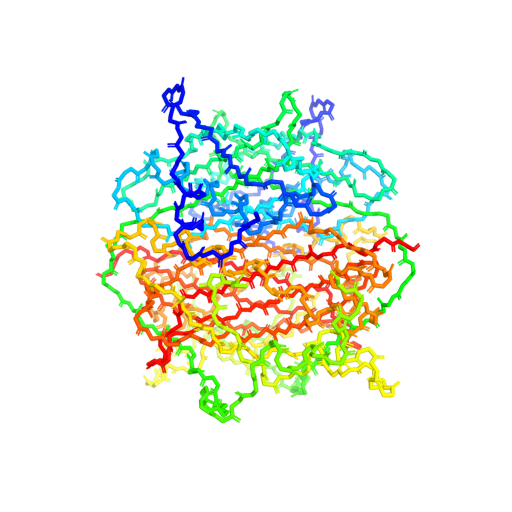 22.878 36.140 81.115 1.00 25.70 72 PRO B CA 1
ATOM 2653 C C . PRO B 1 74 ? 23.676 36.303 79.815 1.00 23.48 72 PRO B C 1
ATOM 2654 O O . PRO B 1 74 ? 24.718 36.947 79.812 1.00 22.80 72 PRO B O 1
ATOM 2658 N N . ILE B 1 75 ? 23.155 35.740 78.739 1.00 21.66 73 ILE B N 1
ATOM 2659 C CA . ILE B 1 75 ? 23.811 35.760 77.434 1.00 20.56 73 ILE B CA 1
ATOM 2660 C C . ILE B 1 75 ? 22.829 36.360 76.435 1.00 21.10 73 ILE B C 1
ATOM 2661 O O . ILE B 1 75 ? 21.685 35.908 76.344 1.00 19.89 73 ILE B O 1
ATOM 2666 N N . GLN B 1 76 ? 23.279 37.374 75.690 1.00 20.98 74 GLN B N 1
ATOM 2667 C CA . GLN B 1 76 ? 22.455 37.925 74.620 1.00 20.99 74 GLN B CA 1
ATOM 2668 C C . GLN B 1 76 ? 22.781 37.276 73.278 1.00 19.53 74 GLN B C 1
ATOM 2669 O O . GLN B 1 76 ? 23.932 37.234 72.865 1.00 19.09 74 GLN B O 1
ATOM 2675 N N . TYR B 1 77 ? 21.740 36.804 72.603 1.00 18.91 75 TYR B N 1
ATOM 2676 C CA . TYR B 1 77 ? 21.832 36.178 71.312 1.00 18.58 75 TYR B CA 1
ATOM 2677 C C . TYR B 1 77 ? 21.257 37.156 70.291 1.00 19.26 75 TYR B C 1
ATOM 2678 O O . TYR B 1 77 ? 20.058 37.483 70.343 1.00 19.12 75 TYR B O 1
ATOM 2687 N N . ASP B 1 78 ? 22.130 37.664 69.429 1.00 19.13 76 ASP B N 1
ATOM 2688 C CA . ASP B 1 78 ? 21.726 38.569 68.351 1.00 20.47 76 ASP B CA 1
ATOM 2689 C C . ASP B 1 78 ? 21.719 37.786 67.047 1.00 18.70 76 ASP B C 1
ATOM 2690 O O . ASP B 1 78 ? 22.727 37.176 66.676 1.00 19.32 76 ASP B O 1
ATOM 2695 N N . VAL B 1 79 ? 20.585 37.810 66.363 1.00 18.79 77 VAL B N 1
ATOM 2696 C CA . VAL B 1 79 ? 20.376 37.036 65.149 1.00 17.97 77 VAL B CA 1
ATOM 2697 C C . VAL B 1 79 ? 20.291 37.989 63.939 1.00 19.33 77 VAL B C 1
ATOM 2698 O O . VAL B 1 79 ? 19.590 39.009 63.996 1.00 19.13 77 VAL B O 1
ATOM 2702 N N . THR B 1 80 ? 20.972 37.622 62.854 1.00 18.66 78 THR B N 1
ATOM 2703 C CA . THR B 1 80 ? 20.971 38.389 61.616 1.00 19.91 78 THR B CA 1
ATOM 2704 C C . THR B 1 80 ? 20.537 37.463 60.490 1.00 19.95 78 THR B C 1
ATOM 2705 O O . THR B 1 80 ? 21.186 36.441 60.239 1.00 17.59 78 THR B O 1
ATOM 2709 N N . PRO B 1 81 ? 19.449 37.815 59.799 1.00 21.06 79 PRO B N 1
ATOM 2710 C CA . PRO B 1 81 ? 19.081 37.001 58.659 1.00 20.99 79 PRO B CA 1
ATOM 2711 C C . PRO B 1 81 ? 20.051 37.182 57.487 1.00 20.41 79 PRO B C 1
ATOM 2712 O O . PRO B 1 81 ? 20.368 38.322 57.133 1.00 20.94 79 PRO B O 1
ATOM 2716 N N . LEU B 1 82 ? 20.536 36.081 56.912 1.00 18.07 80 LEU B N 1
ATOM 2717 C CA . LEU B 1 82 ? 21.475 36.156 55.791 1.00 18.09 80 LEU B CA 1
ATOM 2718 C C . LEU B 1 82 ? 20.891 35.730 54.452 1.00 17.71 80 LEU B C 1
ATOM 2719 O O . LEU B 1 82 ? 21.450 36.053 53.414 1.00 18.36 80 LEU B O 1
ATOM 2724 N N . ARG B 1 83 ? 19.800 34.985 54.486 1.00 17.85 81 ARG B N 1
ATOM 2725 C CA . ARG B 1 83 ? 19.204 34.430 53.281 1.00 18.40 81 ARG B CA 1
ATOM 2726 C C . ARG B 1 83 ? 17.847 33.882 53.636 1.00 19.18 81 ARG B C 1
ATOM 2727 O O . ARG B 1 83 ? 17.706 33.252 54.686 1.00 19.31 81 ARG B O 1
ATOM 2735 N N . ASP B 1 84 ? 16.876 34.129 52.759 1.00 20.89 82 ASP B N 1
ATOM 2736 C CA . ASP B 1 84 ? 15.522 33.646 52.910 1.00 23.10 82 ASP B CA 1
ATOM 2737 C C . ASP B 1 84 ? 14.899 33.289 51.582 1.00 25.52 82 ASP B C 1
ATOM 2738 O O . ASP B 1 84 ? 15.194 33.859 50.549 1.00 25.14 82 ASP B O 1
ATOM 2743 N N . GLY B 1 85 ? 13.935 32.387 51.629 1.00 28.96 83 GLY B N 1
ATOM 2744 C CA . GLY B 1 85 ? 13.210 32.011 50.415 1.00 30.14 83 GLY B CA 1
ATOM 2745 C C . GLY B 1 85 ? 12.712 30.598 50.449 1.00 30.69 83 GLY B C 1
ATOM 2746 O O . GLY B 1 85 ? 12.494 30.040 51.525 1.00 30.01 83 GLY B O 1
ATOM 2747 N N . GLY B 1 86 ? 12.508 30.035 49.261 1.00 31.53 84 GLY B N 1
ATOM 2748 C CA . GLY B 1 86 ? 11.649 28.878 49.094 1.00 31.87 84 GLY B CA 1
ATOM 2749 C C . GLY B 1 86 ? 12.179 27.561 49.607 1.00 30.13 84 GLY B C 1
ATOM 2750 O O . GLY B 1 86 ? 11.394 26.616 49.776 1.00 30.52 84 GLY B O 1
ATOM 2751 N N . THR B 1 87 ? 13.495 27.481 49.837 1.00 27.50 85 THR B N 1
ATOM 2752 C CA . THR B 1 87 ? 14.145 26.236 50.221 1.00 26.13 85 THR B CA 1
ATOM 2753 C C . THR B 1 87 ? 14.875 26.375 51.568 1.00 23.65 85 THR B C 1
ATOM 2754 O O . THR B 1 87 ? 14.426 25.854 52.580 1.00 23.03 85 THR B O 1
ATOM 2758 N N . ILE B 1 88 ? 15.961 27.139 51.564 1.00 21.17 86 ILE B N 1
ATOM 2759 C CA . ILE B 1 88 ? 16.861 27.283 52.701 1.00 20.08 86 ILE B CA 1
ATOM 2760 C C . ILE B 1 88 ? 16.791 28.687 53.241 1.00 19.22 86 ILE B C 1
ATOM 2761 O O . ILE B 1 88 ? 16.705 29.642 52.471 1.00 18.57 86 ILE B O 1
ATOM 2766 N N . SER B 1 89 ? 16.799 28.798 54.567 1.00 18.73 87 SER B N 1
ATOM 2767 C CA . SER B 1 89 ? 16.962 30.055 55.262 1.00 19.38 87 SER B CA 1
ATOM 2768 C C . SER B 1 89 ? 18.216 30.037 56.121 1.00 17.27 87 SER B C 1
ATOM 2769 O O . SER B 1 89 ? 18.526 29.039 56.767 1.00 17.02 87 SER B O 1
ATOM 2772 N N . SER B 1 90 ? 18.892 31.178 56.202 1.00 18.33 88 SER B N 1
ATOM 2773 C CA . SER B 1 90 ? 20.216 31.245 56.836 1.00 16.57 88 SER B CA 1
ATOM 2774 C C . SER B 1 90 ? 20.293 32.351 57.885 1.00 17.20 88 SER B C 1
ATOM 2775 O O . SER B 1 90 ? 19.843 33.460 57.637 1.00 16.98 88 SER B O 1
ATOM 2778 N N . ARG B 1 91 ? 20.896 32.037 59.033 1.00 15.94 89 ARG B N 1
ATOM 2779 C CA . ARG B 1 91 ? 20.959 32.948 60.158 1.00 17.79 89 ARG B CA 1
ATOM 2780 C C . ARG B 1 91 ? 22.347 32.973 60.776 1.00 17.30 89 ARG B C 1
ATOM 2781 O O . ARG B 1 91 ? 22.956 31.915 61.006 1.00 18.57 89 ARG B O 1
ATOM 2789 N N . ARG B 1 92 ? 22.837 34.172 61.057 1.00 17.69 90 ARG B N 1
ATOM 2790 C CA . ARG B 1 92 ? 23.999 34.369 61.918 1.00 17.52 90 ARG B CA 1
ATOM 2791 C C . ARG B 1 92 ? 23.483 34.525 63.342 1.00 17.68 90 ARG B C 1
ATOM 2792 O O . ARG B 1 92 ? 22.431 35.147 63.571 1.00 18.75 90 ARG B O 1
ATOM 2800 N N . VAL B 1 93 ? 24.182 33.943 64.305 1.00 16.91 91 VAL B N 1
ATOM 2801 C CA . VAL B 1 93 ? 23.871 34.175 65.714 1.00 17.04 91 VAL B CA 1
ATOM 2802 C C . VAL B 1 93 ? 25.181 34.527 66.401 1.00 17.52 91 VAL B C 1
ATOM 2803 O O . VAL B 1 93 ? 26.141 33.766 66.299 1.00 15.95 91 VAL B O 1
ATOM 2807 N N . THR B 1 94 ? 25.220 35.683 67.070 1.00 18.24 92 THR B N 1
ATOM 2808 C CA . THR B 1 94 ? 26.359 36.095 67.912 1.00 18.96 92 THR B CA 1
ATOM 2809 C C . THR B 1 94 ? 25.884 36.071 69.368 1.00 19.41 92 THR B C 1
ATOM 2810 O O . THR B 1 94 ? 24.840 36.651 69.693 1.00 20.06 92 THR B O 1
ATOM 2814 N N . ALA B 1 95 ? 26.651 35.426 70.244 1.00 18.79 93 ALA B N 1
ATOM 2815 C CA . ALA B 1 95 ? 26.343 35.385 71.668 1.00 19.47 93 ALA B CA 1
ATOM 2816 C C . ALA B 1 95 ? 27.306 36.333 72.378 1.00 19.88 93 ALA B C 1
ATOM 2817 O O . ALA B 1 95 ? 28.523 36.270 72.130 1.00 19.11 93 ALA B O 1
ATOM 2819 N N . SER B 1 96 ? 26.775 37.171 73.272 1.00 19.91 94 SER B N 1
ATOM 2820 C CA A SER B 1 96 ? 27.616 38.110 74.007 0.50 20.45 94 SER B CA 1
ATOM 2821 C CA B SER B 1 96 ? 27.561 38.187 73.977 0.50 21.02 94 SER B CA 1
ATOM 2822 C C . SER B 1 96 ? 27.163 38.314 75.458 1.00 21.89 94 SER B C 1
ATOM 2823 O O . SER B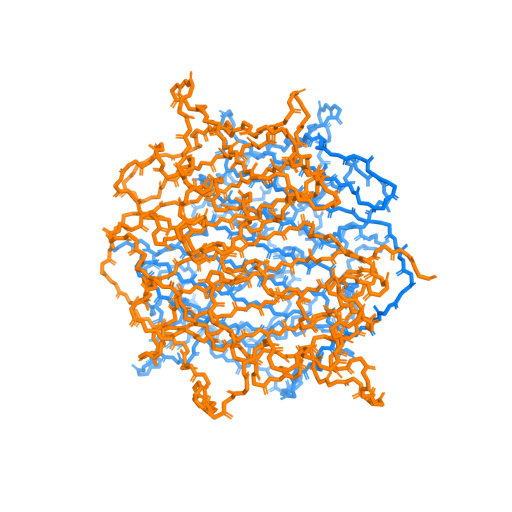 1 96 ? 26.018 37.984 75.830 1.00 20.75 94 SER B O 1
ATOM 2828 N N . GLN B 1 97 ? 28.104 38.814 76.264 1.00 22.40 95 GLN B N 1
ATOM 2829 C CA . GLN B 1 97 ? 27.878 39.196 77.660 1.00 24.88 95 GLN B CA 1
ATOM 2830 C C . GLN B 1 97 ? 28.534 40.562 77.833 1.00 27.20 95 GLN B C 1
ATOM 2831 O O . GLN B 1 97 ? 29.756 40.696 77.668 1.00 25.93 95 GLN B O 1
ATOM 2837 N N . SER B 1 98 ? 27.697 41.558 78.116 1.00 29.53 96 SER B N 1
ATOM 2838 C CA . SER B 1 98 ? 28.112 42.952 78.243 1.00 32.41 96 SER B CA 1
ATOM 2839 C C . SER B 1 98 ? 29.026 43.425 77.109 1.00 32.53 96 SER B C 1
ATOM 2840 O O . SER B 1 98 ? 30.046 44.070 77.342 1.00 33.54 96 SER B O 1
ATOM 2843 N N . GLY B 1 99 ? 28.644 43.107 75.883 1.00 32.19 97 GLY B N 1
ATOM 2844 C CA . GLY B 1 99 ? 29.396 43.551 74.694 1.00 32.98 97 GLY B CA 1
ATOM 2845 C C . GLY B 1 99 ? 30.595 42.683 74.336 1.00 32.11 97 GLY B C 1
ATOM 2846 O O . GLY B 1 99 ? 31.167 42.836 73.259 1.00 33.54 97 GLY B O 1
ATOM 2847 N N . VAL B 1 100 ? 30.951 41.740 75.211 1.00 31.57 98 VAL B N 1
ATOM 2848 C CA . VAL B 1 100 ? 32.036 40.811 74.946 1.00 29.71 98 VAL B CA 1
ATOM 2849 C C . VAL B 1 100 ? 31.473 39.590 74.219 1.00 28.05 98 VAL B C 1
ATOM 2850 O O . VAL B 1 100 ? 30.665 38.847 74.787 1.00 26.43 98 VAL B O 1
ATOM 2854 N N . VAL B 1 101 ? 31.925 39.374 72.984 1.00 26.46 99 VAL B N 1
ATOM 2855 C CA . VAL B 1 101 ? 31.409 38.272 72.143 1.00 24.26 99 VAL B CA 1
ATOM 2856 C C . VAL B 1 101 ? 32.001 36.933 72.578 1.00 23.12 99 VAL B C 1
ATOM 2857 O O . VAL B 1 101 ? 33.225 36.771 72.579 1.00 23.35 99 VAL B O 1
ATOM 2861 N N . LEU B 1 102 ? 31.141 35.989 72.966 1.00 21.21 100 LEU B N 1
ATOM 2862 C CA . LEU B 1 102 ? 31.554 34.652 73.390 1.00 19.95 100 LEU B CA 1
ATOM 2863 C C . LEU B 1 102 ? 31.674 33.648 72.245 1.00 18.56 100 LEU B C 1
ATOM 2864 O O . LEU B 1 102 ? 32.444 32.690 72.341 1.00 17.51 100 LEU B O 1
ATOM 2869 N N . PHE B 1 103 ? 30.878 33.841 71.192 1.00 17.60 101 PHE B N 1
ATOM 2870 C CA . PHE B 1 103 ? 30.531 32.732 70.284 1.00 16.80 101 PHE B CA 1
ATOM 2871 C C . PHE B 1 103 ? 29.914 33.304 69.026 1.00 16.60 101 PHE B C 1
ATOM 2872 O O . PHE B 1 103 ? 29.105 34.249 69.090 1.00 15.79 101 PHE B O 1
ATOM 2880 N N . GLU B 1 104 ? 30.294 32.749 67.888 1.00 15.43 102 GLU B N 1
ATOM 2881 C CA . GLU B 1 104 ? 29.693 33.121 66.615 1.00 16.63 102 GLU B CA 1
ATOM 2882 C C . GLU B 1 104 ? 29.207 31.851 65.945 1.00 15.14 102 GLU B C 1
ATOM 2883 O O . GLU B 1 104 ? 29.978 30.887 65.818 1.00 14.28 102 GLU B O 1
ATOM 2889 N N . ALA B 1 105 ? 27.968 31.857 65.477 1.00 14.78 103 ALA B N 1
ATOM 2890 C CA . ALA B 1 105 ? 27.431 30.686 64.763 1.00 13.81 103 ALA B CA 1
ATOM 2891 C C . ALA B 1 105 ? 26.773 31.116 63.469 1.00 14.42 103 ALA B C 1
ATOM 2892 O O . ALA B 1 105 ? 26.335 32.266 63.348 1.00 15.26 103 ALA B O 1
ATOM 2894 N N . LEU B 1 106 ? 26.634 30.149 62.567 1.00 14.32 104 LEU B N 1
ATOM 2895 C CA . LEU B 1 106 ? 25.855 30.251 61.344 1.00 15.21 104 LEU B CA 1
ATOM 2896 C C . LEU B 1 106 ? 24.955 29.002 61.318 1.00 15.90 104 LEU B C 1
ATOM 2897 O O . LEU B 1 106 ? 25.435 27.884 61.525 1.00 15.49 104 LEU B O 1
ATOM 2902 N N . ALA B 1 107 ? 23.649 29.206 61.168 1.00 15.73 105 ALA B N 1
ATOM 2903 C CA . ALA B 1 107 ? 22.690 28.134 61.235 1.00 16.11 105 ALA B CA 1
ATOM 2904 C C . ALA B 1 107 ? 21.903 28.144 59.944 1.00 15.93 105 ALA B C 1
ATOM 2905 O O . ALA B 1 107 ? 21.742 29.222 59.298 1.00 18.44 105 ALA B O 1
ATOM 2907 N N . SER B 1 108 ? 21.367 26.986 59.598 1.00 13.80 106 SER B N 1
ATOM 2908 C CA . SER B 1 108 ? 20.623 26.859 58.356 1.00 13.37 106 SER B CA 1
ATOM 2909 C C . SER B 1 108 ? 19.386 26.000 58.567 1.00 13.49 106 SER B C 1
ATOM 2910 O O . SER B 1 108 ? 19.420 24.969 59.247 1.00 12.57 106 SER B O 1
ATOM 2913 N N . PHE B 1 109 ? 18.318 26.399 57.896 1.00 14.20 107 PHE B N 1
ATOM 2914 C CA . PHE B 1 109 ? 16.984 25.858 58.090 1.00 14.52 107 PHE B CA 1
ATOM 2915 C C . PHE B 1 109 ? 16.373 25.579 56.726 1.00 15.59 107 PHE B C 1
ATOM 2916 O O . PHE B 1 109 ? 16.641 26.286 55.758 1.00 14.74 107 PHE B O 1
ATOM 2924 N N . THR B 1 110 ? 15.546 24.553 56.654 1.00 17.00 108 THR B N 1
ATOM 2925 C CA . THR B 1 110 ? 14.952 24.130 55.407 1.00 18.75 108 THR B CA 1
ATOM 2926 C C . THR B 1 110 ? 13.455 23.831 55.522 1.00 21.77 108 THR B C 1
ATOM 2927 O O . THR B 1 110 ? 12.909 23.683 56.615 1.00 22.72 108 THR B O 1
ATOM 2931 N N . ILE B 1 111 ? 12.776 23.798 54.379 1.00 25.62 109 ILE B N 1
ATOM 2932 C CA . ILE B 1 111 ? 11.422 23.242 54.310 1.00 28.33 109 ILE B CA 1
ATOM 2933 C C . ILE B 1 111 ? 11.521 21.723 54.320 1.00 29.13 109 ILE B C 1
ATOM 2934 O O . ILE B 1 111 ? 12.566 21.159 54.005 1.00 28.08 109 ILE B O 1
ATOM 2939 N N . ILE B 1 112 ? 10.433 21.051 54.666 1.00 31.39 110 ILE B N 1
ATOM 2940 C CA . ILE B 1 112 ? 10.397 19.592 54.584 1.00 32.53 110 ILE B CA 1
ATOM 2941 C C . ILE B 1 112 ? 10.257 19.240 53.108 1.00 33.21 110 ILE B C 1
ATOM 2942 O O . ILE B 1 112 ? 9.601 19.959 52.348 1.00 33.30 110 ILE B O 1
ATOM 2947 N N . ALA B 1 113 ? 10.899 18.163 52.684 1.00 33.08 111 ALA B N 1
ATOM 2948 C CA . ALA B 1 113 ? 10.718 17.702 51.314 1.00 34.50 111 ALA B CA 1
ATOM 2949 C C . ALA B 1 113 ? 10.931 16.214 51.299 1.00 34.90 111 ALA B C 1
ATOM 2950 O O . ALA B 1 113 ? 11.808 15.724 51.963 1.00 33.96 111 ALA B O 1
ATOM 2952 N N . ASP B 1 114 ? 10.087 15.486 50.583 1.00 36.89 112 ASP B N 1
ATOM 2953 C CA . ASP B 1 114 ? 10.267 14.052 50.440 1.00 37.71 112 ASP B CA 1
ATOM 2954 C C . ASP B 1 114 ? 11.173 13.871 49.248 1.00 36.98 112 ASP B C 1
ATOM 2955 O O . ASP B 1 114 ? 10.997 14.545 48.221 1.00 37.05 112 ASP B O 1
ATOM 2960 N N . ASP B 1 115 ? 12.169 13.001 49.394 1.00 35.24 113 ASP B N 1
ATOM 2961 C CA . ASP B 1 115 ? 13.161 12.785 48.350 1.00 34.98 113 ASP B CA 1
ATOM 2962 C C . ASP B 1 115 ? 13.967 11.517 48.707 1.00 33.96 113 ASP B C 1
ATOM 2963 O O . ASP B 1 115 ? 13.506 10.698 49.495 1.00 33.42 113 ASP B O 1
ATOM 2968 N N . VAL B 1 116 ? 15.138 11.332 48.103 1.00 32.86 114 VAL B N 1
ATOM 2969 C CA . VAL B 1 116 ? 15.963 10.167 48.416 1.00 32.62 114 VAL B CA 1
ATOM 2970 C C . VAL B 1 116 ? 16.257 10.195 49.936 1.00 30.80 114 VAL B C 1
ATOM 2971 O O . VAL B 1 116 ? 16.656 11.230 50.462 1.00 29.74 114 VAL B O 1
ATOM 2975 N N . ASP B 1 117 ? 15.990 9.088 50.638 1.00 30.74 115 ASP B N 1
ATOM 2976 C CA . ASP B 1 117 ? 16.225 8.984 52.107 1.00 30.13 115 ASP B CA 1
ATOM 2977 C C . ASP B 1 117 ? 17.085 7.758 52.365 1.00 29.58 115 ASP B C 1
ATOM 2978 O O . ASP B 1 117 ? 16.570 6.638 52.417 1.00 30.99 115 ASP B O 1
ATOM 2983 N N . TRP B 1 118 ? 18.390 7.977 52.502 1.00 26.85 116 TRP B N 1
ATOM 2984 C CA . TRP B 1 118 ? 19.333 6.900 52.673 1.00 25.91 116 TRP B CA 1
ATOM 2985 C C . TRP B 1 118 ? 20.251 7.166 53.877 1.00 23.50 116 TRP B C 1
ATOM 2986 O O . TRP B 1 118 ? 20.617 8.321 54.150 1.00 21.13 116 TRP B O 1
ATOM 2997 N N . GLN B 1 119 ? 20.621 6.095 54.584 1.00 21.55 117 GLN B N 1
ATOM 2998 C CA . GLN B 1 119 ? 21.629 6.184 55.626 1.00 20.30 117 GLN B CA 1
ATOM 2999 C C . GLN B 1 119 ? 22.448 4.926 55.794 1.00 20.70 117 GLN B C 1
ATOM 3000 O O . GLN B 1 119 ? 22.007 3.850 55.474 1.00 21.64 117 GLN B O 1
ATOM 3006 N N . GLN B 1 120 ? 23.637 5.080 56.356 1.00 21.41 118 GLN B N 1
ATOM 3007 C CA . GLN B 1 120 ? 24.412 3.938 56.829 1.00 22.41 118 GLN B CA 1
ATOM 3008 C C . GLN B 1 120 ? 23.629 3.245 57.949 1.00 23.91 118 GLN B C 1
ATOM 3009 O O . GLN B 1 120 ? 22.776 3.879 58.588 1.00 23.38 118 GLN B O 1
ATOM 3015 N N . ARG B 1 121 ? 23.905 1.964 58.168 1.00 25.65 119 ARG B N 1
ATOM 3016 C CA . ARG B 1 121 ? 23.253 1.209 59.245 1.00 26.57 119 ARG B CA 1
ATOM 3017 C C . ARG B 1 121 ? 23.931 1.497 60.575 1.00 26.26 119 ARG B C 1
ATOM 3018 O O . ARG B 1 121 ? 25.164 1.552 60.687 1.00 26.11 119 ARG B O 1
ATOM 3020 N N . MET B 1 122 ? 23.110 1.725 61.578 1.00 26.58 120 MET B N 1
ATOM 3021 C CA . MET B 1 122 ? 23.568 1.834 62.946 1.00 26.99 120 MET B CA 1
ATOM 3022 C C . MET B 1 122 ? 24.435 0.620 63.254 1.00 27.28 120 MET B C 1
ATOM 3023 O O . MET B 1 122 ? 24.136 -0.474 62.784 1.00 26.60 120 MET B O 1
ATOM 3028 N N . PRO B 1 123 ? 25.501 0.807 64.048 1.00 27.47 121 PRO B N 1
ATOM 3029 C CA . PRO B 1 123 ? 26.319 -0.356 64.404 1.00 28.54 121 PRO B CA 1
ATOM 3030 C C . PRO B 1 123 ? 25.581 -1.351 65.293 1.00 30.25 121 PRO B C 1
ATOM 3031 O O . PRO B 1 123 ? 24.688 -0.974 66.053 1.00 29.66 121 PRO B O 1
ATOM 3035 N N . ASP B 1 124 ? 25.985 -2.611 65.202 1.00 32.07 122 ASP B N 1
ATOM 3036 C CA . ASP B 1 124 ? 25.414 -3.665 66.026 1.00 33.67 122 ASP B CA 1
ATOM 3037 C C . ASP B 1 124 ? 26.167 -3.640 67.352 1.00 32.74 122 ASP B C 1
ATOM 3038 O O . ASP B 1 124 ? 27.339 -3.991 67.414 1.00 33.88 122 ASP B O 1
ATOM 3043 N N . VAL B 1 125 ? 25.516 -3.167 68.401 1.00 31.56 123 VAL B N 1
ATOM 3044 C CA . VAL B 1 125 ? 26.141 -3.118 69.722 1.00 30.94 123 VAL B CA 1
ATOM 3045 C C . VAL B 1 125 ? 25.208 -3.705 70.773 1.00 31.04 123 VAL B C 1
ATOM 3046 O O . VAL B 1 125 ? 24.036 -3.930 70.517 1.00 31.16 123 VAL B O 1
ATOM 3050 N N . ALA B 1 126 ? 25.742 -3.928 71.966 1.00 30.81 124 ALA B N 1
ATOM 3051 C CA . ALA B 1 126 ? 24.955 -4.334 73.115 1.00 30.93 124 ALA B CA 1
ATOM 3052 C C . ALA B 1 126 ? 23.909 -3.271 73.420 1.00 30.19 124 ALA B C 1
ATOM 3053 O O . ALA B 1 126 ? 24.139 -2.087 73.209 1.00 28.41 124 ALA B O 1
ATOM 3055 N N . GLY B 1 127 ? 22.769 -3.701 73.941 1.00 31.04 125 GLY B N 1
ATOM 3056 C CA . GLY B 1 127 ? 21.679 -2.791 74.235 1.00 31.36 125 GLY B CA 1
ATOM 3057 C C . GLY B 1 127 ? 21.883 -2.116 75.585 1.00 31.89 125 GLY B C 1
ATOM 3058 O O . GLY B 1 127 ? 22.829 -2.461 76.335 1.00 32.30 125 GLY B O 1
ATOM 3059 N N . PRO B 1 128 ? 20.985 -1.170 75.917 1.00 31.77 126 PRO B N 1
ATOM 3060 C CA . PRO B 1 128 ? 21.164 -0.280 77.060 1.00 32.47 126 PRO B CA 1
ATOM 3061 C C . PRO B 1 128 ? 21.238 -1.020 78.408 1.00 34.92 126 PRO B C 1
ATOM 3062 O O . PRO B 1 128 ? 21.978 -0.589 79.312 1.00 34.14 126 PRO B O 1
ATOM 3066 N N . SER B 1 129 ? 20.490 -2.116 78.524 1.00 37.23 127 SER B N 1
ATOM 3067 C CA . SER B 1 129 ? 20.424 -2.883 79.768 1.00 40.09 127 SER B CA 1
ATOM 3068 C C . SER B 1 129 ? 21.654 -3.745 79.996 1.00 41.69 127 SER B C 1
ATOM 3069 O O . SER B 1 129 ? 21.924 -4.139 81.126 1.00 42.66 127 SER B O 1
ATOM 3072 N N . ALA B 1 130 ? 22.410 -4.026 78.934 1.00 42.83 128 ALA B N 1
ATOM 3073 C CA . ALA B 1 130 ? 23.659 -4.781 79.068 1.00 44.00 128 ALA B CA 1
ATOM 3074 C C . ALA B 1 130 ? 24.793 -3.898 79.587 1.00 44.09 128 ALA B C 1
ATOM 3075 O O . ALA B 1 130 ? 25.853 -4.392 79.984 1.00 44.32 128 ALA B O 1
ATOM 3077 N N . VAL B 1 131 ? 24.542 -2.594 79.627 1.00 44.31 129 VAL B N 1
ATOM 3078 C CA . VAL B 1 131 ? 25.576 -1.606 79.911 1.00 44.41 129 VAL B CA 1
ATOM 3079 C C . VAL B 1 131 ? 25.376 -1.008 81.292 1.00 45.29 129 VAL B C 1
ATOM 3080 O O . VAL B 1 131 ? 24.242 -0.807 81.753 1.00 45.69 129 VAL B O 1
ATOM 3082 N N . HIS B 1 132 ? 26.486 -0.717 81.960 1.00 45.55 130 HIS B N 1
ATOM 3083 C CA . HIS B 1 132 ? 26.428 -0.074 83.277 1.00 45.83 130 HIS B CA 1
ATOM 3084 C C . HIS B 1 132 ? 26.145 1.434 83.136 1.00 43.46 130 HIS B C 1
ATOM 3085 O O . HIS B 1 132 ? 26.610 2.066 82.187 1.00 43.81 130 HIS B O 1
ATOM 3092 N N . GLY B 1 133 ? 25.378 1.983 84.068 1.00 42.50 131 GLY B N 1
ATOM 3093 C CA . GLY B 1 133 ? 25.120 3.412 84.136 1.00 41.11 131 GLY B CA 1
ATOM 3094 C C . GLY B 1 133 ? 26.368 4.204 84.496 1.00 40.08 131 GLY B C 1
ATOM 3095 O O . GLY B 1 133 ? 27.275 3.684 85.155 1.00 39.40 131 GLY B O 1
ATOM 3096 N N . LEU B 1 134 ? 26.429 5.457 84.036 1.00 37.87 132 LEU B N 1
ATOM 3097 C CA . LEU B 1 134 ? 27.604 6.292 84.260 1.00 36.76 132 LEU B CA 1
ATOM 3098 C C . LEU B 1 134 ? 27.860 6.552 85.747 1.00 37.60 132 LEU B C 1
ATOM 3099 O O . LEU B 1 134 ? 29.010 6.579 86.172 1.00 36.84 132 LEU B O 1
ATOM 3104 N N . GLU B 1 135 ? 26.789 6.758 86.517 1.00 38.40 133 GLU B N 1
ATOM 3105 C CA . GLU B 1 135 ? 26.889 6.995 87.955 1.00 39.73 133 GLU B CA 1
ATOM 3106 C C . GLU B 1 135 ? 27.630 5.833 88.626 1.00 40.70 133 GLU B C 1
ATOM 3107 O O . GLU B 1 135 ? 28.551 6.039 89.419 1.00 40.97 133 GLU B O 1
ATOM 3109 N N . ASP B 1 136 ? 27.212 4.620 88.275 1.00 40.83 134 ASP B N 1
ATOM 3110 C CA . ASP B 1 136 ? 27.778 3.393 88.812 1.00 41.87 134 ASP B CA 1
ATOM 3111 C C . ASP B 1 136 ? 29.239 3.216 88.403 1.00 39.95 134 ASP B C 1
ATOM 3112 O O . ASP B 1 136 ? 30.089 2.847 89.228 1.00 39.59 134 ASP B O 1
ATOM 3117 N N . LEU B 1 137 ? 29.523 3.482 87.133 1.00 37.18 135 LEU B N 1
ATOM 3118 C CA . LEU B 1 137 ? 30.878 3.361 86.616 1.00 36.22 135 LEU B CA 1
ATOM 3119 C C . LEU B 1 137 ? 31.813 4.349 87.324 1.00 35.55 135 LEU B C 1
ATOM 3120 O O . LEU B 1 137 ? 32.997 4.035 87.524 1.00 35.85 135 LEU B O 1
ATOM 3125 N N . LEU B 1 138 ? 31.285 5.515 87.709 1.00 33.77 136 LEU B N 1
ATOM 3126 C CA . LEU B 1 138 ? 32.082 6.560 88.388 1.00 33.40 136 LEU B CA 1
ATOM 3127 C C . LEU B 1 138 ? 32.059 6.498 89.924 1.00 34.31 136 LEU B C 1
ATOM 3128 O O . LEU B 1 138 ? 32.823 7.221 90.574 1.00 34.72 136 LEU B O 1
ATOM 3133 N N . ALA B 1 139 ? 31.212 5.642 90.501 1.00 33.87 137 ALA B N 1
ATOM 3134 C CA . ALA B 1 139 ? 31.086 5.539 91.966 1.00 35.53 137 ALA B CA 1
ATOM 3135 C C . ALA B 1 139 ? 32.412 5.301 92.696 1.00 35.71 137 ALA B C 1
ATOM 3136 O O . ALA B 1 139 ? 32.614 5.834 93.791 1.00 35.72 137 ALA B O 1
ATOM 3138 N N . PRO B 1 140 ? 33.322 4.515 92.098 1.00 35.19 138 PRO B N 1
ATOM 3139 C CA . PRO B 1 140 ? 34.572 4.305 92.828 1.00 36.15 138 PRO B CA 1
ATOM 3140 C C . PRO B 1 140 ? 35.359 5.596 93.092 1.00 36.13 138 PRO B C 1
ATOM 3141 O O . PRO B 1 140 ? 36.160 5.654 94.029 1.00 36.53 138 PRO B O 1
ATOM 3145 N N . TYR B 1 141 ? 35.094 6.637 92.307 1.00 34.73 139 TYR B N 1
ATOM 3146 C CA . TYR B 1 141 ? 35.860 7.872 92.398 1.00 34.87 139 TYR B CA 1
ATOM 3147 C C . TYR B 1 141 ? 35.094 8.999 93.085 1.00 35.59 139 TYR B C 1
ATOM 3148 O O . TYR B 1 141 ? 35.452 10.163 92.936 1.00 34.69 139 TYR B O 1
ATOM 3157 N N . ALA B 1 142 ? 34.042 8.657 93.821 1.00 37.16 140 ALA B N 1
ATOM 3158 C CA . ALA B 1 142 ? 33.183 9.676 94.452 1.00 38.53 140 ALA B CA 1
ATOM 3159 C C . ALA B 1 142 ? 33.956 10.727 95.285 1.00 39.82 140 ALA B C 1
ATOM 3160 O O . ALA B 1 142 ? 33.686 11.925 95.170 1.00 39.97 140 ALA B O 1
ATOM 3162 N N . GLU B 1 143 ? 34.937 10.293 96.071 1.00 42.09 141 GLU B N 1
ATOM 3163 C CA . GLU B 1 143 ? 35.684 11.222 96.941 1.00 43.80 141 GLU B CA 1
ATOM 3164 C C . GLU B 1 143 ? 36.345 12.332 96.127 1.00 43.80 141 GLU B C 1
ATOM 3165 O O . GLU B 1 143 ? 36.497 13.449 96.618 1.00 44.94 141 GLU B O 1
ATOM 3167 N N . GLU B 1 144 ? 36.686 12.047 94.867 1.00 42.87 142 GLU B N 1
ATOM 3168 C CA . GLU B 1 144 ? 37.281 13.055 93.987 1.00 42.40 142 GLU B CA 1
ATOM 3169 C C . GLU B 1 144 ? 36.287 14.134 93.569 1.00 42.84 142 GLU B C 1
ATOM 3170 O O . GLU B 1 144 ? 36.682 15.241 93.224 1.00 42.55 142 GLU B O 1
ATOM 3176 N N . PHE B 1 145 ? 35.002 13.801 93.571 1.00 43.79 143 PHE B N 1
ATOM 3177 C CA . PHE B 1 145 ? 33.998 14.712 93.066 1.00 43.89 143 PHE B CA 1
ATOM 3178 C C . PHE B 1 145 ? 33.396 15.549 94.192 1.00 45.21 143 PHE B C 1
ATOM 3179 O O . PHE B 1 145 ? 32.867 16.624 93.915 1.00 45.67 143 PHE B O 1
ATOM 3187 N N . GLN B 1 152 ? 21.376 14.410 90.552 1.00 44.68 150 GLN B N 1
ATOM 3188 C CA . GLN B 1 152 ? 20.586 13.870 89.441 1.00 43.73 150 GLN B CA 1
ATOM 3189 C C . GLN B 1 152 ? 21.061 14.409 88.086 1.00 40.98 150 GLN B C 1
ATOM 3190 O O . GLN B 1 152 ? 21.777 15.418 88.004 1.00 40.68 150 GLN B O 1
ATOM 3196 N N . ARG B 1 153 ? 20.695 13.714 87.019 1.00 38.60 151 ARG B N 1
ATOM 3197 C CA . ARG B 1 153 ? 21.123 14.105 85.686 1.00 35.69 151 ARG B CA 1
ATOM 3198 C C . ARG B 1 153 ? 19.913 14.155 84.759 1.00 34.17 151 ARG B C 1
ATOM 3199 O O . ARG B 1 153 ? 18.942 13.412 84.951 1.00 33.28 151 ARG B O 1
ATOM 3201 N N . PRO B 1 154 ? 19.963 15.044 83.753 1.00 31.75 152 PRO B N 1
ATOM 3202 C CA . PRO B 1 154 ? 18.860 15.130 82.797 1.00 30.86 152 PRO B CA 1
ATOM 3203 C C . PRO B 1 154 ? 18.730 13.894 81.904 1.00 29.50 152 PRO B C 1
ATOM 3204 O O . PRO B 1 154 ? 17.625 13.606 81.430 1.00 28.11 152 PRO B O 1
ATOM 3208 N N . PHE B 1 155 ? 19.845 13.194 81.672 1.00 28.07 153 PHE B N 1
ATOM 3209 C CA . PHE B 1 155 ? 19.854 11.989 80.843 1.00 27.32 153 PHE B CA 1
ATOM 3210 C C . PHE B 1 155 ? 20.494 10.823 81.572 1.00 27.17 153 PHE B C 1
ATOM 3211 O O . PHE B 1 155 ? 21.546 10.991 82.198 1.00 27.32 153 PHE B O 1
ATOM 3219 N N . THR B 1 156 ? 19.854 9.655 81.492 1.00 26.60 154 THR B N 1
ATOM 3220 C CA . THR B 1 156 ? 20.490 8.390 81.864 1.00 26.64 154 THR B CA 1
ATOM 3221 C C . THR B 1 156 ? 21.503 8.098 80.767 1.00 25.50 154 THR B C 1
ATOM 3222 O O . THR B 1 156 ? 21.150 8.157 79.569 1.00 24.62 154 THR B O 1
ATOM 3226 N N . MET B 1 157 ? 22.744 7.801 81.168 1.00 24.50 155 MET B N 1
ATOM 3227 C CA . MET B 1 157 ? 23.822 7.472 80.223 1.00 23.92 155 MET B CA 1
ATOM 3228 C C . MET B 1 157 ? 24.443 6.133 80.566 1.00 24.01 155 MET B C 1
ATOM 3229 O O . MET B 1 157 ? 24.882 5.943 81.688 1.00 23.53 155 MET B O 1
ATOM 3234 N N . ARG B 1 158 ? 24.474 5.232 79.584 1.00 23.27 156 ARG B N 1
ATOM 3235 C CA . ARG B 1 158 ? 25.042 3.901 79.713 1.00 24.02 156 ARG B CA 1
ATOM 3236 C C . ARG B 1 158 ? 26.195 3.792 78.727 1.00 22.98 156 ARG B C 1
ATOM 3237 O O . ARG B 1 158 ? 25.973 3.791 77.501 1.00 23.27 156 ARG B O 1
ATOM 3245 N N . TYR B 1 159 ? 27.409 3.734 79.268 1.00 22.60 157 TYR B N 1
ATOM 3246 C CA . TYR B 1 159 ? 28.660 3.728 78.514 1.00 22.33 157 TYR B CA 1
ATOM 3247 C C . TYR B 1 159 ? 29.080 2.298 78.151 1.00 23.06 157 TYR B C 1
ATOM 3248 O O . TYR B 1 159 ? 29.388 1.507 79.038 1.00 23.02 157 TYR B O 1
ATOM 3257 N N . LEU B 1 160 ? 29.084 1.985 76.863 1.00 22.50 158 LEU B N 1
ATOM 3258 C CA . LEU B 1 160 ? 29.588 0.708 76.328 1.00 25.40 158 LEU B CA 1
ATOM 3259 C C . LEU B 1 160 ? 31.123 0.616 76.380 1.00 25.25 158 LEU B C 1
ATOM 3260 O O . LEU B 1 160 ? 31.656 -0.461 76.325 1.00 27.01 158 LEU B O 1
ATOM 3265 N N . ASP B 1 161 ? 31.805 1.756 76.464 1.00 24.30 159 ASP B N 1
ATOM 3266 C CA . ASP B 1 161 ? 33.272 1.833 76.561 1.00 24.42 159 ASP B CA 1
ATOM 3267 C C . ASP B 1 161 ? 33.580 2.640 77.797 1.00 25.14 159 ASP B C 1
ATOM 3268 O O . ASP B 1 161 ? 32.737 3.444 78.245 1.00 24.81 159 ASP B O 1
ATOM 3273 N N . ALA B 1 162 ? 34.766 2.443 78.371 1.00 25.04 160 ALA B N 1
ATOM 3274 C CA . ALA B 1 162 ? 35.087 3.107 79.641 1.00 25.04 160 ALA B CA 1
ATOM 3275 C C . ALA B 1 162 ? 34.987 4.647 79.538 1.00 23.77 160 ALA B C 1
ATOM 3276 O O . ALA B 1 162 ? 35.565 5.246 78.629 1.00 22.00 160 ALA B O 1
ATOM 3278 N N . PRO B 1 163 ? 34.280 5.294 80.492 1.00 23.30 161 PRO B N 1
ATOM 3279 C CA . PRO B 1 163 ? 34.389 6.750 80.634 1.00 22.69 161 PRO B CA 1
ATOM 3280 C C . PRO B 1 163 ? 35.828 7.230 80.901 1.00 23.17 161 PRO B C 1
ATOM 3281 O O . PRO B 1 163 ? 36.679 6.435 81.358 1.00 23.80 161 PRO B O 1
ATOM 3285 N N . PRO B 1 164 ? 36.128 8.502 80.613 1.00 22.41 162 PRO B N 1
ATOM 3286 C CA . PRO B 1 164 ? 37.517 8.948 80.766 1.00 22.61 162 PRO B CA 1
ATOM 3287 C C . PRO B 1 164 ? 38.213 8.624 82.104 1.00 23.79 162 PRO B C 1
ATOM 3288 O O . PRO B 1 164 ? 39.377 8.158 82.113 1.00 23.85 162 PRO B O 1
ATOM 3292 N N . ARG B 1 165 ? 37.516 8.800 83.218 1.00 24.23 163 ARG B N 1
ATOM 3293 C CA . ARG B 1 165 ? 38.149 8.559 84.525 1.00 25.51 163 ARG B CA 1
ATOM 3294 C C . ARG B 1 165 ? 38.491 7.080 84.731 1.00 27.13 163 ARG B C 1
ATOM 3295 O O . ARG B 1 165 ? 39.549 6.751 85.304 1.00 28.53 163 ARG B O 1
ATOM 3303 N N . VAL B 1 166 ? 37.630 6.198 84.229 1.00 27.15 164 VAL B N 1
ATOM 3304 C CA . VAL B 1 166 ? 37.861 4.755 84.299 1.00 27.75 164 VAL B CA 1
ATOM 3305 C C . VAL B 1 166 ? 38.991 4.340 83.387 1.00 27.77 164 VAL B C 1
ATOM 3306 O O . VAL B 1 166 ? 39.842 3.535 83.772 1.00 28.28 164 VAL B O 1
ATOM 3310 N N . ALA B 1 167 ? 38.984 4.886 82.175 1.00 26.69 165 ALA B N 1
ATOM 3311 C CA . ALA B 1 167 ? 40.007 4.608 81.185 1.00 27.11 165 ALA B CA 1
ATOM 3312 C C . ALA B 1 167 ? 41.374 5.016 81.700 1.00 29.32 165 ALA B C 1
ATOM 3313 O O . ALA B 1 167 ? 42.374 4.378 81.382 1.00 28.98 165 ALA B O 1
ATOM 3315 N N . LEU B 1 168 ? 41.410 6.083 82.489 1.00 30.94 166 LEU B N 1
ATOM 3316 C CA . LEU B 1 168 ? 42.655 6.612 83.006 1.00 34.09 166 LEU B CA 1
ATOM 3317 C C . LEU B 1 168 ? 43.395 5.567 83.866 1.00 36.73 166 LEU B C 1
ATOM 3318 O O . LEU B 1 168 ? 44.618 5.554 83.879 1.00 38.64 166 LEU B O 1
ATOM 3323 N N . ASP B 1 169 ? 42.660 4.678 84.542 1.00 38.00 167 ASP B N 1
ATOM 3324 C CA . ASP B 1 169 ? 43.264 3.591 85.311 1.00 40.17 167 ASP B CA 1
ATOM 3325 C C . ASP B 1 169 ? 43.919 2.491 84.453 1.00 42.24 167 ASP B C 1
ATOM 3326 O O . ASP B 1 169 ? 44.744 1.724 84.965 1.00 42.59 167 ASP B O 1
ATOM 3331 N N . LEU B 1 170 ? 43.537 2.375 83.182 1.00 43.00 168 LEU B N 1
ATOM 3332 C CA . LEU B 1 170 ? 44.068 1.294 82.334 1.00 45.71 168 LEU B CA 1
ATOM 3333 C C . LEU B 1 170 ? 45.515 1.571 81.926 1.00 47.36 168 LEU B C 1
ATOM 3334 O O . LEU B 1 170 ? 45.877 2.726 81.673 1.00 47.11 168 LEU B O 1
ATOM 3339 N N . SER B 1 171 ? 46.322 0.510 81.851 1.00 50.22 169 SER B N 1
ATOM 3340 C CA . SER B 1 171 ? 47.701 0.589 81.329 1.00 51.88 169 SER B CA 1
ATOM 3341 C C . SER B 1 171 ? 47.763 1.154 79.892 1.00 51.78 169 SER B C 1
ATOM 3342 O O . SER B 1 171 ? 48.327 2.243 79.660 1.00 51.27 169 SER B O 1
ATOM 3344 N N . ASP B 1 172 ? 47.176 0.411 78.945 1.00 52.14 170 ASP B N 1
ATOM 3345 C CA . ASP B 1 172 ? 47.040 0.856 77.550 1.00 51.43 170 ASP B CA 1
ATOM 3346 C C . ASP B 1 172 ? 45.699 1.596 77.362 1.00 50.13 170 ASP B C 1
ATOM 3347 O O . ASP B 1 172 ? 44.636 0.974 77.502 1.00 49.60 170 ASP B O 1
ATOM 3349 N N . PRO B 1 173 ? 45.746 2.923 77.068 1.00 49.07 171 PRO B N 1
ATOM 3350 C CA . PRO B 1 173 ? 44.517 3.636 76.753 1.00 47.82 171 PRO B CA 1
ATOM 3351 C C . PRO B 1 173 ? 43.816 2.971 75.569 1.00 46.31 171 PRO B C 1
ATOM 3352 O O . PRO B 1 173 ? 44.485 2.547 74.633 1.00 46.79 171 PRO B O 1
ATOM 3356 N N . PRO B 1 174 ? 42.477 2.863 75.615 1.00 45.07 172 PRO B N 1
ATOM 3357 C CA . PRO B 1 174 ? 41.742 2.121 74.587 1.00 43.53 172 PRO B CA 1
ATOM 3358 C C . PRO B 1 174 ? 41.681 2.910 73.287 1.00 40.33 172 PRO B C 1
ATOM 3359 O O . PRO B 1 174 ? 42.181 4.026 73.238 1.00 39.63 172 PRO B O 1
ATOM 3363 N N . PRO B 1 175 ? 41.091 2.329 72.235 1.00 38.01 173 PRO B N 1
ATOM 3364 C CA . PRO B 1 175 ? 40.886 3.146 71.039 1.00 35.79 173 PRO B CA 1
ATOM 3365 C C . PRO B 1 175 ? 40.003 4.361 71.394 1.00 32.24 173 PRO B C 1
ATOM 3366 O O . PRO B 1 175 ? 39.167 4.250 72.308 1.00 30.29 173 PRO B O 1
ATOM 3370 N N . PRO B 1 176 ? 40.236 5.527 70.748 1.00 29.88 174 PRO B N 1
ATOM 3371 C CA . PRO B 1 176 ? 39.391 6.707 71.015 1.00 28.20 174 PRO B CA 1
ATOM 3372 C C . PRO B 1 176 ? 38.044 6.535 70.344 1.00 26.89 174 PRO B C 1
ATOM 3373 O O . PRO B 1 176 ? 37.730 7.196 69.331 1.00 25.01 174 PRO B O 1
ATOM 3377 N N . ARG B 1 177 ? 37.247 5.651 70.935 1.00 26.10 175 ARG B N 1
ATOM 3378 C CA . ARG B 1 177 ? 35.889 5.408 70.478 1.00 25.68 175 ARG B CA 1
ATOM 3379 C C . ARG B 1 177 ? 35.021 5.263 71.716 1.00 24.01 175 ARG B C 1
ATOM 3380 O O . ARG B 1 177 ? 35.447 4.662 72.726 1.00 23.43 175 ARG B O 1
ATOM 3388 N N . LEU B 1 178 ? 33.808 5.798 71.642 1.00 20.90 176 LEU B N 1
ATOM 3389 C CA . LEU B 1 178 ? 32.921 5.802 72.786 1.00 19.81 176 LEU B CA 1
ATOM 3390 C C . LEU B 1 178 ? 31.492 5.724 72.299 1.00 18.34 176 LEU B C 1
ATOM 3391 O O . LEU B 1 178 ? 31.045 6.621 71.567 1.00 15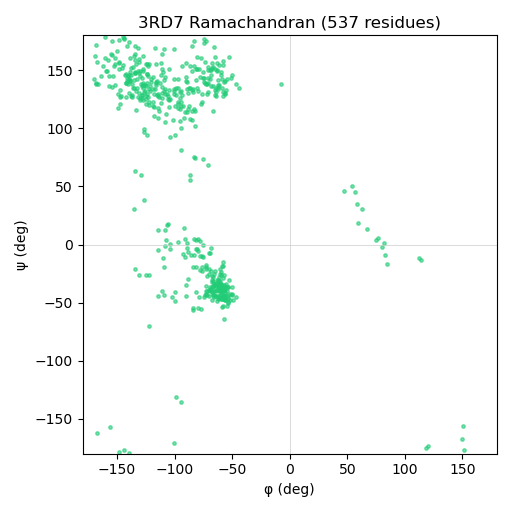.71 176 LEU B O 1
ATOM 3396 N N . ARG B 1 179 ? 30.803 4.646 72.667 1.00 18.07 177 ARG B N 1
ATOM 3397 C CA . ARG B 1 179 ? 29.376 4.506 72.404 1.00 18.86 177 ARG B CA 1
ATOM 3398 C C . ARG B 1 179 ? 28.623 4.633 73.732 1.00 18.56 177 ARG B C 1
ATOM 3399 O O . ARG B 1 179 ? 28.979 3.993 74.737 1.00 19.14 177 ARG B O 1
ATOM 3407 N N . ILE B 1 180 ? 27.608 5.494 73.730 1.00 18.20 178 ILE B N 1
ATOM 3408 C CA . ILE B 1 180 ? 26.765 5.763 74.867 1.00 18.42 178 ILE B CA 1
ATOM 3409 C C . ILE B 1 180 ? 25.306 5.603 74.437 1.00 19.54 178 ILE B C 1
ATOM 3410 O O . ILE B 1 180 ? 24.869 6.207 73.438 1.00 17.80 178 ILE B O 1
ATOM 3415 N N . TRP B 1 181 ? 24.557 4.770 75.166 1.00 20.82 179 TRP B N 1
ATOM 3416 C CA . TRP B 1 181 ? 23.101 4.813 75.089 1.00 22.23 179 TRP B CA 1
ATOM 3417 C C . TRP B 1 181 ? 22.606 5.907 76.036 1.00 22.55 179 TRP B C 1
ATOM 3418 O O . TRP B 1 181 ? 23.009 5.954 77.189 1.00 23.42 179 TRP B O 1
ATOM 3429 N N . LEU B 1 182 ? 21.686 6.733 75.567 1.00 23.55 180 LEU B N 1
ATOM 3430 C CA . LEU B 1 182 ? 21.172 7.875 76.318 1.00 24.51 180 LEU B CA 1
ATOM 3431 C C . LEU B 1 182 ? 19.645 7.824 76.342 1.00 25.85 180 LEU B C 1
ATOM 3432 O O . LEU B 1 182 ? 19.010 7.486 75.333 1.00 25.19 180 LEU B O 1
ATOM 3437 N N . ARG B 1 183 ? 19.054 8.218 77.462 1.00 26.41 181 ARG B N 1
ATOM 3438 C CA . ARG B 1 183 ? 17.598 8.340 77.544 1.00 27.33 181 ARG B CA 1
ATOM 3439 C C . ARG B 1 183 ? 17.249 9.550 78.389 1.00 26.75 181 ARG B C 1
ATOM 3440 O O . ARG B 1 183 ? 17.735 9.694 79.522 1.00 27.49 181 ARG B O 1
ATOM 3448 N N . ALA B 1 184 ? 16.419 10.421 77.826 1.00 25.88 182 ALA B N 1
ATOM 3449 C CA . ALA B 1 184 ? 15.888 11.565 78.541 1.00 25.81 182 ALA B CA 1
ATOM 3450 C C . ALA B 1 184 ? 15.158 11.096 79.814 1.00 27.27 182 ALA B C 1
ATOM 3451 O O . ALA B 1 184 ? 14.326 10.182 79.795 1.00 27.64 182 ALA B O 1
ATOM 3453 N N . ASN B 1 185 ? 15.501 11.709 80.938 1.00 27.11 183 ASN B N 1
ATOM 3454 C CA . ASN B 1 185 ? 14.881 11.354 82.206 1.00 28.53 183 ASN B CA 1
ATOM 3455 C C . ASN B 1 185 ? 13.590 12.148 82.419 1.00 29.82 183 ASN B C 1
ATOM 3456 O O . ASN B 1 185 ? 13.415 12.807 83.440 1.00 30.70 183 ASN B O 1
ATOM 3461 N N . GLY B 1 186 ? 12.682 12.033 81.443 1.00 30.15 184 GLY B N 1
ATOM 3462 C CA . GLY B 1 186 ? 11.458 12.838 81.370 1.00 31.57 184 GLY B CA 1
ATOM 3463 C C . GLY B 1 186 ? 11.008 13.022 79.918 1.00 31.42 184 GLY B C 1
ATOM 3464 O O . GLY B 1 186 ? 11.639 12.501 78.993 1.00 30.54 184 GLY B O 1
ATOM 3465 N N . GLU B 1 187 ? 9.942 13.795 79.716 1.00 31.75 185 GLU B N 1
ATOM 3466 C CA . GLU B 1 187 ? 9.375 14.004 78.373 1.00 31.16 185 GLU B CA 1
ATOM 3467 C C . GLU B 1 187 ? 9.930 15.264 77.750 1.00 30.44 185 GLU B C 1
ATOM 3468 O O . GLU B 1 187 ? 9.955 16.324 78.368 1.00 30.38 185 GLU B O 1
ATOM 3470 N N . VAL B 1 188 ? 10.369 15.154 76.505 1.00 29.67 186 VAL B N 1
ATOM 3471 C CA . VAL B 1 188 ? 10.798 16.313 75.767 1.00 28.90 186 VAL B CA 1
ATOM 3472 C C . VAL B 1 188 ? 9.590 16.880 75.043 1.00 30.22 186 VAL B C 1
ATOM 3473 O O . VAL B 1 188 ? 8.835 16.142 74.429 1.00 29.95 186 VAL B O 1
ATOM 3477 N N . THR B 1 189 ? 9.420 18.193 75.119 1.00 31.24 187 THR B N 1
ATOM 3478 C CA . THR B 1 189 ? 8.329 18.880 74.430 1.00 33.08 187 THR B CA 1
ATOM 3479 C C . THR B 1 189 ? 8.146 18.385 72.994 1.00 32.94 187 THR B C 1
ATOM 3480 O O . THR B 1 189 ? 9.111 18.225 72.267 1.00 31.33 187 THR B O 1
ATOM 3484 N N . ASP B 1 190 ? 6.898 18.142 72.597 1.00 34.74 188 ASP B N 1
ATOM 3485 C CA . ASP B 1 190 ? 6.586 17.680 71.239 1.00 34.93 188 ASP B CA 1
ATOM 3486 C C . ASP B 1 190 ? 6.547 18.905 70.320 1.00 34.35 188 ASP B C 1
ATOM 3487 O O . ASP B 1 190 ? 5.466 19.376 69.946 1.00 35.70 188 ASP B O 1
ATOM 3492 N N . ASP B 1 191 ? 7.735 19.430 70.001 1.00 31.96 189 ASP B N 1
ATOM 3493 C CA . ASP B 1 191 ? 7.915 20.582 69.111 1.00 31.38 189 ASP B CA 1
ATOM 3494 C C . ASP B 1 191 ? 9.230 20.414 68.322 1.00 29.04 189 ASP B C 1
ATOM 3495 O O . ASP B 1 191 ? 10.284 20.200 68.933 1.00 27.63 189 ASP B O 1
ATOM 3500 N N . PRO B 1 192 ? 9.180 20.520 66.980 1.00 27.96 190 PRO B N 1
ATOM 3501 C CA . PRO B 1 192 ? 10.366 20.237 66.176 1.00 26.26 190 PRO B CA 1
ATOM 3502 C C . PRO B 1 192 ? 11.610 21.085 66.523 1.00 24.64 190 PRO B C 1
ATOM 3503 O O . PRO B 1 192 ? 12.724 20.561 66.501 1.00 22.25 190 PRO B O 1
ATOM 3507 N N . LEU B 1 193 ? 11.418 22.370 66.840 1.00 23.91 191 LEU B N 1
ATOM 3508 C CA . LEU B 1 193 ? 12.552 23.221 67.191 1.00 22.50 191 LEU B CA 1
ATOM 3509 C C . LEU B 1 193 ? 13.114 22.857 68.559 1.00 21.43 191 LEU B C 1
ATOM 3510 O O . LEU B 1 193 ? 14.327 22.777 68.749 1.00 19.29 191 LEU B O 1
ATOM 3515 N N . VAL B 1 194 ? 12.236 22.628 69.523 1.00 21.79 192 VAL B N 1
ATOM 3516 C CA . VAL B 1 194 ? 12.722 22.138 70.816 1.00 22.16 192 VAL B CA 1
ATOM 3517 C C . VAL B 1 194 ? 13.496 20.841 70.649 1.00 21.12 192 VAL B C 1
ATOM 3518 O O . VAL B 1 194 ? 14.548 20.676 71.231 1.00 20.02 192 VAL B O 1
ATOM 3522 N N . ASN B 1 195 ? 12.960 19.923 69.850 1.00 22.06 193 ASN B N 1
ATOM 3523 C CA . ASN B 1 195 ? 13.601 18.625 69.593 1.00 22.01 193 ASN B CA 1
ATOM 3524 C C . ASN B 1 195 ? 15.038 18.821 69.049 1.00 20.35 193 ASN B C 1
ATOM 3525 O O . ASN B 1 195 ? 15.987 18.218 69.538 1.00 20.15 193 ASN B O 1
ATOM 3530 N N . SER B 1 196 ? 15.182 19.693 68.060 1.00 19.38 194 SER B N 1
ATOM 3531 C CA . SER B 1 196 ? 16.486 19.974 67.459 1.00 18.47 194 SER B CA 1
ATOM 3532 C C . SER B 1 196 ? 17.447 20.609 68.454 1.00 17.10 194 SER B C 1
ATOM 3533 O O . SER B 1 196 ? 18.629 20.296 68.456 1.00 16.23 194 SER B O 1
ATOM 3536 N N . CYS B 1 197 ? 16.945 21.517 69.284 1.00 17.73 195 CYS B N 1
ATOM 3537 C CA . CYS B 1 197 ? 17.780 22.155 70.312 1.00 16.86 195 CYS B CA 1
ATOM 3538 C C . CYS B 1 197 ? 18.290 21.167 71.357 1.00 17.02 195 CYS B C 1
ATOM 3539 O O . CYS B 1 197 ? 19.422 21.304 71.809 1.00 17.40 195 CYS B O 1
ATOM 3542 N N . VAL B 1 198 ? 17.459 20.205 71.771 1.00 16.67 196 VAL B N 1
ATOM 3543 C CA . VAL B 1 198 ? 17.882 19.164 72.736 1.00 16.13 196 VAL B CA 1
ATOM 3544 C C . VAL B 1 198 ? 18.912 18.220 72.057 1.00 15.62 196 VAL B C 1
ATOM 3545 O O . VAL B 1 198 ? 19.900 17.808 72.672 1.00 15.98 196 VAL B O 1
ATOM 3549 N N . VAL B 1 199 ? 18.669 17.884 70.792 1.00 14.42 197 VAL B N 1
ATOM 3550 C CA . VAL B 1 199 ? 19.651 17.179 69.991 1.00 14.18 197 VAL B CA 1
ATOM 3551 C C . VAL B 1 199 ? 20.971 17.962 69.945 1.00 14.34 197 VAL B C 1
ATOM 3552 O O . VAL B 1 199 ? 22.033 17.389 70.167 1.00 14.05 197 VAL B O 1
ATOM 3556 N N . ALA B 1 200 ? 20.903 19.270 69.697 1.00 14.34 198 ALA B N 1
ATOM 3557 C CA . ALA B 1 200 ? 22.117 20.083 69.717 1.00 15.00 198 ALA B CA 1
ATOM 3558 C C . ALA B 1 200 ? 22.831 20.004 71.076 1.00 15.56 198 ALA B C 1
ATOM 3559 O O . ALA B 1 200 ? 24.058 19.859 71.113 1.00 14.58 198 ALA B O 1
ATOM 3561 N N . TYR B 1 201 ? 22.062 20.092 72.164 1.00 16.57 199 TYR B N 1
ATOM 3562 C CA . TYR B 1 201 ? 22.603 19.974 73.526 1.00 17.96 199 TYR B CA 1
ATOM 3563 C C . TYR B 1 201 ? 23.393 18.687 73.739 1.00 17.77 199 TYR B C 1
ATOM 3564 O O . TYR B 1 201 ? 24.565 18.693 74.145 1.00 16.89 199 TYR B O 1
ATOM 3573 N N . LEU B 1 202 ? 22.748 17.576 73.411 1.00 17.93 200 LEU B N 1
ATOM 3574 C CA . LEU B 1 202 ? 23.381 16.268 73.507 1.00 17.55 200 LEU B CA 1
ATOM 3575 C C . LEU B 1 202 ? 24.583 16.132 72.591 1.00 16.59 200 LEU B C 1
ATOM 3576 O O . LEU B 1 202 ? 25.537 15.473 72.926 1.00 16.24 200 LEU B O 1
ATOM 3581 N N . SER B 1 203 ? 24.502 16.714 71.407 1.00 16.00 201 SER B N 1
ATOM 3582 C CA . SER B 1 203 ? 25.549 16.538 70.393 1.00 15.33 201 SER B CA 1
ATOM 3583 C C . SER B 1 203 ? 26.908 17.045 70.875 1.00 14.46 201 SER B C 1
ATOM 3584 O O . SER B 1 203 ? 27.929 16.539 70.428 1.00 14.02 201 SER B O 1
ATOM 3587 N N . ALA B 1 204 ? 26.918 17.979 71.809 1.00 15.25 202 ALA B N 1
ATOM 3588 C CA . ALA B 1 204 ? 28.166 18.577 72.291 1.00 15.69 202 ALA B CA 1
ATOM 3589 C C . ALA B 1 204 ? 28.587 18.177 73.708 1.00 17.46 202 ALA B C 1
ATOM 3590 O O . ALA B 1 204 ? 29.627 18.598 74.210 1.00 17.25 202 ALA B O 1
ATOM 3592 N N . LEU B 1 205 ? 27.766 17.362 74.347 1.00 18.23 203 LEU B N 1
ATOM 3593 C CA . LEU B 1 205 ? 27.857 17.154 75.754 1.00 18.03 203 LEU B CA 1
ATOM 3594 C C . LEU B 1 205 ? 28.955 16.182 76.095 1.00 17.85 203 LEU B C 1
ATOM 3595 O O . LEU B 1 205 ? 29.821 16.477 76.915 1.00 19.37 203 LEU B O 1
ATOM 3600 N N . THR B 1 206 ? 28.916 15.008 75.492 1.00 16.49 204 THR B N 1
ATOM 3601 C CA . THR B 1 206 ? 29.901 13.970 75.774 1.00 15.53 204 THR B CA 1
ATOM 3602 C C . THR B 1 206 ? 30.956 13.831 74.660 1.00 15.01 204 THR B C 1
ATOM 3603 O O . THR B 1 206 ? 31.901 13.037 74.786 1.00 14.20 204 THR B O 1
ATOM 3607 N N . LEU B 1 207 ? 30.797 14.588 73.568 1.00 14.10 205 LEU B N 1
ATOM 3608 C CA . LEU B 1 207 ? 31.496 14.291 72.323 1.00 13.04 205 LEU B CA 1
ATOM 3609 C C . LEU B 1 207 ? 33.024 14.325 72.453 1.00 13.19 205 LEU B C 1
ATOM 3610 O O . LEU B 1 207 ? 33.686 13.495 71.837 1.00 12.74 205 LEU B O 1
ATOM 3615 N N . LEU B 1 208 ? 33.575 15.213 73.291 1.00 13.33 206 LEU B N 1
ATOM 3616 C CA . LEU B 1 208 ? 35.035 15.250 73.449 1.00 14.22 206 LEU B CA 1
ATOM 3617 C C . LEU B 1 208 ? 35.630 14.125 74.315 1.00 15.24 206 LEU B C 1
ATOM 3618 O O . LEU B 1 208 ? 36.866 13.946 74.350 1.00 15.71 206 LEU B O 1
ATOM 3623 N N . GLU B 1 209 ? 34.786 13.357 75.006 1.00 16.07 207 GLU B N 1
ATOM 3624 C CA . GLU B 1 209 ? 35.308 12.370 75.967 1.00 16.81 207 GLU B CA 1
ATOM 3625 C C . GLU B 1 209 ? 36.197 11.341 75.301 1.00 17.06 207 GLU B C 1
ATOM 3626 O O . GLU B 1 209 ? 37.247 11.014 75.834 1.00 17.41 207 GLU B O 1
ATOM 3632 N N . CYS B 1 210 ? 35.860 10.916 74.086 1.00 17.45 208 CYS B N 1
ATOM 3633 C CA . CYS B 1 210 ? 36.689 9.944 73.399 1.00 18.32 208 CYS B CA 1
ATOM 3634 C C . CYS B 1 210 ? 38.121 10.485 73.154 1.00 18.51 208 CYS B C 1
ATOM 3635 O O . CYS B 1 210 ? 39.059 9.697 73.176 1.00 18.83 208 CYS B O 1
ATOM 3638 N N . VAL B 1 211 ? 38.289 11.800 72.959 1.00 16.49 209 VAL B N 1
ATOM 3639 C CA . VAL B 1 211 ? 39.631 12.413 72.883 1.00 17.08 209 VAL B CA 1
ATOM 3640 C C . VAL B 1 211 ? 40.326 12.462 74.247 1.00 19.30 209 VAL B C 1
ATOM 3641 O O . VAL B 1 211 ? 41.527 12.216 74.359 1.00 18.75 209 VAL B O 1
ATOM 3645 N N . MET B 1 212 ? 39.568 12.765 75.296 1.00 20.53 210 MET B N 1
ATOM 3646 C CA . MET B 1 212 ? 40.165 12.964 76.600 1.00 22.28 210 MET B CA 1
ATOM 3647 C C . MET B 1 212 ? 40.921 11.733 77.040 1.00 24.64 210 MET B C 1
ATOM 3648 O O . MET B 1 212 ? 41.967 11.823 77.671 1.00 24.71 210 MET B O 1
ATOM 3653 N N . THR B 1 213 ? 40.373 10.575 76.718 1.00 26.08 211 THR B N 1
ATOM 3654 C CA . THR B 1 213 ? 40.996 9.328 77.088 1.00 29.04 211 THR B CA 1
ATOM 3655 C C . THR B 1 213 ? 42.380 9.192 76.426 1.00 29.96 211 THR B C 1
ATOM 3656 O O . THR B 1 213 ? 43.367 8.869 77.096 1.00 30.68 211 THR B O 1
ATOM 3660 N N . THR B 1 214 ? 42.478 9.517 75.142 1.00 29.57 212 THR B N 1
ATOM 3661 C CA . THR B 1 214 ? 43.773 9.463 74.471 1.00 30.09 212 THR B CA 1
ATOM 3662 C C . THR B 1 214 ? 44.698 10.527 75.056 1.00 29.75 212 THR B C 1
ATOM 3663 O O . THR B 1 214 ? 45.890 10.338 75.104 1.00 29.72 212 THR B O 1
ATOM 3667 N N . MET B 1 215 ? 44.141 11.651 75.502 1.00 28.49 213 MET B N 1
ATOM 3668 C CA . MET B 1 215 ? 44.948 12.725 76.071 1.00 28.70 213 MET B CA 1
ATOM 3669 C C . MET B 1 215 ? 45.271 12.489 77.573 1.00 29.99 213 MET B C 1
ATOM 3670 O O . MET B 1 215 ? 45.837 13.360 78.210 1.00 29.79 213 MET B O 1
ATOM 3675 N N . ARG B 1 216 ? 44.868 11.339 78.111 1.00 29.74 214 ARG B N 1
ATOM 3676 C CA . ARG B 1 216 ? 45.082 10.991 79.516 1.00 31.55 214 ARG B CA 1
ATOM 3677 C C . ARG B 1 216 ? 44.482 12.020 80.469 1.00 30.20 214 ARG B C 1
ATOM 3678 O O . ARG B 1 216 ? 45.099 12.434 81.451 1.00 30.78 214 ARG B O 1
ATOM 3686 N N . THR B 1 217 ? 43.252 12.423 80.165 1.00 27.21 215 THR B N 1
ATOM 3687 C CA . THR B 1 217 ? 42.544 13.338 81.016 1.00 26.22 215 THR B CA 1
ATOM 3688 C C . THR B 1 217 ? 41.035 13.047 81.082 1.00 24.52 215 THR B C 1
ATOM 3689 O O . THR B 1 217 ? 40.562 12.049 80.543 1.00 23.51 215 THR B O 1
ATOM 3693 N N . THR B 1 218 ? 40.310 13.904 81.798 1.00 23.97 216 THR B N 1
ATOM 3694 C CA . THR B 1 218 ? 38.898 13.711 82.050 1.00 23.73 216 THR B CA 1
ATOM 3695 C C . THR B 1 218 ? 38.237 15.070 81.972 1.00 23.84 216 THR B C 1
ATOM 3696 O O . THR B 1 218 ? 38.939 16.087 81.972 1.00 23.52 216 THR B O 1
ATOM 3700 N N . PRO B 1 219 ? 36.894 15.112 81.984 1.00 24.16 217 PRO B N 1
ATOM 3701 C CA . PRO B 1 219 ? 36.266 16.431 81.982 1.00 24.96 217 PRO B CA 1
ATOM 3702 C C . PRO B 1 219 ? 36.645 17.365 83.130 1.00 27.23 217 PRO B C 1
ATOM 3703 O O . PRO B 1 219 ? 36.387 18.560 83.021 1.00 28.39 217 PRO B O 1
ATOM 3707 N N . VAL B 1 220 ? 37.192 16.847 84.230 1.00 28.69 218 VAL B N 1
ATOM 3708 C CA . VAL B 1 220 ? 37.514 17.683 85.367 1.00 30.55 218 VAL B CA 1
ATOM 3709 C C . VAL B 1 220 ? 39.022 17.732 85.597 1.00 32.43 218 VAL B C 1
ATOM 3710 O O . VAL B 1 220 ? 39.486 18.199 86.642 1.00 34.10 218 VAL B O 1
ATOM 3714 N N . GLY B 1 221 ? 39.801 17.252 84.627 1.00 32.10 219 GLY B N 1
ATOM 3715 C CA . GLY B 1 221 ? 41.244 17.280 84.749 1.00 33.80 219 GLY B CA 1
ATOM 3716 C C . GLY B 1 221 ? 41.906 15.909 84.738 1.00 34.54 219 GLY B C 1
ATOM 3717 O O . GLY B 1 221 ? 41.237 14.906 84.536 1.00 33.93 219 GLY B O 1
ATOM 3718 N N . PRO B 1 222 ? 43.234 15.862 84.949 1.00 36.67 220 PRO B N 1
ATOM 3719 C CA . PRO B 1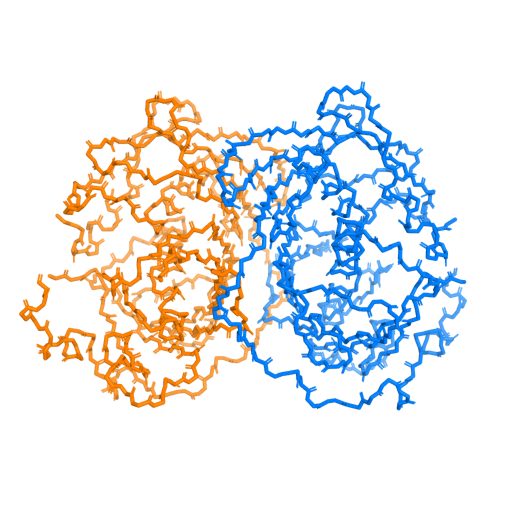 222 ? 44.089 17.017 85.294 1.00 38.33 220 PRO B CA 1
ATOM 3720 C C . PRO B 1 222 ? 44.280 18.036 84.164 1.00 38.08 220 PRO B C 1
ATOM 3721 O O . PRO B 1 222 ? 44.296 19.244 84.415 1.00 39.32 220 PRO B O 1
ATOM 3725 N N . ARG B 1 223 ? 44.372 17.574 82.924 1.00 37.08 221 ARG B N 1
ATOM 3726 C CA . ARG B 1 223 ? 44.504 18.494 81.808 1.00 35.86 221 ARG B CA 1
ATOM 3727 C C . ARG B 1 223 ? 43.128 18.989 81.358 1.00 34.00 221 ARG B C 1
ATOM 3728 O O . ARG B 1 223 ? 42.283 18.205 80.905 1.00 32.81 221 ARG B O 1
ATOM 3736 N N . LEU B 1 224 ? 42.893 20.288 81.521 1.00 32.61 222 LEU B N 1
ATOM 3737 C CA . LEU B 1 224 ? 41.603 20.854 81.193 1.00 31.23 222 LEU B CA 1
ATOM 3738 C C . LEU B 1 224 ? 41.539 21.079 79.684 1.00 28.77 222 LEU B C 1
ATOM 3739 O O . LEU B 1 224 ? 42.562 21.099 78.990 1.00 27.55 222 LEU B O 1
ATOM 3744 N N . SER B 1 225 ? 40.321 21.218 79.196 1.00 27.53 223 SER B N 1
ATOM 3745 C CA . SER B 1 225 ? 40.068 21.411 77.782 1.00 26.17 223 SER B CA 1
ATOM 3746 C C . SER B 1 225 ? 38.989 22.449 77.581 1.00 24.92 223 SER B C 1
ATOM 3747 O O . SER B 1 225 ? 38.194 22.743 78.496 1.00 25.50 223 SER B O 1
ATOM 3750 N N . ALA B 1 226 ? 38.946 22.998 76.373 1.00 23.62 224 ALA B N 1
ATOM 3751 C CA . ALA B 1 226 ? 37.852 23.871 75.926 1.00 22.16 224 ALA B CA 1
ATOM 3752 C C . ALA B 1 226 ? 37.508 23.569 74.451 1.00 20.88 224 ALA B C 1
ATOM 3753 O O . ALA B 1 226 ? 38.394 23.242 73.664 1.00 20.26 224 ALA B O 1
ATOM 3755 N N . LEU B 1 227 ? 36.234 23.665 74.079 1.00 19.00 225 LEU B N 1
ATOM 3756 C CA . LEU B 1 227 ? 35.861 23.475 72.670 1.00 17.70 225 LEU B CA 1
ATOM 3757 C C . LEU B 1 227 ? 36.297 24.693 71.863 1.00 16.76 225 LEU B C 1
ATOM 3758 O O . LEU B 1 227 ? 36.136 25.800 72.328 1.00 16.78 225 LEU B O 1
ATOM 3763 N N . VAL B 1 228 ? 36.836 24.470 70.665 1.00 15.17 226 VAL B N 1
ATOM 3764 C CA . VAL B 1 228 ? 37.148 25.538 69.718 1.00 14.76 226 VAL B CA 1
ATOM 3765 C C . VAL B 1 228 ? 35.962 25.799 68.826 1.00 14.19 226 VAL B C 1
ATOM 3766 O O . VAL B 1 228 ? 35.575 26.953 68.609 1.00 14.00 226 VAL B O 1
ATOM 3770 N N . ASP B 1 229 ? 35.351 24.718 68.347 1.00 13.44 227 ASP B N 1
ATOM 3771 C CA . ASP B 1 229 ? 34.221 24.797 67.472 1.00 13.22 227 ASP B CA 1
ATOM 3772 C C . ASP B 1 229 ? 33.246 23.643 67.752 1.00 13.19 227 ASP B C 1
ATOM 3773 O O . ASP B 1 229 ? 33.504 22.788 68.622 1.00 12.81 227 ASP B O 1
ATOM 3778 N N . HIS B 1 230 ? 32.141 23.646 67.017 1.00 12.39 228 HIS B N 1
ATOM 3779 C CA . HIS B 1 230 ? 31.149 22.569 67.027 1.00 12.84 228 HIS B CA 1
ATOM 3780 C C . HIS B 1 230 ? 30.351 22.680 65.733 1.00 12.99 228 HIS B C 1
ATOM 3781 O O . HIS B 1 230 ? 30.184 23.780 65.177 1.00 14.73 228 HIS B O 1
ATOM 3788 N N . THR B 1 231 ? 29.881 21.539 65.247 1.00 12.15 229 THR B N 1
ATOM 3789 C CA . THR B 1 231 ? 29.216 21.451 63.968 1.00 12.19 229 THR B CA 1
ATOM 3790 C C . THR B 1 231 ? 28.171 20.374 64.072 1.00 11.87 229 THR B C 1
ATOM 3791 O O . THR B 1 231 ? 28.456 19.309 64.636 1.00 10.12 229 THR B O 1
ATOM 3795 N N . ILE B 1 232 ? 26.946 20.658 63.596 1.00 11.90 230 ILE B N 1
ATOM 3796 C CA . ILE B 1 232 ? 25.834 19.667 63.614 1.00 11.25 230 ILE B CA 1
ATOM 3797 C C . ILE B 1 232 ? 25.084 19.662 62.292 1.00 10.55 230 ILE B C 1
ATOM 3798 O O . ILE B 1 232 ? 24.777 20.740 61.749 1.00 10.98 230 ILE B O 1
ATOM 3803 N N . TRP B 1 233 ? 24.797 18.470 61.771 1.00 10.12 231 TRP B N 1
ATOM 3804 C CA . TRP B 1 233 ? 23.889 18.299 60.673 1.00 10.14 231 TRP B CA 1
ATOM 3805 C C . TRP B 1 233 ? 22.719 17.465 61.126 1.00 10.95 231 TRP B C 1
ATOM 3806 O O . TRP B 1 233 ? 22.902 16.322 61.547 1.00 12.66 231 TRP B O 1
ATOM 3817 N N . PHE B 1 234 ?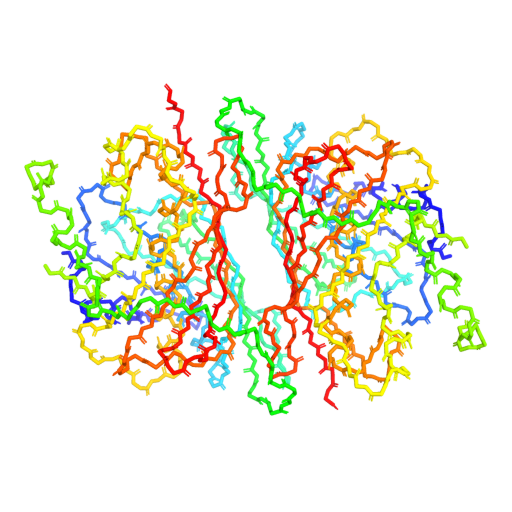 21.527 18.043 61.069 1.00 11.47 232 PHE B N 1
ATOM 3818 C CA . PHE B 1 234 ? 20.301 17.406 61.562 1.00 11.58 232 PHE B CA 1
ATOM 3819 C C . PHE B 1 234 ? 19.595 16.776 60.380 1.00 11.96 232 PHE B C 1
ATOM 3820 O O . PHE B 1 234 ? 19.176 17.481 59.480 1.00 12.43 232 PHE B O 1
ATOM 3828 N N . HIS B 1 235 ? 19.436 15.461 60.391 1.00 11.47 233 HIS B N 1
ATOM 3829 C CA . HIS B 1 235 ? 18.736 14.795 59.299 1.00 13.07 233 HIS B CA 1
ATOM 3830 C C . HIS B 1 235 ? 17.365 14.222 59.618 1.00 13.37 233 HIS B C 1
ATOM 3831 O O . HIS B 1 235 ? 16.425 14.327 58.783 1.00 13.75 233 HIS B O 1
ATOM 3838 N N . ARG B 1 236 ? 17.247 13.562 60.765 1.00 12.96 234 ARG B N 1
ATOM 3839 C CA . ARG B 1 236 ? 15.973 12.944 61.144 1.00 15.28 234 ARG B CA 1
ATOM 3840 C C . ARG B 1 236 ? 15.613 13.243 62.598 1.00 15.67 234 ARG B C 1
ATOM 3841 O O . ARG B 1 236 ? 16.509 13.404 63.457 1.00 15.44 234 ARG B O 1
ATOM 3849 N N . ALA B 1 237 ? 14.302 13.336 62.878 1.00 17.05 235 ALA B N 1
ATOM 3850 C CA . ALA B 1 237 ? 13.842 13.667 64.244 1.00 17.56 235 ALA B CA 1
ATOM 3851 C C . ALA B 1 237 ? 14.315 12.674 65.289 1.00 17.44 235 ALA B C 1
ATOM 3852 O O . ALA B 1 237 ? 14.251 11.471 65.092 1.00 18.76 235 ALA B O 1
ATOM 3854 N N . ALA B 1 238 ? 14.799 13.185 66.414 1.00 16.50 236 ALA B N 1
ATOM 3855 C CA . ALA B 1 238 ? 15.107 12.357 67.548 1.00 17.68 236 ALA B CA 1
ATOM 3856 C C . ALA B 1 238 ? 13.778 11.857 68.185 1.00 19.15 236 ALA B C 1
ATOM 3857 O O . ALA B 1 238 ? 12.792 12.604 68.258 1.00 19.36 236 ALA B O 1
ATOM 3859 N N . ASP B 1 239 ? 13.756 10.591 68.592 1.00 19.34 237 ASP B N 1
ATOM 3860 C CA . ASP B 1 239 ? 12.628 10.054 69.341 1.00 21.42 237 ASP B CA 1
ATOM 3861 C C . ASP B 1 239 ? 13.045 9.934 70.800 1.00 21.37 237 ASP B C 1
ATOM 3862 O O . ASP B 1 239 ? 13.609 8.900 71.225 1.00 21.81 237 ASP B O 1
ATOM 3867 N N . PHE B 1 240 ? 12.752 10.978 71.565 1.00 21.51 238 PHE B N 1
ATOM 3868 C CA . PHE B 1 240 ? 13.123 10.992 72.968 1.00 22.25 238 PHE B CA 1
ATOM 3869 C C . PHE B 1 240 ? 12.257 10.121 73.891 1.00 23.17 238 PHE B C 1
ATOM 3870 O O . PHE B 1 240 ? 12.578 10.013 75.060 1.00 22.42 238 PHE B O 1
ATOM 3878 N N . THR B 1 241 ? 11.250 9.435 73.356 1.00 24.10 239 THR B N 1
ATOM 3879 C CA . THR B 1 241 ? 10.464 8.475 74.157 1.00 26.58 239 THR B CA 1
ATOM 3880 C C . THR B 1 241 ? 11.192 7.140 74.302 1.00 26.99 239 THR B C 1
ATOM 3881 O O . THR B 1 241 ? 10.625 6.185 74.828 1.00 28.14 239 THR B O 1
ATOM 3885 N N . ASP B 1 242 ? 12.429 7.043 73.797 1.00 25.79 240 ASP B N 1
ATOM 3886 C CA . ASP B 1 242 ? 13.184 5.781 73.851 1.00 26.01 240 ASP B CA 1
ATOM 3887 C C . ASP B 1 242 ? 14.693 6.079 73.828 1.00 24.45 240 ASP B C 1
ATOM 3888 O O . ASP B 1 242 ? 15.088 7.225 73.691 1.00 22.72 240 ASP B O 1
ATOM 3893 N N . TRP B 1 243 ? 15.525 5.044 73.970 1.00 24.15 241 TRP B N 1
ATOM 3894 C CA . TRP B 1 243 ? 16.976 5.230 74.001 1.00 23.17 241 TRP B CA 1
ATOM 3895 C C . TRP B 1 243 ? 17.509 5.752 72.673 1.00 21.64 241 TRP B C 1
ATOM 3896 O O . TRP B 1 243 ? 16.935 5.493 71.624 1.00 20.74 241 TRP B O 1
ATOM 3907 N N . LEU B 1 244 ? 18.607 6.500 72.740 1.00 20.18 242 LEU B N 1
ATOM 3908 C CA . LEU B 1 244 ? 19.354 6.888 71.571 1.00 19.69 242 LEU B CA 1
ATOM 3909 C C . LEU B 1 244 ? 20.806 6.413 71.751 1.00 18.96 242 LEU B C 1
ATOM 3910 O O . LEU B 1 244 ? 21.314 6.378 72.880 1.00 19.97 242 LEU B O 1
ATOM 3915 N N . LEU B 1 245 ? 21.448 6.047 70.647 1.00 17.83 243 LEU B N 1
ATOM 3916 C CA . LEU B 1 245 ? 22.857 5.652 70.649 1.00 16.97 243 LEU B CA 1
ATOM 3917 C C . LEU B 1 245 ? 23.685 6.778 70.056 1.00 16.14 243 LEU B C 1
ATOM 3918 O O . LEU B 1 245 ? 23.395 7.215 68.959 1.00 15.23 243 LEU B O 1
ATOM 3923 N N . PHE B 1 246 ? 24.694 7.260 70.796 1.00 16.03 244 PHE B N 1
ATOM 3924 C CA . PHE B 1 246 ? 25.646 8.257 70.305 1.00 15.82 244 PHE B CA 1
ATOM 3925 C C . PHE B 1 246 ? 26.989 7.516 70.101 1.00 16.54 244 PHE B C 1
ATOM 3926 O O . PHE B 1 246 ? 27.641 7.100 71.077 1.00 17.61 244 PHE B O 1
ATOM 3934 N N . ASP B 1 247 ? 27.318 7.268 68.835 1.00 15.47 245 ASP B N 1
ATOM 3935 C CA . ASP B 1 247 ? 28.506 6.549 68.413 1.00 16.35 245 ASP B CA 1
ATOM 3936 C C . ASP B 1 247 ? 29.594 7.597 68.094 1.00 15.60 245 ASP B C 1
ATOM 3937 O O . ASP B 1 247 ? 29.521 8.317 67.067 1.00 14.66 245 ASP B O 1
ATOM 3942 N N . GLN B 1 248 ? 30.575 7.704 68.988 1.00 15.08 246 GLN B N 1
ATOM 3943 C CA . GLN B 1 248 ? 31.595 8.770 68.930 1.00 14.89 246 GLN B CA 1
ATOM 3944 C C . GLN B 1 248 ? 32.980 8.211 68.705 1.00 15.53 246 GLN B C 1
ATOM 3945 O O . GLN B 1 248 ? 33.334 7.154 69.286 1.00 15.49 246 GLN B O 1
ATOM 3951 N N . PHE B 1 249 ? 33.779 8.896 67.870 1.00 15.35 247 PHE B N 1
ATOM 3952 C CA . PHE B 1 249 ? 35.218 8.554 67.782 1.00 15.51 247 PHE B CA 1
ATOM 3953 C C . PHE B 1 249 ? 36.115 9.744 67.425 1.00 15.25 247 PHE B C 1
ATOM 3954 O O . PHE B 1 249 ? 35.634 10.789 66.998 1.00 14.24 247 PHE B O 1
ATOM 3962 N N . SER B 1 250 ? 37.422 9.582 67.588 1.00 15.23 248 SER B N 1
ATOM 3963 C CA . SER B 1 250 ? 38.379 10.577 67.099 1.00 15.68 248 SER B CA 1
ATOM 3964 C C . SER B 1 250 ? 39.206 9.975 65.987 1.00 15.86 248 SER B C 1
ATOM 3965 O O . SER B 1 250 ? 39.813 8.928 66.178 1.00 18.03 248 SER B O 1
ATOM 3968 N N . PRO B 1 251 ? 39.261 10.635 64.830 1.00 14.81 249 PRO B N 1
ATOM 3969 C CA . PRO B 1 251 ? 40.143 10.186 63.758 1.00 15.07 249 PRO B CA 1
ATOM 3970 C C . PRO B 1 251 ? 41.575 10.686 63.889 1.00 14.99 249 PRO B C 1
ATOM 3971 O O . PRO B 1 251 ? 42.478 10.107 63.292 1.00 15.24 249 PRO B O 1
ATOM 3975 N N . SER B 1 252 ? 41.776 11.751 64.669 1.00 15.07 250 SER B N 1
ATOM 3976 C CA . SER B 1 252 ? 43.062 12.448 64.690 1.00 14.78 250 SER B CA 1
ATOM 3977 C C . SER B 1 252 ? 43.169 13.437 65.834 1.00 15.24 250 SER B C 1
ATOM 3978 O O . SER B 1 252 ? 42.206 14.128 66.172 1.00 15.00 250 SER B O 1
ATOM 3981 N N . ILE B 1 253 ? 44.350 13.454 66.432 1.00 16.16 251 ILE B N 1
ATOM 3982 C CA . ILE B 1 253 ? 44.716 14.340 67.524 1.00 17.53 251 ILE B CA 1
ATOM 3983 C C . ILE B 1 253 ? 46.129 14.852 67.252 1.00 18.51 251 ILE B C 1
ATOM 3984 O O . ILE B 1 253 ? 47.051 14.049 66.980 1.00 19.47 251 ILE B O 1
ATOM 3989 N N . VAL B 1 254 ? 46.313 16.170 67.303 1.00 18.94 252 VAL B N 1
ATOM 3990 C CA . VAL B 1 254 ? 47.643 16.770 67.099 1.00 20.34 252 VAL B CA 1
ATOM 3991 C C . VAL B 1 254 ? 47.714 18.193 67.624 1.00 20.83 252 VAL B C 1
ATOM 3992 O O . VAL B 1 254 ? 46.717 18.882 67.701 1.00 20.80 252 VAL B O 1
ATOM 3996 N N . GLY B 1 255 ? 48.898 18.655 67.997 1.00 23.55 253 GLY B N 1
ATOM 3997 C CA . GLY B 1 255 ? 49.084 20.102 68.227 1.00 23.72 253 GLY B CA 1
ATOM 3998 C C . GLY B 1 255 ? 48.265 20.724 69.355 1.00 23.96 253 GLY B C 1
ATOM 3999 O O . GLY B 1 255 ? 47.962 21.926 69.297 1.00 24.10 253 GLY B O 1
ATOM 4000 N N . ARG B 1 256 ? 47.986 19.914 70.388 1.00 22.77 254 ARG B N 1
ATOM 4001 C CA . ARG B 1 256 ? 47.092 20.212 71.516 1.00 22.83 254 ARG B CA 1
ATOM 4002 C C . ARG B 1 256 ? 45.615 20.139 71.165 1.00 21.23 254 ARG B C 1
ATOM 4003 O O . ARG B 1 256 ? 44.774 20.417 72.025 1.00 20.46 254 ARG B O 1
ATOM 4011 N N . ARG B 1 257 ? 45.300 19.740 69.932 1.00 19.48 255 ARG B N 1
ATOM 4012 C CA . ARG B 1 257 ? 43.926 19.646 69.480 1.00 18.84 255 ARG B CA 1
ATOM 4013 C C . ARG B 1 257 ? 43.511 18.213 69.257 1.00 17.87 255 ARG B C 1
ATOM 4014 O O . ARG B 1 257 ? 44.311 17.403 68.815 1.00 19.83 255 ARG B O 1
ATOM 4022 N N . GLY B 1 258 ? 42.247 17.921 69.527 1.00 16.20 256 GLY B N 1
ATOM 4023 C CA . GLY B 1 258 ? 41.679 16.634 69.254 1.00 15.27 256 GLY B CA 1
ATOM 4024 C C . GLY B 1 258 ? 40.339 16.822 68.559 1.00 13.92 256 GLY B C 1
ATOM 4025 O O . GLY B 1 258 ? 39.501 17.622 69.008 1.00 15.16 256 GLY B O 1
ATOM 4026 N N . LEU B 1 259 ? 40.133 16.092 67.476 1.00 13.07 257 LEU B N 1
ATOM 4027 C CA . LEU B 1 259 ? 38.878 16.146 66.718 1.00 13.05 257 LEU B CA 1
ATOM 4028 C C . LEU B 1 259 ? 37.993 14.962 67.081 1.00 11.85 257 LEU B C 1
ATOM 4029 O O . LEU B 1 259 ? 38.472 13.830 67.118 1.00 14.21 257 LEU B O 1
ATOM 4034 N N . ALA B 1 260 ? 36.749 15.242 67.411 1.00 11.77 258 ALA B N 1
ATOM 4035 C CA . ALA B 1 260 ? 35.763 14.230 67.778 1.00 11.94 258 ALA B CA 1
ATOM 4036 C C . ALA B 1 260 ? 34.525 14.355 66.904 1.00 12.09 258 ALA B C 1
ATOM 4037 O O . ALA B 1 260 ? 34.006 15.472 66.666 1.00 10.72 258 ALA B O 1
ATOM 4039 N N . THR B 1 261 ? 34.035 13.194 66.459 1.00 12.86 259 THR B N 1
ATOM 4040 C CA A THR B 1 261 ? 32.859 13.102 65.598 0.50 12.30 259 THR B CA 1
ATOM 4041 C CA B THR B 1 261 ? 32.862 13.136 65.597 0.50 12.16 259 THR B CA 1
ATOM 4042 C C . THR B 1 261 ? 31.928 12.068 66.155 1.00 13.21 259 THR B C 1
ATOM 4043 O O . THR B 1 261 ? 32.375 11.021 66.682 1.00 13.76 259 THR B O 1
ATOM 4050 N N . GLY B 1 262 ? 30.628 12.342 66.055 1.00 12.71 260 GLY B N 1
ATOM 4051 C CA . GLY B 1 262 ? 29.617 11.478 66.622 1.00 13.92 260 GLY B CA 1
ATOM 4052 C C . GLY B 1 262 ? 28.412 11.385 65.731 1.00 13.88 260 GLY B C 1
ATOM 4053 O O . GLY B 1 262 ? 28.075 12.345 65.024 1.00 15.60 260 GLY B O 1
ATOM 4054 N N . THR B 1 263 ? 27.788 10.212 65.749 1.00 13.98 261 THR B N 1
ATOM 4055 C CA . THR B 1 263 ? 26.559 9.968 65.010 1.00 13.57 261 THR B CA 1
ATOM 4056 C C . THR B 1 263 ? 25.522 9.536 66.018 1.00 13.39 261 THR B C 1
ATOM 4057 O O . THR B 1 263 ? 25.756 8.572 66.751 1.00 13.66 261 THR B O 1
ATOM 4061 N N . LEU B 1 264 ? 24.401 10.264 66.082 1.00 12.72 262 LEU B N 1
ATOM 4062 C CA . LEU B 1 264 ? 23.306 9.974 66.994 1.00 12.97 262 LEU B CA 1
ATOM 4063 C C . LEU B 1 264 ? 22.210 9.212 66.260 1.00 13.09 262 LEU B C 1
ATOM 4064 O O . LEU B 1 264 ? 21.744 9.667 65.213 1.00 12.32 262 LEU B O 1
ATOM 4069 N N . TYR B 1 265 ? 21.786 8.086 66.831 1.00 13.75 263 TYR B N 1
ATOM 4070 C CA . TYR B 1 265 ? 20.724 7.234 66.262 1.00 14.82 263 TYR B CA 1
ATOM 4071 C C . TYR B 1 265 ? 19.559 7.023 67.237 1.00 15.91 263 TYR B C 1
ATOM 4072 O O . TYR B 1 265 ? 19.770 6.827 68.424 1.00 17.63 263 TYR B O 1
ATOM 4081 N N . ASN B 1 266 ? 18.345 6.940 66.721 1.00 16.77 264 ASN B N 1
ATOM 4082 C CA . ASN B 1 266 ? 17.232 6.449 67.518 1.00 17.97 264 ASN B CA 1
ATOM 4083 C C . ASN B 1 266 ? 17.430 4.941 67.736 1.00 19.46 264 ASN B C 1
ATOM 4084 O O . ASN B 1 266 ? 18.060 4.271 66.893 1.00 18.09 264 ASN B O 1
ATOM 4089 N N . ARG B 1 267 ? 16.908 4.393 68.833 1.00 21.00 265 ARG B N 1
ATOM 4090 C CA . ARG B 1 267 ? 17.002 2.948 69.045 1.00 23.03 265 ARG B CA 1
ATOM 4091 C C . ARG B 1 267 ? 16.466 2.160 67.861 1.00 24.16 265 ARG B C 1
ATOM 4092 O O . ARG B 1 267 ? 17.012 1.111 67.539 1.00 24.24 265 ARG B O 1
ATOM 4100 N N . SER B 1 268 ? 15.405 2.668 67.220 1.00 25.36 266 SER B N 1
ATOM 4101 C CA . SER B 1 268 ? 14.801 2.017 66.054 1.00 27.10 266 SER B CA 1
ATOM 4102 C C . SER B 1 268 ? 15.698 2.095 64.804 1.00 26.64 266 SER B C 1
ATOM 4103 O O . SER B 1 268 ? 15.410 1.465 63.786 1.00 27.41 266 SER B O 1
ATOM 4106 N N . GLY B 1 269 ? 16.794 2.845 64.882 1.00 24.91 267 GLY B N 1
ATOM 4107 C CA . GLY B 1 269 ? 17.838 2.779 63.880 1.00 24.20 267 GLY B CA 1
ATOM 4108 C C . GLY B 1 269 ? 18.013 4.018 63.029 1.00 23.07 267 GLY B C 1
ATOM 4109 O O . GLY B 1 269 ? 18.998 4.111 62.303 1.00 22.58 267 GLY B O 1
ATOM 4110 N N . GLU B 1 270 ? 17.076 4.967 63.093 1.00 22.60 268 GLU B N 1
ATOM 4111 C CA . GLU B 1 270 ? 17.186 6.167 62.274 1.00 21.78 268 GLU B CA 1
ATOM 4112 C C . GLU B 1 270 ? 18.389 6.984 62.729 1.00 19.33 268 GLU B C 1
ATOM 4113 O O . GLU B 1 270 ? 18.588 7.172 63.941 1.00 18.86 268 GLU B O 1
ATOM 4119 N N . LEU B 1 271 ? 19.150 7.481 61.757 1.00 16.96 269 LEU B N 1
ATOM 4120 C CA . LEU B 1 271 ? 20.288 8.337 62.017 1.00 15.02 269 LEU B CA 1
ATOM 4121 C C . LEU B 1 271 ? 19.734 9.752 62.181 1.00 14.16 269 LEU B C 1
ATOM 4122 O O . LEU B 1 271 ? 19.152 10.311 61.242 1.00 14.71 269 LEU B O 1
ATOM 4127 N N . VAL B 1 272 ? 19.903 10.302 63.375 1.00 13.48 270 VAL B N 1
ATOM 4128 C CA . VAL B 1 272 ? 19.301 11.584 63.762 1.00 13.83 270 VAL B CA 1
ATOM 4129 C C . VAL B 1 272 ? 20.154 12.758 63.301 1.00 13.22 270 VAL B C 1
ATOM 4130 O O . VAL B 1 272 ? 19.694 13.656 62.585 1.00 13.13 270 VAL B O 1
ATOM 4134 N N . CYS B 1 273 ? 21.411 12.736 63.696 1.00 14.13 271 CYS B N 1
ATOM 4135 C CA . CYS B 1 273 ? 22.343 13.807 63.353 1.00 13.03 271 CYS B CA 1
ATOM 4136 C C . CYS B 1 273 ? 23.778 13.295 63.368 1.00 12.78 271 CYS B C 1
ATOM 4137 O O . CYS B 1 273 ? 24.074 12.233 63.915 1.00 12.75 271 CYS B O 1
ATOM 4140 N N . ILE B 1 274 ? 24.646 14.079 62.755 1.00 12.27 272 ILE B N 1
ATOM 4141 C CA . ILE B 1 274 ? 26.088 13.912 62.807 1.00 12.75 272 ILE B CA 1
ATOM 4142 C C . ILE B 1 274 ? 26.617 15.221 63.409 1.00 12.49 272 ILE B C 1
ATOM 4143 O O . ILE B 1 274 ? 26.108 16.310 63.080 1.00 11.97 272 ILE B O 1
ATOM 4148 N N . ALA B 1 275 ? 27.620 15.126 64.296 1.00 12.09 273 ALA B N 1
ATOM 4149 C CA . ALA B 1 275 ? 28.266 16.293 64.906 1.00 11.01 273 ALA B CA 1
ATOM 4150 C C . ALA B 1 275 ? 29.763 16.086 64.993 1.00 11.30 273 ALA B C 1
ATOM 4151 O O . ALA B 1 275 ? 30.238 14.971 65.171 1.00 11.47 273 ALA B O 1
ATOM 4153 N N . THR B 1 276 ? 30.501 17.166 64.835 1.00 11.64 274 THR B N 1
ATOM 4154 C CA . THR B 1 276 ? 31.950 17.124 64.860 1.00 11.42 274 THR B CA 1
ATOM 4155 C C . THR B 1 276 ? 32.458 18.366 65.610 1.00 11.31 274 THR B C 1
ATOM 4156 O O . THR B 1 276 ? 31.951 19.466 65.422 1.00 10.60 274 THR B O 1
ATOM 4160 N N . GLN B 1 277 ? 33.456 18.193 66.461 1.00 11.78 275 GLN B N 1
ATOM 4161 C CA . GLN B 1 277 ? 34.008 19.330 67.189 1.00 12.47 275 GLN B CA 1
ATOM 4162 C C . GLN B 1 277 ? 35.480 19.117 67.434 1.00 13.56 275 GLN B C 1
ATOM 4163 O O . GLN B 1 277 ? 35.939 17.969 67.482 1.00 13.77 275 GLN B O 1
ATOM 4169 N N . GLU B 1 278 ? 36.198 20.223 67.620 1.00 13.61 276 GLU B N 1
ATOM 4170 C CA . GLU B 1 278 ? 37.592 20.187 67.946 1.00 14.60 276 GLU B CA 1
ATOM 4171 C C . GLU B 1 278 ? 37.761 20.839 69.313 1.00 15.28 276 GLU B C 1
ATOM 4172 O O . GLU B 1 278 ? 37.214 21.912 69.589 1.00 16.22 276 GLU B O 1
ATOM 4178 N N . GLY B 1 279 ? 38.446 20.148 70.197 1.00 16.47 277 GLY B N 1
ATOM 4179 C CA . GLY B 1 279 ? 38.748 20.650 71.522 1.00 17.13 277 GLY B CA 1
ATOM 4180 C C . GLY B 1 279 ? 40.243 20.929 71.623 1.00 18.52 277 GLY B C 1
ATOM 4181 O O . GLY B 1 279 ? 41.058 20.304 70.939 1.00 17.81 277 GLY B O 1
ATOM 4182 N N . TYR B 1 280 ? 40.578 21.891 72.470 1.00 19.45 278 TYR B N 1
ATOM 4183 C CA . TYR B 1 280 ? 41.957 22.322 72.665 1.00 21.58 278 TYR B CA 1
ATOM 4184 C C . TYR B 1 280 ? 42.346 22.025 74.118 1.00 22.46 278 TYR B C 1
ATOM 4185 O O . TYR B 1 280 ? 41.568 22.286 75.027 1.00 22.63 278 TYR B O 1
ATOM 4194 N N . PHE B 1 281 ? 43.520 21.450 74.321 1.00 23.67 279 PHE B N 1
ATOM 4195 C CA . PHE B 1 281 ? 43.943 21.036 75.662 1.00 25.77 279 PHE B CA 1
ATOM 4196 C C . PHE B 1 281 ? 45.123 21.896 76.092 1.00 27.97 279 PHE B C 1
ATOM 4197 O O . PHE B 1 281 ? 46.166 21.858 75.477 1.00 27.85 279 PHE B O 1
ATOM 4205 N N . ALA B 1 282 ? 44.928 22.693 77.130 1.00 31.64 280 ALA B N 1
ATOM 4206 C CA . ALA B 1 282 ? 45.966 23.626 77.605 1.00 34.81 280 ALA B CA 1
ATOM 4207 C C . ALA B 1 282 ? 47.194 22.869 78.099 1.00 37.78 280 ALA B C 1
ATOM 4208 O O . ALA B 1 282 ? 47.062 21.758 78.610 1.00 38.06 280 ALA B O 1
ATOM 4210 N N . GLU B 1 283 ? 48.366 23.494 77.954 1.00 40.80 281 GLU B N 1
ATOM 4211 C CA . GLU B 1 283 ? 49.682 22.835 78.129 1.00 44.11 281 GLU B CA 1
ATOM 4212 C C . GLU B 1 283 ? 49.883 22.031 79.426 1.00 46.29 281 GLU B C 1
ATOM 4213 O O . GLU B 1 283 ? 49.364 22.377 80.495 1.00 47.27 281 GLU B O 1
ATOM 4215 N N . GLN B 1 284 ? 50.653 20.947 79.272 1.00 47.86 282 GLN B N 1
ATOM 4216 C CA . GLN B 1 284 ? 50.912 19.951 80.298 1.00 49.20 282 GLN B CA 1
ATOM 4217 C C . GLN B 1 284 ? 52.420 19.809 80.478 1.00 50.85 282 GLN B C 1
ATOM 4218 O O . GLN B 1 284 ? 52.988 20.262 81.483 1.00 53.37 282 GLN B O 1
#

Sequence (551 aa):
MISTLEDVLSLLDLQQIDDAAFVGTQPDTPNHHIIGSQVAAQALMAAGRTTPGRLAHSMHMYFLRRGDARQQPIQYDVTPLRDGGTISSSRRVTASSQSSGVVLFEALASFTIIADDVDWQQRMPDDVAGPSAVHGLEDLLAPYAEEFQRPFTMRYLDAPPRVALDLSDPPPPRLRIWLRANGEVTDDPLVNSCVVAYLSALTLLECVMTTMRTTPVGPRLSALVDHTIWFHRAADFTDWLLFDQFSPSIVGRRGLATTGTLYNRSGELVCIATQEGYFAEMISTLEDVLSLLDLQQIDDAAFVGTQPDTPNHHIIGSQVAAQALMAAGRTTPGRLAHSMHMYFLRRGDARQPIQYDVTPLRDGGTISSRRVTASSQSGVVLFEALASFTIIADDVDWQQRMPDVAGPSAVHGLEDLLAPYAEEFQRPFTMRYLDAPPRVALDLSDPPPPRLRIWLRANGEVTDDPLVNSCVVAYLSALTLLECVMTTMRTTPVGPRLSALVDHTIWFHRAADFTDWLLFDQFSPSIVGRRGLATTGTLYNRSGELVCIATQEGYFAEQ

Foldseek 3Di:
DAFALVLLVQQQPWDADDLQKTKGAHAADPVQWDAPLSCQLNLLSSADVNVDPFFWFKKKKFFDATDGRVDMKMWGKDWDDDDPFKTKIWIWIDDPPHTGMIMITMTGHDDDDDDDDDWDDDDDAQVVFAWPCVLCVVVVVVHNHQKTKTKPDRWLVNLLPDPAQDALKIKIKIAGPDDQDPDNSSQVSVVSSVQRPCFCRSVCSNVSAHCVDPWHKDWGMKMKGFDDGEDRVAIKMKIKGWPDDDDQKTKMKIWIGHSVTDTTMIMITIMGIDD/DQFALVLLLQQQDWDADDLQKTKGAHAQDDVQWDAPLSVQLNLLSSADVNVDPWFWFKKKKFFDATDGNVFIKMWGKDWDDDDDFKTKIWIWIDDPPHTGMIMITMTGHDDDDDDDDDWDDDDDDQVVFDWPCVLCVVVPVVHNHQKTKGKPDRFQVNQLPDPDRDALKIKIKIAGPDDQDPDNSSQVSVVSSVQRPCFCRSVQSVVSAHCVDPWHKGWGMKMKGFDDGEDRVAIKMWIKGWPDDDDQKTKMKIWIAHPVTHTGMIMITMMGTPDD